Protein 4I19 (pdb70)

InterPro domains:
  IPR000639 Epoxide hydrolase-like [PR00412] (96-114)
  IPR000639 Epoxide hydrolase-like [PR00412] (125-140)
  IPR000639 Epoxide hydrolase-like [PR00412] (356-378)
  IPR010497 Epoxide hydrolase, N-terminal [PF06441] (1-105)
  IPR016292 Epoxide hydrolase [PIRSF001112] (1-384)
  IPR029058 Alpha/Beta hydrolase fold [G3DSA:3.40.50.1820] (1-385)
  IPR029058 Alpha/Beta hydrolase fold [SSF53474] (1-378)

Foldseek 3Di:
DFWDADDFDVVLLVVLLVLLVVDDDDDDDDPACQPFHGPVVLNVLSVCLNPPFDLVVLSVLVRVFTKTWDDFPQFIKIKTWAAAPPNPAAEEEEEAVPDDCLLQSLQRCCQRYVVVVVHDRNLHYGYIYMYFGLHFPSFFDPDDQCALLNRLSVVVCVVVVQQAHEQEYEHSSLSSRQSVLVVPVRRYLFYEYAADAFFAAPDPPPVVPDDPVQVVQQCLLVCCLPPPVVLVLQPCLVVQLVVQSHLSSLVRVVLSCAQQKDADRGNCRLDPSNSSNGSVSCHSSSSSSRSSNHNNNHVVVDVNNDRHRADAAGAGEEYEYAPAESHGDDVVSVCVRYVHYQYYYYDDHIGNSRVSDVVVVNVRSSVRVVSSVVD

CATH classification: 3.40.50.1820

Radius of gyration: 20.39 Å; Cα contacts (8 Å, |Δi|>4): 677; chains: 1; bounding box: 53×54×51 Å

Organism: NCBI:txid167636

Sequence (375 aa):
ARPFQVQIPQADIDDLKRRLSETRWPELVDVGWSRGAPLSYIKELAEYWRDGFDWRAAERRINQYPQFTTEIDGATIHFLHVRSPEPDATPVITHGWPGTPVEFLDIIGPLTDPRAHGGDPADAFHLVIPSLPGFGLSGPLKSAGWELGRIAAWSKLASLGYERYIAQGGDIGAFTSLLLGAIDPSHLAGIHVNLLQTNLSGEPGELETLSDADKARLAVSERFLDDLSGPKQSTRPHTIGYLNDSPVAQLAYLLEFKHWAQTENVPEDAVDRDLLTHISLFWFTATGGSSAAQAHYELKPFLPITSLIGRSPTLDVPGVAVYPGALFQPVRSLAERDFKQIVHWAELDRGGHFSAEEPDLFVDDLRTFNRTLKKL

Secondary structure (DSSP, 8-state):
--EE-----HHHHHHHHHHHHT--------BTBBTBS-HHHHHHHHHHHHHT--HHHHHHHHHTS-EEEEEETTEEEEEEEE--SSTT-B--EE--TT--GGGGHHHHHHHH-GGGGTS-GGG-B-EEEEPPTTSGGG---SS----HHHH--TTT--TTS-SSEEEEESTHHHHHHHHHHHH-GGGEEEEEESS----B---GGGGGG--HHHHHHHHTHHHIIIII------S-HHHHH--TT-HHHHHHHHH---SSS--SSSGGGTS-S---HHHHHHHHHT-HHHHHHHHHHTGGG-TTT--B-PPPPB----EEE-TB-SS---HHHHHHHBTT---EEE-SS-BSS----HHHHHHHHHHHHHHHHH-

Nearest PDB structures (foldseek):
  5f4z-assembly3_E  TM=9.730E-01  e=4.874E-51  Streptomyces carzinostaticus subsp. neocarzinostaticus
  1qo7-assembly1_A  TM=8.556E-01  e=6.800E-31  Aspergillus niger
  6ix4-assembly1_B  TM=8.657E-01  e=2.946E-30  Aspergillus usamii
  3g02-assembly1_A  TM=8.547E-01  e=3.512E-30  Aspergillus niger
  8xiz-assembly1_B  TM=8.518E-01  e=1.203E-29  Aspergillus usamii

B-factor: mean 39.52, std 10.57, range [20.61, 99.13]

Structure (mmCIF, N/CA/C/O backbone):
data_4I19
#
_entry.id   4I19
#
_cell.length_a   76.011
_cell.length_b   76.011
_cell.length_c   161.263
_cell.angle_alpha   90.00
_cell.angle_beta   90.00
_cell.angle_gamma   90.00
#
_symmetry.space_group_name_H-M   'P 41 21 2'
#
loop_
_entity.id
_entity.type
_entity.pdbx_description
1 polymer 'Epoxide hydrolase'
2 non-polymer 'ACETATE ION'
3 non-polymer 'FORMIC ACID'
4 water water
#
loop_
_atom_site.group_PDB
_atom_site.id
_atom_site.type_symbol
_atom_site.label_atom_id
_atom_site.label_alt_id
_atom_site.label_comp_id
_atom_site.label_asym_id
_atom_site.label_entity_id
_atom_site.label_seq_id
_atom_site.pdbx_PDB_ins_code
_atom_site.Cartn_x
_atom_site.Cartn_y
_atom_site.Cartn_z
_atom_site.occupancy
_atom_site.B_iso_or_equiv
_atom_site.auth_seq_id
_atom_site.auth_comp_id
_atom_site.auth_asym_id
_atom_site.auth_atom_id
_atom_site.pdbx_PDB_model_num
ATOM 1 N N . ALA A 1 3 ? 22.480 5.051 72.216 1.00 65.52 0 ALA A N 1
ATOM 2 C CA . ALA A 1 3 ? 23.914 4.977 71.933 1.00 69.99 0 ALA A CA 1
ATOM 3 C C . ALA A 1 3 ? 24.189 4.650 70.463 1.00 65.70 0 ALA A C 1
ATOM 4 O O . ALA A 1 3 ? 23.534 3.784 69.873 1.00 63.01 0 ALA A O 1
ATOM 14 N N . ARG A 1 5 ? 26.214 3.172 67.387 1.00 41.15 2 ARG A N 1
ATOM 15 C CA . ARG A 1 5 ? 27.112 2.053 67.155 1.00 42.06 2 ARG A CA 1
ATOM 16 C C . ARG A 1 5 ? 27.808 2.230 65.822 1.00 38.07 2 ARG A C 1
ATOM 17 O O . ARG A 1 5 ? 27.151 2.290 64.786 1.00 39.51 2 ARG A O 1
ATOM 25 N N . PRO A 1 6 ? 29.146 2.315 65.841 1.00 44.41 3 PRO A N 1
ATOM 26 C CA . PRO A 1 6 ? 29.886 2.521 64.595 1.00 40.76 3 PRO A CA 1
ATOM 27 C C . PRO A 1 6 ? 29.485 1.456 63.586 1.00 42.51 3 PRO A C 1
ATOM 28 O O . PRO A 1 6 ? 29.292 0.300 63.970 1.00 39.34 3 PRO A O 1
ATOM 32 N N . PHE A 1 7 ? 29.353 1.844 62.320 1.00 42.89 4 PHE A N 1
ATOM 33 C CA . PHE A 1 7 ? 28.917 0.928 61.268 1.00 40.57 4 PHE A CA 1
ATOM 34 C C . PHE A 1 7 ? 29.791 1.097 60.033 1.00 40.52 4 PHE A C 1
ATOM 35 O O . PHE A 1 7 ? 30.195 2.215 59.699 1.00 34.54 4 PHE A O 1
ATOM 43 N N . GLN A 1 8 ? 30.092 -0.008 59.358 1.00 37.69 5 GLN A N 1
ATOM 44 C CA . GLN A 1 8 ? 30.660 0.067 58.015 1.00 42.32 5 GLN A CA 1
ATOM 45 C C . GLN A 1 8 ? 29.925 -0.892 57.092 1.00 43.79 5 GLN A C 1
AT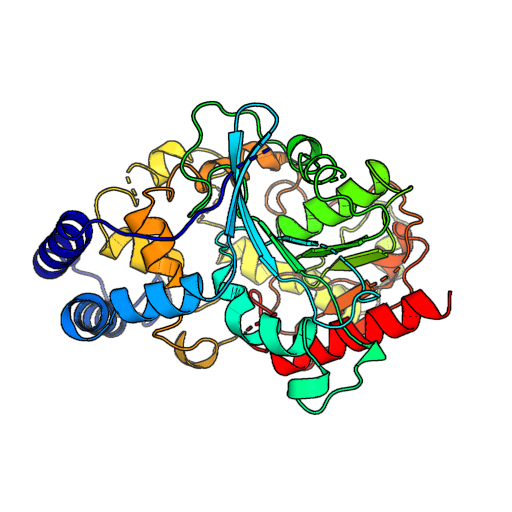OM 46 O O . GLN A 1 8 ? 29.470 -1.953 57.523 1.00 44.58 5 GLN A O 1
ATOM 52 N N . VAL A 1 9 ? 29.780 -0.507 55.829 1.00 37.14 6 VAL A N 1
ATOM 53 C CA . VAL A 1 9 ? 29.198 -1.414 54.856 1.00 39.66 6 VAL A CA 1
ATOM 54 C C . VAL A 1 9 ? 30.218 -2.517 54.557 1.00 40.58 6 VAL A C 1
ATOM 55 O O . VAL A 1 9 ? 31.354 -2.231 54.181 1.00 39.26 6 VAL A O 1
ATOM 59 N N . GLN A 1 10 ? 29.822 -3.770 54.771 1.00 37.45 7 GLN A N 1
ATOM 60 C CA . GLN A 1 10 ? 30.663 -4.915 54.409 1.00 43.09 7 GLN A CA 1
ATOM 61 C C . GLN A 1 10 ? 29.812 -6.062 53.864 1.00 45.40 7 GLN A C 1
ATOM 62 O O . GLN A 1 10 ? 29.355 -6.931 54.606 1.00 45.77 7 GLN A O 1
ATOM 68 N N . ILE A 1 11 ? 29.591 -6.045 52.557 1.00 43.25 8 ILE A N 1
ATOM 69 C CA . ILE A 1 11 ? 28.834 -7.100 51.904 1.00 39.76 8 ILE A CA 1
ATOM 70 C C . ILE A 1 11 ? 29.640 -8.390 51.859 1.00 35.54 8 ILE A C 1
ATOM 71 O O . ILE A 1 11 ? 30.774 -8.417 51.347 1.00 40.60 8 ILE A O 1
ATOM 76 N N . PRO A 1 12 ? 29.071 -9.469 52.418 1.00 40.51 9 PRO A N 1
ATOM 77 C CA . PRO A 1 12 ? 29.752 -10.772 52.389 1.00 44.72 9 PRO A CA 1
ATOM 78 C C . PRO A 1 12 ? 30.049 -11.167 50.952 1.00 40.07 9 PRO A C 1
ATOM 79 O O . PRO A 1 12 ? 29.236 -10.897 50.063 1.00 40.31 9 PRO A O 1
ATOM 83 N N . GLN A 1 13 ? 31.192 -11.800 50.728 1.00 42.74 10 GLN A N 1
ATOM 84 C CA . GLN A 1 13 ? 31.616 -12.155 49.383 1.00 48.91 10 GLN A CA 1
ATOM 85 C C . GLN A 1 13 ? 30.610 -13.106 48.730 1.00 49.84 10 GLN A C 1
ATOM 86 O O . GLN A 1 13 ? 30.320 -12.999 47.533 1.00 44.23 10 GLN A O 1
ATOM 92 N N . ALA A 1 14 ? 30.065 -14.023 49.523 1.00 49.94 11 ALA A N 1
ATOM 93 C CA . ALA A 1 14 ? 29.059 -14.955 49.012 1.00 53.34 11 ALA A CA 1
ATOM 94 C C . ALA A 1 14 ? 27.835 -14.251 48.399 1.00 43.64 11 ALA A C 1
ATOM 95 O O . ALA A 1 14 ? 27.264 -14.738 47.419 1.00 42.97 11 ALA A O 1
ATOM 97 N N . ASP A 1 15 ? 27.437 -13.115 48.969 1.00 39.31 12 ASP A N 1
ATOM 98 C CA . ASP A 1 15 ? 26.296 -12.355 48.460 1.00 37.44 12 ASP A CA 1
ATOM 99 C C . ASP A 1 15 ? 26.604 -11.724 47.108 1.00 39.26 12 ASP A C 1
ATOM 100 O O . ASP A 1 15 ? 25.736 -11.648 46.237 1.00 40.71 12 ASP A O 1
ATOM 105 N N . ILE A 1 16 ? 27.839 -11.256 46.946 1.00 36.62 13 ILE A N 1
ATOM 106 C CA . ILE A 1 16 ? 28.298 -10.736 45.663 1.00 41.48 13 ILE A CA 1
ATOM 107 C C . ILE A 1 16 ? 28.348 -11.860 44.622 1.00 44.13 13 ILE A C 1
ATOM 108 O O . ILE A 1 16 ? 27.889 -11.694 43.488 1.00 44.86 13 ILE A O 1
ATOM 113 N N . ASP A 1 17 ? 28.906 -13.003 45.006 1.00 43.03 14 ASP A N 1
ATOM 114 C CA . ASP A 1 17 ? 28.928 -14.156 44.110 1.00 44.72 14 ASP A CA 1
ATOM 115 C C . ASP A 1 17 ? 27.498 -14.571 43.720 1.00 45.33 14 ASP A C 1
ATOM 116 O O . ASP A 1 17 ? 27.226 -14.899 42.562 1.00 43.78 14 ASP A O 1
ATOM 121 N N . ASP A 1 18 ? 26.586 -14.557 44.689 1.00 44.00 15 ASP A N 1
ATOM 122 C CA . ASP A 1 18 ? 25.193 -14.907 44.415 1.00 44.89 15 ASP A CA 1
ATOM 123 C C . ASP A 1 18 ? 24.535 -13.940 43.422 1.00 39.51 15 ASP A C 1
ATOM 124 O O . ASP A 1 18 ? 23.793 -14.363 42.545 1.00 40.44 15 ASP A O 1
ATOM 129 N N . LEU A 1 19 ? 24.814 -12.648 43.548 1.00 42.00 16 LEU A N 1
ATOM 130 C CA . LEU A 1 19 ? 24.265 -11.669 42.606 1.00 39.78 16 LEU A CA 1
ATOM 131 C C . LEU A 1 19 ? 24.768 -11.918 41.177 1.00 36.16 16 LEU A C 1
ATOM 132 O O . LEU A 1 19 ? 24.003 -11.830 40.211 1.00 35.47 16 LEU A O 1
ATOM 137 N N . LYS A 1 20 ? 26.052 -12.237 41.051 1.00 36.39 17 LYS A N 1
ATOM 138 C CA . LYS A 1 20 ? 26.650 -12.507 39.745 1.00 41.90 17 LYS A CA 1
ATOM 139 C C . LYS A 1 20 ? 26.066 -13.770 39.123 1.00 43.63 17 LYS A C 1
ATOM 140 O O . LYS A 1 20 ? 25.789 -13.820 37.924 1.00 40.97 17 LYS A O 1
ATOM 146 N N . ARG A 1 21 ? 25.885 -14.795 39.947 1.00 45.58 18 ARG A N 1
ATOM 147 C CA . ARG A 1 21 ? 25.255 -16.017 39.486 1.00 48.46 18 ARG A CA 1
ATOM 148 C C . ARG A 1 21 ? 23.844 -15.712 38.956 1.00 44.74 18 ARG A C 1
ATOM 149 O O . ARG A 1 21 ? 23.497 -16.079 37.827 1.00 41.29 18 ARG A O 1
ATOM 157 N N . ARG A 1 22 ? 23.037 -15.032 39.767 1.00 38.95 19 ARG A N 1
ATOM 158 C CA . ARG A 1 22 ? 21.665 -14.718 39.378 1.00 37.44 19 ARG A CA 1
ATOM 159 C C . ARG A 1 22 ? 21.602 -13.866 38.113 1.00 38.74 19 ARG A C 1
ATOM 160 O O . ARG A 1 22 ? 20.749 -14.078 37.247 1.00 40.25 19 ARG A O 1
ATOM 168 N N . LEU A 1 23 ? 22.504 -12.904 38.005 1.00 35.94 20 LEU A N 1
ATOM 169 C CA . LEU A 1 23 ? 22.583 -12.089 36.802 1.00 38.84 20 LEU A CA 1
ATOM 170 C C . LEU A 1 23 ? 22.860 -12.926 35.540 1.00 33.86 20 LEU A C 1
ATOM 171 O O . LEU A 1 23 ? 22.177 -12.762 34.526 1.00 36.41 20 LEU A O 1
ATOM 176 N N . SER A 1 24 ? 23.848 -13.815 35.580 1.00 34.90 21 SER A N 1
ATOM 177 C CA . SER A 1 24 ? 24.118 -14.606 34.383 1.00 49.39 21 SER A CA 1
ATOM 178 C C . SER A 1 24 ? 22.979 -15.596 34.070 1.00 47.32 21 SER A C 1
ATOM 179 O O . SER A 1 24 ? 22.805 -16.014 32.922 1.00 45.88 21 SER A O 1
ATOM 182 N N . GLU A 1 25 ? 22.190 -15.944 35.083 1.00 44.43 22 GLU A N 1
ATOM 183 C CA . GLU A 1 25 ? 21.111 -16.914 34.899 1.00 48.83 22 GLU A CA 1
ATOM 184 C C . GLU A 1 25 ? 19.735 -16.285 34.652 1.00 44.61 22 GLU A C 1
ATOM 185 O O . GLU A 1 25 ? 18.720 -16.987 34.555 1.00 38.42 22 GLU A O 1
ATOM 191 N N . THR A 1 26 ? 19.706 -14.966 34.543 1.00 41.06 23 THR A N 1
ATOM 192 C CA . THR A 1 26 ? 18.465 -14.253 34.250 1.00 35.02 23 THR A CA 1
ATOM 193 C C . THR A 1 26 ? 17.695 -14.897 33.095 1.00 40.63 23 THR A C 1
ATOM 194 O O . THR A 1 26 ? 18.262 -15.163 32.029 1.00 39.69 23 THR A O 1
ATOM 198 N N . ARG A 1 27 ? 16.404 -15.147 33.303 1.00 34.18 24 ARG A N 1
ATOM 199 C CA . ARG A 1 27 ? 15.548 -15.578 32.201 1.00 33.36 24 ARG A CA 1
ATOM 200 C C . ARG A 1 27 ? 14.890 -14.326 31.625 1.00 35.44 24 ARG A C 1
ATOM 201 O O . ARG A 1 27 ? 13.940 -13.780 32.207 1.00 33.47 24 ARG A O 1
ATOM 209 N N . TRP A 1 28 ? 15.431 -13.863 30.500 1.00 32.08 25 TRP A N 1
ATOM 210 C CA . TRP A 1 28 ? 14.986 -12.627 29.853 1.00 36.75 25 TRP A CA 1
ATOM 211 C C . TRP A 1 28 ? 13.649 -12.804 29.122 1.00 34.22 25 TRP A C 1
ATOM 212 O O . TRP A 1 28 ? 13.496 -13.710 28.307 1.00 36.43 25 TRP A O 1
ATOM 223 N N . PRO A 1 29 ? 12.686 -11.921 29.405 1.00 36.88 26 PRO A N 1
ATOM 224 C CA . PRO A 1 29 ? 11.364 -12.042 28.795 1.00 33.92 26 PRO A CA 1
ATOM 225 C C . PRO A 1 29 ? 11.398 -11.660 27.324 1.00 35.10 26 PRO A C 1
ATOM 226 O O . PRO A 1 29 ? 12.197 -10.813 26.928 1.00 36.91 26 PRO A O 1
ATOM 230 N N . GLU A 1 30 ? 10.548 -12.303 26.528 1.00 34.44 27 GLU A N 1
ATOM 231 C CA . GLU A 1 30 ? 10.290 -11.875 25.163 1.00 37.17 27 GLU A CA 1
ATOM 232 C C . GLU A 1 30 ? 9.283 -10.737 25.193 1.00 37.46 27 GLU A C 1
ATOM 233 O O . GLU A 1 30 ? 8.136 -10.927 25.607 1.00 37.05 27 GLU A O 1
ATOM 239 N N . LEU A 1 31 ? 9.730 -9.554 24.772 1.00 37.38 28 LEU A N 1
ATOM 240 C CA . LEU A 1 31 ? 8.910 -8.345 24.750 1.00 37.60 28 LEU A CA 1
ATOM 241 C C . LEU A 1 31 ? 9.093 -7.611 23.421 1.00 38.61 28 LEU A C 1
ATOM 242 O O . LEU A 1 31 ? 10.155 -7.694 22.808 1.00 39.55 28 LEU A O 1
ATOM 247 N N . VAL A 1 32 ? 8.073 -6.883 22.975 1.00 37.77 29 VAL A N 1
ATOM 248 C CA . VAL A 1 32 ? 8.200 -6.102 21.743 1.00 37.66 29 VAL A CA 1
ATOM 249 C C . VAL A 1 32 ? 9.041 -4.843 21.984 1.00 35.78 29 VAL A C 1
ATOM 250 O O . VAL A 1 32 ? 9.090 -4.324 23.103 1.00 35.76 29 VAL A O 1
ATOM 254 N N . ASP A 1 33 ? 9.712 -4.362 20.940 1.00 40.77 30 ASP A N 1
ATOM 255 C CA . ASP A 1 33 ? 10.558 -3.178 21.066 1.00 46.99 30 ASP A CA 1
ATOM 256 C C . ASP A 1 33 ? 9.753 -1.905 20.831 1.00 42.98 30 ASP A C 1
ATOM 257 O O . ASP A 1 33 ? 9.416 -1.568 19.694 1.00 36.33 30 ASP A O 1
ATOM 262 N N . VAL A 1 34 ? 9.451 -1.203 21.918 1.00 36.52 31 VAL A N 1
ATOM 263 C CA . VAL A 1 34 ? 8.748 0.062 21.843 1.00 37.31 31 VAL A CA 1
ATOM 264 C C . VAL A 1 34 ? 9.526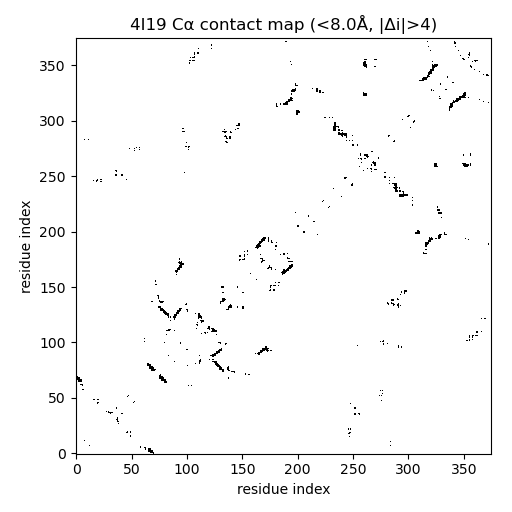 1.128 22.623 1.00 38.77 31 VAL A C 1
ATOM 265 O O . VAL A 1 34 ? 8.944 1.976 23.290 1.00 32.91 31 VAL A O 1
ATOM 269 N N . GLY A 1 35 ? 10.851 1.067 22.536 1.00 38.69 32 GLY A N 1
ATOM 270 C CA . GLY A 1 35 ? 11.710 1.981 23.273 1.00 38.50 32 GLY A CA 1
ATOM 271 C C . GLY A 1 35 ? 11.496 1.869 24.772 1.00 34.23 32 GLY A C 1
ATOM 272 O O . GLY A 1 35 ? 11.442 0.768 25.321 1.00 32.72 32 GLY A O 1
ATOM 273 N N . TRP A 1 36 ? 11.368 3.013 25.431 1.00 30.63 33 TRP A N 1
ATOM 274 C CA . TRP A 1 36 ? 11.118 3.067 26.869 1.00 30.68 33 TRP A CA 1
ATOM 275 C C . TRP A 1 36 ? 9.617 3.131 27.193 1.00 33.09 33 TRP A C 1
ATOM 276 O O . TRP A 1 36 ? 9.230 3.222 28.355 1.00 31.60 33 TRP A O 1
ATOM 287 N N . SER A 1 37 ? 8.779 3.085 26.163 1.00 31.09 34 SER A N 1
ATOM 288 C CA . SER A 1 37 ? 7.354 3.382 26.320 1.00 37.17 34 SER A CA 1
ATOM 289 C C . SER A 1 37 ? 6.628 2.508 27.366 1.00 35.48 34 SER A C 1
ATOM 290 O O . SER A 1 37 ? 5.724 2.982 28.055 1.00 32.53 34 SER A O 1
ATOM 293 N N . ARG A 1 38 ? 7.027 1.243 27.488 1.00 33.02 35 ARG A N 1
ATOM 294 C CA . ARG A 1 38 ? 6.320 0.310 28.371 1.00 31.12 35 ARG A CA 1
ATOM 295 C C . ARG A 1 38 ? 7.206 -0.246 29.496 1.00 33.52 35 ARG A C 1
ATOM 296 O O . ARG A 1 38 ? 6.827 -1.192 30.190 1.00 29.99 35 ARG A O 1
ATOM 304 N N . GLY A 1 39 ? 8.366 0.378 29.684 1.00 30.65 36 GLY A N 1
ATOM 305 C CA . GLY A 1 39 ? 9.396 -0.108 30.586 1.00 28.35 36 GLY A CA 1
ATOM 306 C C . GLY A 1 39 ? 10.755 -0.090 29.885 1.00 35.75 36 GLY A C 1
ATOM 307 O O . GLY A 1 39 ? 10.850 0.224 28.694 1.00 32.26 36 GLY A O 1
ATOM 308 N N . ALA A 1 40 ? 11.811 -0.424 30.619 1.00 36.24 37 ALA A N 1
ATOM 309 C CA . ALA A 1 40 ? 13.156 -0.496 30.049 1.00 35.40 37 ALA A CA 1
ATOM 310 C C . ALA A 1 40 ? 13.212 -1.393 28.803 1.00 28.32 37 ALA A C 1
ATOM 311 O O . ALA A 1 40 ? 12.746 -2.523 28.835 1.00 32.47 37 ALA A O 1
ATOM 313 N N . PRO A 1 41 ? 13.788 -0.888 27.698 1.00 33.49 38 PRO A N 1
ATOM 314 C CA . PRO A 1 41 ? 13.971 -1.756 26.526 1.00 35.41 38 PRO A CA 1
ATOM 315 C C . PRO A 1 41 ? 15.031 -2.820 26.804 1.00 36.69 38 PRO A C 1
ATOM 316 O O . PRO A 1 41 ? 15.996 -2.556 27.530 1.00 34.66 38 PRO A O 1
ATOM 320 N N . LEU A 1 42 ? 14.845 -4.003 26.222 1.00 34.37 39 LEU A N 1
ATOM 321 C CA . LEU A 1 42 ? 15.750 -5.130 26.416 1.00 34.61 39 LEU A CA 1
ATOM 322 C C . LEU A 1 42 ? 17.192 -4.795 26.088 1.00 35.55 39 LEU A C 1
ATOM 323 O O . LEU A 1 42 ? 18.101 -5.152 26.843 1.00 39.00 39 LEU A O 1
ATOM 328 N N . SER A 1 43 ? 17.407 -4.115 24.964 1.00 37.11 40 SER A N 1
ATOM 329 C CA . SER A 1 43 ? 18.760 -3.736 24.554 1.00 47.28 40 SER A CA 1
ATOM 330 C C . SER A 1 43 ? 19.498 -2.954 25.649 1.00 43.34 40 SER A C 1
ATOM 331 O O . SER A 1 43 ? 20.663 -3.220 25.938 1.00 42.86 40 SER A O 1
ATOM 334 N N . TYR A 1 44 ? 18.819 -1.994 26.264 1.00 39.84 41 TYR A N 1
ATOM 335 C CA . TYR A 1 44 ? 19.440 -1.209 27.321 1.00 36.73 41 TYR A CA 1
ATOM 336 C C . TYR A 1 44 ? 19.645 -2.030 28.598 1.00 30.42 41 TYR A C 1
ATOM 337 O O . TYR A 1 44 ? 20.752 -2.099 29.130 1.00 34.36 41 TYR A O 1
ATOM 346 N N . ILE A 1 45 ? 18.591 -2.668 29.092 1.00 32.04 42 ILE A N 1
ATOM 347 C CA . ILE A 1 45 ? 18.712 -3.341 30.379 1.00 33.83 42 ILE A CA 1
ATOM 348 C C . ILE A 1 45 ? 19.668 -4.546 30.349 1.00 31.83 42 ILE A C 1
ATOM 349 O O . ILE A 1 45 ? 20.394 -4.786 31.315 1.00 34.37 42 ILE A O 1
ATOM 354 N N . LYS A 1 46 ? 19.703 -5.274 29.232 1.00 32.74 43 LYS A N 1
ATOM 355 C CA . LYS A 1 46 ? 20.631 -6.396 29.093 1.00 35.09 43 LYS A CA 1
ATOM 356 C C . LYS A 1 46 ? 22.091 -5.942 29.170 1.00 37.17 43 LYS A C 1
ATOM 357 O O . LYS A 1 46 ? 22.907 -6.535 29.876 1.00 34.04 43 LYS A O 1
ATOM 363 N N . GLU A 1 47 ? 22.419 -4.897 28.422 1.00 39.14 44 GLU A N 1
ATOM 364 C CA . GLU A 1 47 ? 23.776 -4.377 28.419 1.00 37.13 44 GLU A CA 1
ATOM 365 C C . GLU A 1 47 ? 24.138 -3.847 29.821 1.00 39.55 44 GLU A C 1
ATOM 366 O O . GLU A 1 47 ? 25.233 -4.101 30.324 1.00 36.69 44 GLU A O 1
ATOM 372 N N . LEU A 1 48 ? 23.210 -3.144 30.464 1.00 35.93 45 LEU A N 1
ATOM 373 C CA . LEU A 1 48 ? 23.454 -2.643 31.819 1.00 32.35 45 LEU A CA 1
ATOM 374 C C . LEU A 1 48 ? 23.648 -3.786 32.819 1.00 33.81 45 LEU A C 1
ATOM 375 O O . LEU A 1 48 ? 24.522 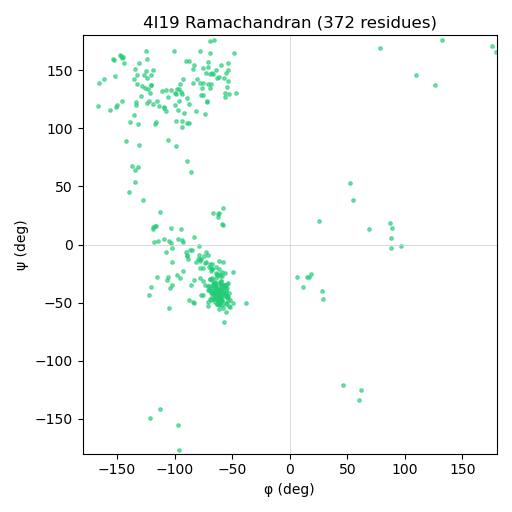-3.731 33.695 1.00 35.28 45 LEU A O 1
ATOM 380 N N . ALA A 1 49 ? 22.827 -4.821 32.683 1.00 30.63 46 ALA A N 1
ATOM 381 C CA . ALA A 1 49 ? 22.891 -5.975 33.572 1.00 29.86 46 ALA A CA 1
ATOM 382 C C . ALA A 1 49 ? 24.209 -6.736 33.401 1.00 35.21 46 ALA A C 1
ATOM 383 O O . ALA A 1 49 ? 24.770 -7.267 34.357 1.00 36.29 46 ALA A O 1
ATOM 385 N N . GLU A 1 50 ? 24.701 -6.779 32.172 1.00 35.35 47 GLU A N 1
ATOM 386 C CA . GLU A 1 50 ? 25.991 -7.389 31.903 1.00 42.20 47 GLU A CA 1
ATOM 387 C C . GLU A 1 50 ? 27.118 -6.556 32.507 1.00 45.51 47 GLU A C 1
ATOM 388 O O . GLU A 1 50 ? 28.076 -7.097 33.078 1.00 36.77 47 GLU A O 1
ATOM 394 N N . TYR A 1 51 ? 27.014 -5.237 32.379 1.00 41.22 48 TYR A N 1
ATOM 395 C CA . TYR A 1 51 ? 28.024 -4.370 32.978 1.00 40.86 48 TYR A CA 1
ATOM 396 C C . TYR A 1 51 ? 27.978 -4.519 34.498 1.00 38.74 48 TYR A C 1
ATOM 397 O O . TYR A 1 51 ? 29.015 -4.569 35.166 1.00 39.82 48 TYR A O 1
ATOM 406 N N . TRP A 1 52 ? 26.764 -4.592 35.032 1.00 37.55 49 TRP A N 1
ATOM 407 C CA . TRP A 1 52 ? 26.561 -4.785 36.460 1.00 35.56 49 TRP A CA 1
ATOM 408 C C . TRP A 1 52 ? 27.306 -6.031 36.929 1.00 33.76 49 TRP A C 1
ATOM 409 O O . TRP A 1 52 ? 27.987 -6.008 37.949 1.00 34.86 49 TRP A O 1
ATOM 420 N N . ARG A 1 53 ? 27.183 -7.116 36.177 1.00 36.52 50 ARG A N 1
ATOM 421 C CA . ARG A 1 53 ? 27.914 -8.341 36.503 1.00 41.99 50 ARG A CA 1
ATOM 422 C C . ARG A 1 53 ? 29.429 -8.251 36.251 1.00 41.98 50 ARG A C 1
ATOM 423 O O . ARG A 1 53 ? 30.228 -8.610 37.111 1.00 43.07 50 ARG A O 1
ATOM 431 N N . ASP A 1 54 ? 29.828 -7.787 35.071 1.00 43.60 51 ASP A N 1
ATOM 432 C CA . ASP A 1 54 ? 31.227 -7.933 34.658 1.00 48.32 51 ASP A CA 1
ATOM 433 C C . ASP A 1 54 ? 32.130 -6.723 34.874 1.00 52.11 51 ASP A C 1
ATOM 434 O O . ASP A 1 54 ? 33.338 -6.883 35.013 1.00 65.18 51 ASP A O 1
ATOM 439 N N . GLY A 1 55 ? 31.574 -5.519 34.893 1.00 52.72 52 GLY A N 1
ATOM 440 C CA . GLY A 1 55 ? 32.406 -4.328 34.967 1.00 52.67 52 GLY A CA 1
ATOM 441 C C . GLY A 1 55 ? 32.276 -3.481 36.225 1.00 51.43 52 GLY A C 1
ATOM 442 O O . GLY A 1 55 ? 33.215 -2.787 36.633 1.00 49.41 52 GLY A O 1
ATOM 443 N N . PHE A 1 56 ? 31.104 -3.522 36.841 1.00 46.20 53 PHE A N 1
ATOM 444 C CA . PHE A 1 56 ? 30.873 -2.733 38.037 1.00 44.59 53 PHE A CA 1
ATOM 445 C C . PHE A 1 56 ? 31.684 -3.267 39.222 1.00 44.81 53 PHE A C 1
ATOM 446 O O . PHE A 1 56 ? 31.729 -4.467 39.471 1.00 43.45 53 PHE A O 1
ATOM 454 N N . ASP A 1 57 ? 32.312 -2.353 39.952 1.00 47.61 54 ASP A N 1
ATOM 455 C CA . ASP A 1 57 ? 33.202 -2.689 41.053 1.00 42.18 54 ASP A CA 1
ATOM 456 C C . ASP A 1 57 ? 32.501 -2.386 42.379 1.00 42.59 54 ASP A C 1
ATOM 457 O O . ASP A 1 57 ? 32.592 -1.270 42.903 1.00 39.18 54 ASP A O 1
ATOM 462 N N . TRP A 1 58 ? 31.789 -3.362 42.932 1.00 44.91 55 TRP A N 1
ATOM 463 C CA . TRP A 1 58 ? 31.102 -3.099 44.185 1.00 43.57 55 TRP A CA 1
ATOM 464 C C . TRP A 1 58 ? 32.079 -2.717 45.306 1.00 40.38 55 TRP A C 1
ATOM 465 O O . TRP A 1 58 ? 31.833 -1.765 46.037 1.00 41.85 55 TRP A O 1
ATOM 476 N N . ARG A 1 59 ? 33.182 -3.453 45.438 1.00 38.25 56 ARG A N 1
ATOM 477 C CA . ARG A 1 59 ? 34.125 -3.196 46.531 1.00 44.42 56 ARG A CA 1
ATOM 478 C C . ARG A 1 59 ? 34.603 -1.746 46.568 1.00 45.61 56 ARG A C 1
ATOM 479 O O . ARG A 1 59 ? 34.796 -1.176 47.646 1.00 45.81 56 ARG A O 1
ATOM 487 N N . ALA A 1 60 ? 34.809 -1.170 45.385 1.00 43.95 57 ALA A N 1
ATOM 488 C CA . ALA A 1 60 ? 35.217 0.222 45.256 1.00 44.26 57 ALA A CA 1
ATOM 489 C C . ALA A 1 60 ? 34.100 1.177 45.699 1.00 46.02 57 ALA A C 1
ATOM 490 O O . ALA A 1 60 ? 34.351 2.171 46.388 1.00 45.35 57 ALA A O 1
ATOM 492 N N . ALA A 1 61 ? 32.865 0.869 45.311 1.00 47.60 58 ALA A N 1
ATOM 493 C CA . ALA A 1 61 ? 31.727 1.670 45.735 1.00 37.75 58 ALA A CA 1
ATOM 494 C C . ALA A 1 61 ? 31.618 1.592 47.252 1.00 38.99 58 ALA A C 1
ATOM 495 O O . ALA A 1 61 ? 31.363 2.584 47.930 1.00 33.14 58 ALA A O 1
ATOM 497 N N . GLU A 1 62 ? 31.833 0.396 47.781 1.00 41.56 59 GLU A N 1
ATOM 498 C CA . GLU A 1 62 ? 31.760 0.167 49.214 1.00 41.65 59 GLU A CA 1
ATOM 499 C C . GLU A 1 62 ? 32.800 1.039 49.928 1.00 40.30 59 GLU A C 1
ATOM 500 O O . GLU A 1 62 ? 32.518 1.655 50.962 1.00 36.05 59 GLU A O 1
ATOM 506 N N . ARG A 1 63 ? 33.996 1.115 49.357 1.00 43.03 60 ARG A N 1
ATOM 507 C CA . ARG A 1 63 ? 35.054 1.943 49.937 1.00 44.38 60 ARG A CA 1
ATOM 508 C C . ARG A 1 63 ? 34.679 3.417 49.925 1.00 42.45 60 ARG A C 1
ATOM 509 O O . ARG A 1 63 ? 34.896 4.132 50.907 1.00 37.25 60 ARG A O 1
ATOM 517 N N . ARG A 1 64 ? 34.103 3.870 48.817 1.00 41.98 61 ARG A N 1
ATOM 518 C CA . ARG A 1 64 ? 33.709 5.264 48.718 1.00 39.88 61 ARG A CA 1
ATOM 519 C C . ARG A 1 64 ? 32.667 5.625 49.787 1.00 44.01 61 ARG A C 1
ATOM 520 O O . ARG A 1 64 ? 32.733 6.699 50.374 1.00 38.96 61 ARG A O 1
ATOM 528 N N . ILE A 1 65 ? 31.709 4.733 50.042 1.00 36.98 62 ILE A N 1
ATOM 529 C CA . ILE A 1 65 ? 30.737 4.978 51.106 1.00 36.06 62 ILE A CA 1
ATOM 530 C C . ILE A 1 65 ? 31.379 4.951 52.500 1.00 32.88 62 ILE A C 1
ATOM 531 O O . ILE A 1 65 ? 31.006 5.727 53.383 1.00 31.98 62 ILE A O 1
ATOM 536 N N . ASN A 1 66 ? 32.339 4.055 52.697 1.00 32.85 63 ASN A N 1
ATOM 537 C CA . ASN A 1 66 ? 32.910 3.856 54.027 1.00 39.94 63 ASN A CA 1
ATOM 538 C C . ASN A 1 66 ? 33.931 4.887 54.465 1.00 44.08 63 ASN A C 1
ATOM 539 O O . ASN A 1 66 ? 34.445 4.811 55.585 1.00 40.94 63 ASN A O 1
ATOM 544 N N . GLN A 1 67 ? 34.226 5.845 53.588 1.00 42.64 64 GLN A N 1
ATOM 545 C CA . GLN A 1 67 ? 35.080 6.954 53.979 1.00 47.84 64 GLN A CA 1
ATOM 546 C C . GLN A 1 67 ? 34.289 7.889 54.886 1.00 37.46 64 GLN A C 1
ATOM 547 O O . GLN A 1 67 ? 34.860 8.711 55.600 1.00 32.68 64 GLN A O 1
ATOM 553 N N . TYR A 1 68 ? 32.969 7.744 54.883 1.00 35.78 65 TYR A N 1
ATOM 554 C CA . TYR A 1 68 ? 32.147 8.573 55.758 1.00 34.74 65 TYR A CA 1
ATOM 555 C C . TYR A 1 68 ? 31.774 7.821 57.026 1.00 36.66 65 TYR A C 1
ATOM 556 O O . TYR A 1 68 ? 31.321 6.680 56.971 1.00 38.64 65 TYR A O 1
ATOM 565 N N . PRO A 1 69 ? 31.997 8.452 58.184 1.00 38.44 66 PRO A N 1
ATOM 566 C CA . PRO A 1 69 ? 31.592 7.825 59.445 1.00 36.06 66 PRO A CA 1
ATOM 567 C C . PRO A 1 69 ? 30.094 7.496 59.435 1.00 37.93 66 PRO A C 1
ATOM 568 O O . PRO A 1 69 ? 29.251 8.340 59.093 1.00 34.55 66 PRO A O 1
ATOM 572 N N . GLN A 1 70 ? 29.774 6.261 59.801 1.00 32.86 67 GLN A N 1
ATOM 573 C CA . GLN A 1 70 ? 28.395 5.820 59.841 1.00 34.56 67 GLN A CA 1
ATOM 574 C C . GLN A 1 70 ? 28.093 5.144 61.160 1.00 31.70 67 GLN A C 1
ATOM 575 O O . GLN A 1 70 ? 28.989 4.628 61.818 1.00 36.23 67 GLN A O 1
ATOM 581 N N . PHE A 1 71 ? 26.818 5.137 61.532 1.00 33.90 68 PHE A N 1
ATOM 582 C CA . PHE A 1 71 ? 26.386 4.526 62.778 1.00 34.80 68 PHE A CA 1
ATOM 583 C C . PHE A 1 71 ? 25.024 3.902 62.574 1.00 36.89 68 PHE A C 1
ATOM 584 O O . PHE A 1 71 ? 24.319 4.213 61.603 1.00 34.52 68 PHE A O 1
ATOM 592 N N . THR A 1 72 ? 24.670 2.996 63.477 1.00 37.10 69 THR A N 1
ATOM 593 C CA . THR A 1 72 ? 23.298 2.540 63.590 1.00 37.06 69 THR A CA 1
ATOM 594 C C . THR A 1 72 ? 22.875 2.765 65.019 1.00 39.90 69 THR A C 1
ATOM 595 O O . THR A 1 72 ? 23.690 2.731 65.944 1.00 41.32 69 THR A O 1
ATOM 599 N N . THR A 1 73 ? 21.593 3.018 65.198 1.00 34.72 70 THR A N 1
ATOM 600 C CA . THR A 1 73 ? 21.048 3.115 66.530 1.00 35.22 70 THR A CA 1
ATOM 601 C C . THR A 1 73 ? 19.623 2.610 66.459 1.00 37.19 70 THR A C 1
ATOM 602 O O . THR A 1 73 ? 19.055 2.492 65.369 1.00 41.60 70 THR A O 1
ATOM 606 N N . GLU A 1 74 ? 19.055 2.283 67.613 1.00 36.33 71 GLU A N 1
ATOM 607 C CA . GLU A 1 74 ? 17.683 1.803 67.658 1.00 37.85 71 GLU A CA 1
ATOM 608 C C . GLU A 1 74 ? 16.787 2.903 68.213 1.00 40.11 71 GLU A C 1
ATOM 609 O O . GLU A 1 74 ? 17.053 3.458 69.286 1.00 37.23 71 GLU A O 1
ATOM 615 N N . ILE A 1 75 ? 15.735 3.223 67.466 1.00 34.78 72 ILE A N 1
ATOM 616 C CA . ILE A 1 75 ? 14.793 4.249 67.883 1.00 38.50 72 ILE A CA 1
ATOM 617 C C . ILE A 1 75 ? 13.378 3.744 67.690 1.00 38.28 72 ILE A C 1
ATOM 618 O O . ILE A 1 75 ? 12.980 3.402 66.573 1.00 36.56 72 ILE A O 1
ATOM 623 N N . ASP A 1 76 ? 12.626 3.692 68.784 1.00 41.16 73 ASP A N 1
ATOM 624 C CA . ASP A 1 76 ? 11.220 3.305 68.735 1.00 42.59 73 ASP A CA 1
ATOM 625 C C . ASP A 1 76 ? 11.042 1.951 68.060 1.00 44.44 73 ASP A C 1
ATOM 626 O O . ASP A 1 76 ? 10.089 1.735 67.307 1.00 44.29 73 ASP A O 1
ATOM 631 N N . GLY A 1 77 ? 11.974 1.043 68.331 1.00 42.80 74 GLY A N 1
ATOM 632 C CA . GLY A 1 77 ? 11.857 -0.329 67.882 1.00 42.97 74 GLY A CA 1
ATOM 633 C C . GLY A 1 77 ? 12.417 -0.601 66.499 1.00 50.25 74 GLY A C 1
ATOM 634 O O . GLY A 1 77 ? 12.277 -1.707 65.981 1.00 55.94 74 GLY A O 1
ATOM 635 N N . ALA A 1 78 ? 13.046 0.396 65.887 1.00 48.85 75 ALA A N 1
ATOM 636 C CA . ALA A 1 78 ? 13.639 0.181 64.570 1.00 42.71 75 ALA A CA 1
ATOM 637 C C . ALA A 1 78 ? 15.103 0.574 64.518 1.00 42.55 75 ALA A C 1
ATOM 638 O O . ALA A 1 78 ? 15.533 1.533 65.161 1.00 41.66 75 ALA A O 1
ATOM 640 N N . THR A 1 79 ? 15.862 -0.174 63.728 1.00 40.14 76 THR A N 1
ATOM 641 C CA . THR A 1 79 ? 17.248 0.157 63.477 1.00 41.91 76 THR A CA 1
ATOM 642 C C . THR A 1 79 ? 17.336 1.299 62.469 1.00 35.10 76 THR A C 1
ATOM 643 O O . THR A 1 79 ? 16.723 1.253 61.404 1.00 32.27 76 THR A O 1
ATOM 647 N N . ILE A 1 80 ? 18.095 2.328 62.819 1.00 33.16 77 ILE A N 1
ATOM 648 C CA . ILE A 1 80 ? 18.330 3.437 61.913 1.00 29.92 77 ILE A CA 1
ATOM 649 C C . ILE A 1 80 ? 19.821 3.556 61.612 1.00 34.61 77 ILE A C 1
ATOM 650 O O . ILE A 1 80 ? 20.648 3.720 62.527 1.00 34.85 77 ILE A O 1
ATOM 655 N N . HIS A 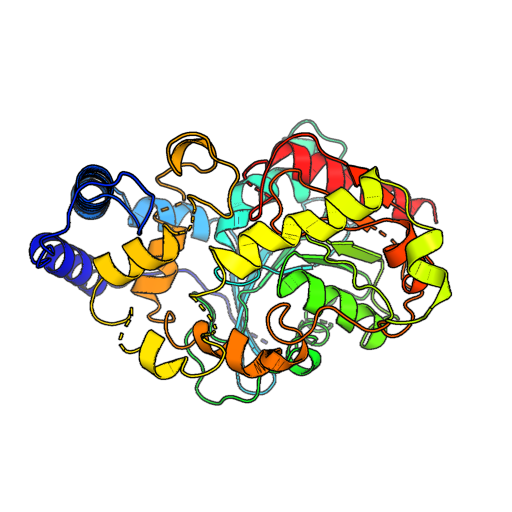1 81 ? 20.162 3.451 60.332 1.00 31.37 78 HIS A N 1
ATOM 656 C CA . HIS A 1 81 ? 21.522 3.702 59.879 1.00 31.04 78 HIS A CA 1
ATOM 657 C C . HIS A 1 81 ? 21.655 5.161 59.455 1.00 30.94 78 HIS A C 1
ATOM 658 O O . HIS A 1 81 ? 20.715 5.723 58.882 1.00 31.77 78 HIS A O 1
ATOM 665 N N . PHE A 1 82 ? 22.802 5.785 59.743 1.00 28.51 79 PHE A N 1
ATOM 666 C CA . PHE A 1 82 ? 23.034 7.165 59.286 1.00 31.98 79 PHE A CA 1
ATOM 667 C C . PHE A 1 82 ? 24.501 7.519 59.073 1.00 34.82 79 PHE A C 1
ATOM 668 O O . PHE A 1 82 ? 25.375 7.056 59.806 1.00 25.78 79 PHE A O 1
ATOM 676 N N . LEU A 1 83 ? 24.763 8.352 58.070 1.00 33.58 80 LEU A N 1
ATOM 677 C CA . LEU A 1 83 ? 26.067 8.993 57.966 1.00 35.86 80 LEU A CA 1
ATOM 678 C C . LEU A 1 83 ? 26.068 10.173 58.921 1.00 36.64 80 LEU A C 1
ATOM 679 O O . LEU A 1 83 ? 25.048 10.844 59.083 1.00 31.01 80 LEU A O 1
ATOM 684 N N . HIS A 1 84 ? 27.203 10.408 59.572 1.00 34.45 81 HIS A N 1
ATOM 685 C CA . HIS A 1 84 ? 27.366 11.584 60.410 1.00 32.76 81 HIS A CA 1
ATOM 686 C C . HIS A 1 84 ? 28.697 12.235 60.049 1.00 33.87 81 HIS A C 1
ATOM 687 O O . HIS A 1 84 ? 29.761 11.739 60.419 1.00 33.90 81 HIS A O 1
ATOM 694 N N . VAL A 1 85 ? 28.641 13.333 59.305 1.00 33.72 82 VAL A N 1
ATOM 695 C CA . VAL A 1 85 ? 29.866 13.931 58.804 1.00 32.65 82 VAL A CA 1
ATOM 696 C C . VAL A 1 85 ? 30.046 15.327 59.379 1.00 34.17 82 VAL A C 1
ATOM 697 O O . VAL A 1 85 ? 29.372 16.278 58.971 1.00 29.87 82 VAL A O 1
ATOM 701 N N . ARG A 1 86 ? 30.946 15.408 60.352 1.00 31.84 83 ARG A N 1
ATOM 702 C CA . ARG A 1 86 ? 31.287 16.640 61.040 1.00 34.41 83 ARG A CA 1
ATOM 703 C C . ARG A 1 86 ? 32.178 17.528 60.181 1.00 37.51 83 ARG A C 1
ATOM 704 O O . ARG A 1 86 ? 33.151 17.060 59.576 1.00 33.04 83 ARG A O 1
ATOM 712 N N . SER A 1 87 ? 31.840 18.810 60.136 1.00 32.99 84 SER A N 1
ATOM 713 C CA . SER A 1 87 ? 32.677 19.815 59.485 1.00 38.61 84 SER A CA 1
ATOM 714 C C . SER A 1 87 ? 33.957 20.063 60.299 1.00 35.40 84 SER A C 1
ATOM 715 O O . SER A 1 87 ? 33.955 19.876 61.511 1.00 33.60 84 SER A O 1
ATOM 718 N N . PRO A 1 88 ? 35.059 20.478 59.640 1.00 37.08 85 PRO A N 1
ATOM 719 C CA . PRO A 1 88 ? 36.188 20.976 60.444 1.00 36.96 85 PRO A CA 1
ATOM 720 C C . PRO A 1 88 ? 35.902 22.367 61.049 1.00 36.65 85 PRO A C 1
ATOM 721 O O . PRO A 1 88 ? 36.708 22.863 61.832 1.00 37.60 85 PRO A O 1
ATOM 725 N N . GLU A 1 89 ? 34.781 22.990 60.681 1.00 33.92 86 GLU A N 1
ATOM 726 C CA . GLU A 1 89 ? 34.346 24.228 61.325 1.00 35.00 86 GLU A CA 1
ATOM 727 C C . GLU A 1 89 ? 33.415 23.841 62.472 1.00 30.46 86 GLU A C 1
ATOM 728 O O . GLU A 1 89 ? 32.346 23.311 62.230 1.00 32.00 86 GLU A O 1
ATOM 734 N N . PRO A 1 90 ? 33.830 24.076 63.728 1.00 33.69 87 PRO A N 1
ATOM 735 C CA . PRO A 1 90 ? 33.023 23.628 64.874 1.00 36.11 87 PRO A CA 1
ATOM 736 C C . PRO A 1 90 ? 31.662 24.321 64.917 1.00 37.10 87 PRO A C 1
ATOM 737 O O . PRO A 1 90 ? 30.703 23.764 65.455 1.00 31.31 87 PRO A O 1
ATOM 741 N N . ASP A 1 91 ? 31.587 25.516 64.341 1.00 35.64 88 ASP A N 1
ATOM 742 C CA . ASP A 1 91 ? 30.359 26.300 64.361 1.00 35.11 88 ASP A CA 1
ATOM 743 C C . ASP A 1 91 ? 29.506 26.079 63.107 1.00 33.42 88 ASP A C 1
ATOM 744 O O . ASP A 1 91 ? 28.568 26.839 62.839 1.00 36.29 88 ASP A O 1
ATOM 749 N N . ALA A 1 92 ? 29.834 25.041 62.336 1.00 32.84 89 ALA A N 1
ATOM 750 C CA . ALA A 1 92 ? 29.024 24.689 61.175 1.00 33.51 89 ALA A CA 1
ATOM 751 C C . ALA A 1 92 ? 27.576 24.527 61.607 1.00 34.71 89 ALA A C 1
ATOM 752 O O . ALA A 1 92 ? 27.294 24.244 62.771 1.00 35.75 89 ALA A O 1
ATOM 754 N N . THR A 1 93 ? 26.668 24.700 60.657 1.00 32.83 90 THR A N 1
ATOM 755 C CA . THR A 1 93 ? 25.240 24.556 60.896 1.00 33.02 90 THR A CA 1
ATOM 756 C C . THR A 1 93 ? 24.818 23.092 60.714 1.00 29.72 90 THR A C 1
ATOM 757 O O . THR A 1 93 ? 25.003 22.504 59.645 1.00 26.64 90 THR A O 1
ATOM 761 N N . PRO A 1 94 ? 24.259 22.495 61.767 1.00 30.63 91 PRO A N 1
ATOM 762 C CA . PRO A 1 94 ? 23.794 21.106 61.652 1.00 29.52 91 PRO A CA 1
ATOM 763 C C . PRO A 1 94 ? 22.619 20.986 60.679 1.00 31.72 91 PRO A C 1
ATOM 764 O O . PRO A 1 94 ? 21.713 21.832 60.677 1.00 30.89 91 PRO A O 1
ATOM 776 N N . VAL A 1 96 ? 20.037 17.835 58.862 1.00 31.53 93 VAL A N 1
ATOM 777 C CA . VAL A 1 96 ? 19.649 16.471 58.559 1.00 30.09 93 VAL A CA 1
ATOM 778 C C . VAL A 1 96 ? 19.017 16.447 57.166 1.00 30.49 93 VAL A C 1
ATOM 779 O O . VAL A 1 96 ? 18.062 17.183 56.886 1.00 27.06 93 VAL A O 1
ATOM 783 N N . ILE A 1 97 ? 19.583 15.614 56.297 1.00 36.11 94 ILE A N 1
ATOM 784 C CA . ILE A 1 97 ? 19.101 15.452 54.933 1.00 33.27 94 ILE A CA 1
ATOM 785 C C . ILE A 1 97 ? 18.438 14.089 54.787 1.00 33.38 94 ILE A C 1
ATOM 786 O O . ILE A 1 97 ? 19.088 13.057 54.942 1.00 32.67 94 ILE A O 1
ATOM 791 N N . THR A 1 98 ? 17.150 14.087 54.469 1.00 33.58 95 THR A N 1
ATOM 792 C CA . THR A 1 98 ? 16.369 12.854 54.456 1.00 31.53 95 THR A CA 1
ATOM 793 C C . THR A 1 98 ? 15.926 12.487 53.046 1.00 32.92 95 THR A C 1
ATOM 794 O O . THR A 1 98 ? 15.218 13.255 52.401 1.00 27.33 95 THR A O 1
ATOM 798 N N . HIS A 1 99 ? 16.357 11.325 52.567 1.00 31.47 96 HIS A N 1
ATOM 799 C CA . HIS A 1 99 ? 15.914 10.833 51.258 1.00 32.76 96 HIS A CA 1
ATOM 800 C C . HIS A 1 99 ? 14.435 10.445 51.274 1.00 34.59 96 HIS A C 1
ATOM 801 O O . HIS A 1 99 ? 13.781 10.486 52.325 1.00 37.01 96 HIS A O 1
ATOM 808 N N . GLY A 1 100 ? 13.903 10.077 50.108 1.00 26.78 97 GLY A N 1
ATOM 809 C CA . GLY A 1 100 ? 12.538 9.589 50.013 1.00 29.32 97 GLY A CA 1
ATOM 810 C C . GLY A 1 100 ? 12.514 8.185 49.418 1.00 31.57 97 GLY A C 1
ATOM 811 O O . GLY A 1 100 ? 13.454 7.409 49.616 1.00 30.36 97 GLY A O 1
ATOM 812 N N . TRP A 1 101 ? 11.441 7.853 48.704 1.00 31.34 98 TRP A N 1
ATOM 813 C CA . TRP A 1 101 ? 11.376 6.586 47.966 1.00 34.70 98 TRP A CA 1
ATOM 814 C C . TRP A 1 101 ? 11.613 6.871 46.490 1.00 32.13 98 TRP A C 1
ATOM 815 O O . TRP A 1 101 ? 11.003 7.785 45.943 1.00 30.94 98 TRP A O 1
ATOM 826 N N . PRO A 1 102 ? 12.481 6.086 45.831 1.00 36.48 99 PRO A N 1
ATOM 827 C CA . PRO A 1 102 ? 13.287 4.986 46.370 1.00 39.77 99 PRO A CA 1
ATOM 828 C C . PRO A 1 102 ? 14.700 5.481 46.662 1.00 40.13 99 PRO A C 1
ATOM 829 O O . PRO A 1 102 ? 15.587 5.322 45.826 1.00 42.29 99 PRO A O 1
ATOM 833 N N . GLY A 1 103 ? 14.909 6.077 47.829 1.00 37.85 100 GLY A N 1
ATOM 834 C CA . GLY A 1 103 ? 16.160 6.764 48.090 1.00 36.54 100 GLY A CA 1
ATOM 835 C C . GLY A 1 103 ? 17.183 6.017 48.914 1.00 34.10 100 GLY A C 1
ATOM 836 O O . GLY A 1 103 ? 16.882 4.990 49.532 1.00 30.10 100 GLY A O 1
ATOM 837 N N . THR A 1 104 ? 18.406 6.549 48.902 1.00 29.93 101 THR A N 1
ATOM 838 C CA . THR A 1 104 ? 19.515 6.060 49.706 1.00 28.54 101 THR A CA 1
ATOM 839 C C . THR A 1 104 ? 20.435 7.250 49.924 1.00 33.58 101 THR A C 1
ATOM 840 O O . THR A 1 104 ? 20.373 8.231 49.178 1.00 33.18 101 THR A O 1
ATOM 844 N N . PRO A 1 105 ? 21.280 7.180 50.958 1.00 38.30 102 PRO A N 1
ATOM 845 C CA . PRO A 1 105 ? 22.269 8.240 51.222 1.00 41.72 102 PRO A CA 1
ATOM 846 C C . PRO A 1 105 ? 23.274 8.416 50.068 1.00 40.72 102 PRO A C 1
ATOM 847 O O . PRO A 1 105 ? 23.977 9.426 50.006 1.00 40.92 102 PRO A O 1
ATOM 851 N N . VAL A 1 106 ? 23.320 7.451 49.155 1.00 35.78 103 VAL A N 1
ATOM 852 C CA . VAL A 1 106 ? 24.266 7.490 48.041 1.00 38.06 103 VAL A CA 1
ATOM 853 C C . VAL A 1 106 ? 23.946 8.619 47.052 1.00 36.26 103 VAL A C 1
ATOM 854 O O . VAL A 1 106 ? 24.809 9.064 46.285 1.00 34.77 103 VAL A O 1
ATOM 858 N N . GLU A 1 107 ? 22.700 9.079 47.088 1.00 29.46 104 GLU A N 1
ATOM 859 C CA . GLU A 1 107 ? 22.273 10.256 46.343 1.00 36.19 104 GLU A CA 1
ATOM 860 C C . GLU A 1 107 ? 23.112 11.480 46.695 1.00 35.56 104 GLU A C 1
ATOM 861 O O . GLU A 1 107 ? 23.211 12.425 45.911 1.00 34.76 104 GLU A O 1
ATOM 867 N N . PHE A 1 108 ? 23.700 11.466 47.884 1.00 34.85 105 PHE A N 1
ATOM 868 C CA . PHE A 1 108 ? 24.323 12.668 48.423 1.00 34.57 105 PHE A CA 1
ATOM 869 C C . PHE A 1 108 ? 25.840 12.660 48.474 1.00 36.56 105 PHE A C 1
ATOM 870 O O . PHE A 1 108 ? 26.446 13.608 48.982 1.00 36.31 105 PHE A O 1
ATOM 878 N N . LEU A 1 109 ? 26.468 11.620 47.937 1.00 34.27 106 LEU A N 1
ATOM 879 C CA . LEU A 1 109 ? 27.930 11.551 48.015 1.00 36.66 106 LEU A CA 1
ATOM 880 C C . LEU A 1 109 ? 28.610 12.784 47.416 1.00 34.95 106 LEU A C 1
ATOM 881 O O . LEU A 1 109 ? 29.635 13.243 47.925 1.00 33.41 106 LEU A O 1
ATOM 886 N N . ASP A 1 110 ? 28.044 13.325 46.342 1.00 34.46 107 ASP A N 1
ATOM 887 C CA . ASP A 1 110 ? 28.681 14.450 45.650 1.00 36.62 107 ASP A CA 1
ATOM 888 C C . ASP A 1 110 ? 28.500 15.805 46.342 1.00 34.81 107 ASP A C 1
ATOM 889 O O . ASP A 1 110 ? 29.169 16.777 45.992 1.00 36.19 107 ASP A O 1
ATOM 894 N N . ILE A 1 111 ? 27.603 15.883 47.316 1.00 32.54 108 ILE A N 1
ATOM 895 C CA . ILE A 1 111 ? 27.404 17.157 47.999 1.00 30.28 108 ILE A CA 1
ATOM 896 C C . ILE A 1 111 ? 28.073 17.218 49.381 1.00 32.47 108 ILE A C 1
ATOM 897 O O . ILE A 1 111 ? 28.252 18.306 49.943 1.00 31.19 108 ILE A O 1
ATOM 902 N N . ILE A 1 112 ? 28.459 16.058 49.911 1.00 27.18 109 ILE A N 1
ATOM 903 C CA . ILE A 1 112 ? 28.936 15.978 51.289 1.00 31.68 109 ILE A CA 1
ATOM 904 C C . ILE A 1 112 ? 30.190 16.816 51.534 1.00 35.09 109 ILE A C 1
ATOM 905 O O . ILE A 1 112 ? 30.244 17.604 52.483 1.00 36.83 109 ILE A O 1
ATOM 910 N N . GLY A 1 113 ? 31.192 16.632 50.678 1.00 34.18 110 GLY A N 1
ATOM 911 C CA . GLY A 1 113 ? 32.438 17.364 50.778 1.00 34.40 110 GLY A CA 1
ATOM 912 C C . GLY A 1 113 ? 32.245 18.872 50.770 1.00 33.73 110 GLY A C 1
ATOM 913 O O . GLY A 1 113 ? 32.670 19.556 51.698 1.00 31.62 110 GLY A O 1
ATOM 914 N N . PRO A 1 114 ? 31.620 19.402 49.707 1.00 32.62 111 PRO A N 1
ATOM 915 C CA . PRO A 1 114 ? 31.367 20.846 49.609 1.00 40.11 111 PRO A CA 1
ATOM 916 C C . PRO A 1 114 ? 30.548 21.412 50.770 1.00 35.41 111 PRO A C 1
ATOM 917 O O . PRO A 1 114 ? 30.882 22.494 51.251 1.00 35.19 111 PRO A O 1
ATOM 921 N N . LEU A 1 115 ? 29.513 20.701 51.214 1.00 25.89 112 LEU A N 1
ATOM 922 C CA . LEU A 1 115 ? 28.711 21.167 52.339 1.00 28.81 112 LEU A CA 1
ATOM 923 C C . LEU A 1 115 ? 29.472 21.176 53.668 1.00 31.39 112 LEU A C 1
ATOM 924 O O . LEU A 1 115 ? 29.382 22.150 54.425 1.00 29.89 112 LEU A O 1
ATOM 929 N N . THR A 1 116 ? 30.204 20.104 53.966 1.00 28.21 113 THR A N 1
ATOM 930 C CA . THR A 1 116 ? 30.861 20.018 55.274 1.00 30.94 113 THR A CA 1
ATOM 931 C C . THR A 1 116 ? 32.200 20.755 55.342 1.00 32.66 113 THR A C 1
ATOM 932 O O . THR A 1 116 ? 32.583 21.259 56.398 1.00 32.78 113 THR A O 1
ATOM 936 N N . ASP A 1 117 ? 32.911 20.821 54.219 1.00 26.98 114 ASP A N 1
ATOM 937 C CA . ASP A 1 117 ? 34.236 21.428 54.206 1.00 29.73 114 ASP A CA 1
ATOM 938 C C . ASP A 1 117 ? 34.381 22.415 53.045 1.00 30.52 114 ASP A C 1
ATOM 939 O O . ASP A 1 117 ? 35.156 22.178 52.113 1.00 29.96 114 ASP A O 1
ATOM 944 N N . PRO A 1 118 ? 33.631 23.528 53.090 1.00 34.81 115 PRO A N 1
ATOM 945 C CA . PRO A 1 118 ? 33.702 24.467 51.961 1.00 36.41 115 PRO A CA 1
ATOM 946 C C . PRO A 1 118 ? 35.101 25.039 51.717 1.00 39.90 115 PRO A C 1
ATOM 947 O O . PRO A 1 118 ? 35.441 25.294 50.557 1.00 38.97 115 PRO A O 1
ATOM 951 N N . ARG A 1 119 ? 35.890 25.228 52.777 1.00 38.11 116 ARG A N 1
ATOM 952 C CA . ARG A 1 119 ? 37.241 25.759 52.646 1.00 39.86 116 ARG A CA 1
ATOM 953 C C . ARG A 1 119 ? 38.085 24.929 51.690 1.00 39.95 116 ARG A C 1
ATOM 954 O O . ARG A 1 119 ? 38.866 25.468 50.906 1.00 42.29 116 ARG A O 1
ATOM 962 N N . ALA A 1 120 ? 37.940 23.614 51.774 1.00 43.29 117 ALA A N 1
ATOM 963 C CA . ALA A 1 120 ? 38.716 22.718 50.922 1.00 48.54 117 ALA A CA 1
ATOM 964 C C . ALA A 1 120 ? 38.160 22.667 49.496 1.00 50.40 117 ALA A C 1
ATOM 965 O O . ALA A 1 120 ? 38.811 22.160 48.582 1.00 55.80 117 ALA A O 1
ATOM 967 N N . HIS A 1 121 ? 36.960 23.203 49.309 1.00 46.44 118 HIS A N 1
ATOM 968 C CA . HIS A 1 121 ? 36.316 23.181 47.999 1.00 48.26 118 HIS A CA 1
ATOM 969 C C . HIS A 1 121 ? 36.178 24.578 47.392 1.00 49.12 118 HIS A C 1
ATOM 970 O O . HIS A 1 121 ? 35.264 24.836 46.602 1.00 51.95 118 HIS A O 1
ATOM 977 N N . GLY A 1 122 ? 37.093 25.467 47.765 1.00 47.88 119 GLY A N 1
ATOM 978 C CA . GLY A 1 122 ? 37.096 26.823 47.258 1.00 53.47 119 GLY A CA 1
ATOM 979 C C . GLY A 1 122 ? 35.945 27.684 47.746 1.00 53.24 119 GLY A C 1
ATOM 980 O O . GLY A 1 122 ? 35.715 28.767 47.207 1.00 55.89 119 GLY A O 1
ATOM 981 N N . GLY A 1 123 ? 35.228 27.215 48.765 1.00 46.68 120 GLY A N 1
ATOM 982 C CA . GLY A 1 123 ? 34.118 27.967 49.327 1.00 47.20 120 GLY A CA 1
ATOM 983 C C . GLY A 1 123 ? 34.486 28.779 50.559 1.00 43.65 120 GLY A C 1
ATOM 984 O O . GLY A 1 123 ? 35.643 28.805 50.969 1.00 40.01 120 GLY A O 1
ATOM 985 N N . ASP A 1 124 ? 33.485 29.436 51.144 1.00 41.97 121 ASP A N 1
ATOM 986 C CA . ASP A 1 124 ? 33.639 30.233 52.358 1.00 39.63 121 ASP A CA 1
ATOM 987 C C . ASP A 1 124 ? 33.422 29.342 53.580 1.00 38.69 121 ASP A C 1
ATOM 988 O O . ASP A 1 124 ? 32.388 28.683 53.692 1.00 39.41 121 ASP A O 1
ATOM 993 N N . PRO A 1 125 ? 34.387 29.327 54.514 1.00 37.77 122 PRO A N 1
ATOM 994 C CA . PRO A 1 125 ? 34.260 28.436 55.675 1.00 40.64 122 PRO A CA 1
ATOM 995 C C . PRO A 1 125 ? 33.024 28.755 56.516 1.00 38.67 122 PRO A C 1
ATOM 996 O O . PRO A 1 125 ? 32.572 27.899 57.274 1.00 33.13 122 PRO A O 1
ATOM 1000 N N . ALA A 1 126 ? 32.502 29.975 56.392 1.00 41.86 123 ALA A N 1
ATOM 1001 C CA . ALA A 1 126 ? 31.292 30.374 57.106 1.00 43.62 123 ALA A CA 1
ATOM 1002 C C . ALA A 1 126 ? 30.064 29.615 56.601 1.00 40.64 123 ALA A C 1
ATOM 1003 O O . ALA A 1 126 ? 29.069 29.489 57.318 1.00 38.95 123 ALA A O 1
ATOM 1005 N N . ASP A 1 127 ? 30.143 29.081 55.383 1.00 41.91 124 ASP A N 1
ATOM 1006 C CA . ASP A 1 127 ? 29.021 28.327 54.811 1.00 37.63 124 ASP A CA 1
ATOM 1007 C C . ASP A 1 127 ? 28.941 26.861 55.246 1.00 33.39 124 ASP A C 1
ATOM 1008 O O . ASP A 1 127 ? 28.103 26.130 54.728 1.00 31.86 124 ASP A O 1
ATOM 1013 N N . ALA A 1 128 ? 29.789 26.426 56.179 1.00 31.36 125 ALA A N 1
ATOM 1014 C CA . ALA A 1 128 ? 29.851 24.994 56.535 1.00 24.40 125 ALA A CA 1
ATOM 1015 C C . ALA A 1 128 ? 28.601 24.433 57.227 1.00 33.66 125 ALA A C 1
ATOM 1016 O O . ALA A 1 128 ? 27.933 25.133 57.990 1.00 34.86 125 ALA A O 1
ATOM 1018 N N . PHE A 1 129 ? 28.314 23.158 56.943 1.00 37.84 126 PHE A N 1
ATOM 1019 C CA . PHE A 1 129 ? 27.298 22.369 57.642 1.00 32.74 126 PHE A CA 1
ATOM 1020 C C . PHE A 1 129 ? 27.944 21.162 58.323 1.00 29.56 126 PHE A C 1
ATOM 1021 O O . PHE A 1 129 ? 28.960 20.657 57.852 1.00 33.76 126 PHE A O 1
ATOM 1029 N N . HIS A 1 130 ? 27.360 20.723 59.440 1.00 31.73 127 HIS A N 1
ATOM 1030 C CA . HIS A 1 130 ? 27.581 19.381 59.967 1.00 33.57 127 HIS A CA 1
ATOM 1031 C C . HIS A 1 130 ? 26.427 18.555 59.386 1.00 38.38 127 HIS A C 1
ATOM 1032 O O . HIS A 1 130 ? 25.272 18.979 59.472 1.00 34.73 127 HIS A O 1
ATOM 1039 N N . LEU A 1 131 ? 26.719 17.391 58.801 1.00 33.38 128 LEU A N 1
ATOM 1040 C CA . LEU A 1 131 ? 25.680 16.614 58.120 1.00 32.11 128 LEU A CA 1
ATOM 1041 C C . LEU A 1 131 ? 25.288 15.305 58.815 1.00 29.13 128 LEU A C 1
ATOM 1042 O O . LEU A 1 131 ? 26.147 14.500 59.205 1.00 32.48 128 LEU A O 1
ATOM 1047 N N . VAL A 1 132 ? 23.980 15.108 58.951 1.00 29.91 129 VAL A N 1
ATOM 1048 C CA . VAL A 1 132 ? 23.402 13.830 59.371 1.00 32.54 129 VAL A CA 1
ATOM 1049 C C . VAL A 1 132 ? 22.563 13.292 58.206 1.00 29.96 129 VAL A C 1
ATOM 1050 O O . VAL A 1 132 ? 21.669 13.974 57.715 1.00 30.69 129 VAL A O 1
ATOM 1054 N N . ILE A 1 133 ? 22.863 12.079 57.750 1.00 32.69 130 ILE A N 1
ATOM 1055 C CA . ILE A 1 133 ? 22.203 11.533 56.568 1.00 31.00 130 ILE A CA 1
ATOM 1056 C C . ILE A 1 133 ? 21.692 10.119 56.841 1.00 30.73 130 ILE A C 1
ATOM 1057 O O . ILE A 1 133 ? 22.381 9.135 56.566 1.00 30.42 130 ILE A O 1
ATOM 1062 N N . PRO A 1 134 ? 20.482 10.025 57.403 1.00 27.05 131 PRO A N 1
ATOM 1063 C CA . PRO A 1 134 ? 19.926 8.747 57.830 1.00 28.64 131 PRO A CA 1
ATOM 1064 C C . PRO A 1 134 ? 19.256 7.977 56.701 1.00 34.63 131 PRO A C 1
ATOM 1065 O O . PRO A 1 134 ? 18.806 8.545 55.701 1.00 36.06 131 PRO A O 1
ATOM 1069 N N . SER A 1 135 ? 19.209 6.664 56.868 1.00 28.11 132 SER A N 1
ATOM 1070 C CA . SER A 1 135 ? 18.403 5.825 55.999 1.00 32.40 132 SER A CA 1
ATOM 1071 C C . SER A 1 135 ? 17.029 5.615 56.654 1.00 33.99 132 SER A C 1
ATOM 1072 O O . SER A 1 135 ? 16.943 5.264 57.844 1.00 31.50 132 SER A O 1
ATOM 1075 N N . LEU A 1 136 ? 15.959 5.853 55.896 1.00 28.78 133 LEU A N 1
ATOM 1076 C CA . LEU A 1 136 ? 14.607 5.684 56.442 1.00 27.10 133 LEU A CA 1
ATOM 1077 C C . LEU A 1 136 ? 14.436 4.292 57.047 1.00 31.27 133 LEU A C 1
ATOM 1078 O O . LEU A 1 136 ? 15.075 3.331 56.608 1.00 31.71 133 LEU A O 1
ATOM 1083 N N . PRO A 1 137 ? 13.573 4.182 58.065 1.00 31.18 134 PRO A N 1
ATOM 1084 C CA . PRO A 1 137 ? 13.281 2.870 58.649 1.00 31.51 134 PRO A CA 1
ATOM 1085 C C . PRO A 1 137 ? 12.786 1.917 57.560 1.00 34.22 134 PRO A C 1
ATOM 1086 O O . PRO A 1 137 ? 11.860 2.251 56.812 1.00 29.27 134 PRO A O 1
ATOM 1090 N N . GLY A 1 138 ? 13.415 0.755 57.453 1.00 35.83 135 GLY A N 1
ATOM 1091 C CA . GLY A 1 138 ? 13.045 -0.212 56.435 1.00 34.80 135 GLY A CA 1
ATOM 1092 C C . GLY A 1 138 ? 13.740 -0.069 55.088 1.00 34.77 135 GLY A C 1
ATOM 1093 O O . GLY A 1 138 ? 13.515 -0.895 54.206 1.00 37.27 135 GLY A O 1
ATOM 1094 N N . PHE A 1 139 ? 14.580 0.961 54.927 1.00 30.69 136 PHE A N 1
ATOM 1095 C CA . PHE A 1 139 ? 15.290 1.215 53.664 1.00 28.08 136 PHE A CA 1
ATOM 1096 C C . PHE A 1 139 ? 16.779 0.882 53.740 1.00 29.61 136 PHE A C 1
ATOM 1097 O O . PHE A 1 139 ? 17.475 1.309 54.664 1.00 34.05 136 PHE A O 1
ATOM 1105 N N . GLY A 1 140 ? 17.276 0.169 52.737 1.00 30.05 137 GLY A N 1
ATOM 1106 C CA . GLY A 1 140 ? 18.708 0.007 52.554 1.00 31.56 137 GLY A CA 1
ATOM 1107 C C . GLY A 1 140 ? 19.468 -0.352 53.816 1.00 32.71 137 GLY A C 1
ATOM 1108 O O . GLY A 1 140 ? 19.181 -1.365 54.456 1.00 31.60 137 GLY A O 1
ATOM 1109 N N . LEU A 1 141 ? 20.429 0.492 54.187 1.00 35.66 138 LEU A N 1
ATOM 1110 C CA . LEU A 1 141 ? 21.332 0.173 55.292 1.00 34.31 138 LEU A CA 1
ATOM 1111 C C . LEU A 1 141 ? 20.686 0.165 56.674 1.00 35.47 138 LEU A C 1
ATOM 1112 O O . LEU A 1 141 ? 21.260 -0.376 57.619 1.00 38.13 138 LEU A O 1
ATOM 1117 N N . SER A 1 142 ? 19.501 0.757 56.805 1.00 33.56 139 SER A N 1
ATOM 1118 C CA . SER A 1 142 ? 18.748 0.606 58.045 1.00 30.10 139 SER A CA 1
ATOM 1119 C C . SER A 1 142 ? 18.231 -0.834 58.182 1.00 36.73 139 SER A C 1
ATOM 1120 O O . SER A 1 142 ? 17.885 -1.283 59.274 1.00 38.33 139 SER A O 1
ATOM 1123 N N . GLY A 1 143 ? 18.185 -1.558 57.068 1.00 33.38 140 GLY A N 1
ATOM 1124 C CA . GLY A 1 143 ? 17.728 -2.937 57.089 1.00 32.89 140 GLY A CA 1
ATOM 1125 C C . GLY A 1 143 ? 16.213 -3.052 57.146 1.00 34.67 140 GLY A C 1
ATOM 1126 O O . GLY A 1 143 ? 15.509 -2.064 57.358 1.00 34.04 140 GLY A O 1
ATOM 1127 N N . PRO A 1 144 ? 15.698 -4.271 56.946 1.00 37.63 141 PRO A N 1
ATOM 1128 C CA . PRO A 1 144 ? 14.245 -4.463 56.884 1.00 38.99 141 PRO A CA 1
ATOM 1129 C C . PRO A 1 144 ? 13.537 -4.311 58.235 1.00 40.21 141 PRO A C 1
ATOM 1130 O O . PRO A 1 144 ? 14.138 -4.430 59.307 1.00 37.35 141 PRO A O 1
ATOM 1134 N N . LEU A 1 145 ? 12.248 -4.009 58.167 1.00 30.86 142 LEU A N 1
ATOM 1135 C CA . LEU A 1 145 ? 11.441 -3.826 59.367 1.00 34.44 142 LEU A CA 1
ATOM 1136 C C . LEU A 1 145 ? 11.082 -5.152 60.047 1.00 37.88 142 LEU A C 1
ATOM 1137 O O . LEU A 1 145 ? 10.741 -6.130 59.381 1.00 41.00 142 LEU A O 1
ATOM 1142 N N . LYS A 1 146 ? 11.143 -5.164 61.375 1.00 42.61 143 LYS A N 1
ATOM 1143 C CA . LYS A 1 146 ? 10.650 -6.280 62.177 1.00 49.56 143 LYS A CA 1
ATOM 1144 C C . LYS A 1 146 ? 9.197 -6.057 62.604 1.00 51.52 143 LYS A C 1
ATOM 1145 O O . LYS A 1 146 ? 8.477 -7.010 62.920 1.00 48.71 143 LYS A O 1
ATOM 1150 N N . SER A 1 147 ? 8.777 -4.792 62.615 1.00 48.05 144 SER A N 1
ATOM 1151 C CA . SER A 1 147 ? 7.385 -4.436 62.890 1.00 49.17 144 SER A CA 1
ATOM 1152 C C . SER A 1 147 ? 6.986 -3.234 62.025 1.00 43.99 144 SER A C 1
ATOM 1153 O O . SER A 1 147 ? 7.844 -2.481 61.586 1.00 40.66 144 SER A O 1
ATOM 1156 N N . ALA A 1 148 ? 5.691 -3.068 61.770 1.00 43.11 145 ALA A N 1
ATOM 1157 C CA . ALA A 1 148 ? 5.214 -1.982 60.912 1.00 45.89 145 ALA A CA 1
ATOM 1158 C C . ALA A 1 148 ? 4.743 -0.763 61.717 1.00 47.85 145 ALA A C 1
ATOM 1159 O O . ALA A 1 148 ? 5.174 -0.555 62.848 1.00 47.57 145 ALA A O 1
ATOM 1161 N N . GLY A 1 149 ? 3.856 0.035 61.123 1.00 45.31 146 GLY A N 1
ATOM 1162 C CA . GLY A 1 149 ? 3.297 1.203 61.789 1.00 42.54 146 GLY A CA 1
ATOM 1163 C C . GLY A 1 149 ? 4.111 2.482 61.642 1.00 34.55 146 GLY A C 1
ATOM 1164 O O . GLY A 1 149 ? 3.930 3.432 62.409 1.00 36.89 146 GLY A O 1
ATOM 1165 N N . TRP A 1 150 ? 5.001 2.527 60.658 1.00 33.62 147 TRP A N 1
ATOM 1166 C CA . TRP A 1 150 ? 5.868 3.702 60.493 1.00 36.19 147 TRP A CA 1
ATOM 1167 C C . TRP A 1 150 ? 5.266 4.844 59.667 1.00 36.36 147 TRP A C 1
ATOM 1168 O O . TRP A 1 150 ? 5.790 5.221 58.610 1.00 30.49 147 TRP A O 1
ATOM 1179 N N . GLU A 1 151 ? 4.170 5.401 60.168 1.00 33.44 148 GLU A N 1
ATOM 1180 C CA . GLU A 1 151 ? 3.539 6.557 59.538 1.00 40.26 148 GLU A CA 1
ATOM 1181 C C . GLU A 1 151 ? 4.442 7.782 59.697 1.00 37.69 148 GLU A C 1
ATOM 1182 O O . GLU A 1 151 ? 5.383 7.766 60.494 1.00 32.09 148 GLU A O 1
ATOM 1188 N N . LEU A 1 152 ? 4.170 8.829 58.923 1.00 37.89 149 LEU A N 1
ATOM 1189 C CA . LEU A 1 152 ? 5.069 9.989 58.867 1.00 41.21 149 LEU A CA 1
ATOM 1190 C C . LEU A 1 152 ? 5.387 10.597 60.228 1.00 36.45 149 LEU A C 1
ATOM 1191 O O . LEU A 1 152 ? 6.545 10.916 60.525 1.00 31.31 149 LEU A O 1
ATOM 1196 N N . GLY A 1 153 ? 4.356 10.761 61.050 1.00 40.54 150 GLY A N 1
ATOM 1197 C CA . GLY A 1 153 ? 4.531 11.370 62.357 1.00 43.29 150 GLY A CA 1
ATOM 1198 C C . GLY A 1 153 ? 5.510 10.572 63.195 1.00 41.22 150 GLY A C 1
ATOM 1199 O O . GLY A 1 153 ? 6.260 11.131 63.984 1.00 41.87 150 GLY A O 1
ATOM 1200 N N . ARG A 1 154 ? 5.497 9.254 63.021 1.00 42.01 151 ARG A N 1
ATOM 1201 C CA . ARG A 1 154 ? 6.406 8.394 63.758 1.00 42.90 151 ARG A CA 1
ATOM 1202 C C . ARG A 1 154 ? 7.837 8.589 63.247 1.00 42.09 151 ARG A C 1
ATOM 1203 O O . ARG A 1 154 ? 8.786 8.614 64.034 1.00 39.85 151 ARG A O 1
ATOM 1211 N N . ILE A 1 155 ? 7.995 8.751 61.934 1.00 36.96 152 ILE A N 1
ATOM 1212 C CA . ILE A 1 155 ? 9.320 9.034 61.371 1.00 33.87 152 ILE A CA 1
ATOM 1213 C C . ILE A 1 155 ? 9.859 10.360 61.900 1.00 36.06 152 ILE A C 1
ATOM 1214 O O . ILE A 1 155 ? 11.017 10.450 62.318 1.00 29.32 152 ILE A O 1
ATOM 1219 N N . ALA A 1 156 ? 9.012 11.388 61.891 1.00 38.91 153 ALA A N 1
ATOM 1220 C CA . ALA A 1 156 ? 9.422 12.701 62.382 1.00 37.38 153 ALA A CA 1
ATOM 1221 C C . ALA A 1 156 ? 9.798 12.641 63.856 1.00 35.46 153 ALA A C 1
ATOM 1222 O O . ALA A 1 156 ? 10.820 13.193 64.264 1.00 34.65 153 ALA A O 1
ATOM 1232 N N . ALA A 1 158 ? 10.932 10.073 65.464 1.00 36.70 155 ALA A N 1
ATOM 1233 C CA . ALA A 1 158 ? 12.227 9.406 65.474 1.00 33.89 155 ALA A CA 1
ATOM 1234 C C . ALA A 1 158 ? 13.374 10.375 65.149 1.00 36.28 155 ALA A C 1
ATOM 1235 O O . ALA A 1 158 ? 14.399 10.386 65.833 1.00 32.87 155 ALA A O 1
ATOM 1237 N N . TRP A 1 159 ? 13.195 11.174 64.099 1.00 31.95 156 TRP A N 1
ATOM 1238 C CA . TRP A 1 159 ? 14.230 12.095 63.641 1.00 31.64 156 TRP A CA 1
ATOM 1239 C C . TRP A 1 159 ? 14.591 13.140 64.704 1.00 36.56 156 TRP A C 1
ATOM 1240 O O . TRP A 1 159 ? 15.770 13.451 64.899 1.00 33.03 156 TRP A O 1
ATOM 1251 N N . SER A 1 160 ? 13.580 13.689 65.379 1.00 36.91 157 SER A N 1
ATOM 1252 C CA . SER A 1 160 ? 13.825 14.647 66.454 1.00 36.67 157 SER A CA 1
ATOM 1253 C C . SER A 1 160 ? 14.590 13.992 67.624 1.00 38.16 157 SER A C 1
ATOM 1254 O O . SER A 1 160 ? 15.430 14.632 68.258 1.00 37.41 157 SER A O 1
ATOM 1257 N N . LYS A 1 161 ? 14.298 12.723 67.905 1.00 34.81 158 LYS A N 1
ATOM 1258 C CA . LYS A 1 161 ? 15.032 11.991 68.937 1.00 42.41 158 LYS A CA 1
ATOM 1259 C C . LYS A 1 161 ? 16.491 11.766 68.531 1.00 40.51 158 LYS A C 1
ATOM 1260 O O . LYS A 1 161 ? 17.400 11.901 69.345 1.00 37.76 158 LYS A O 1
ATOM 1265 N N . LEU A 1 162 ? 16.704 11.424 67.267 1.00 33.57 159 LEU A N 1
ATOM 1266 C CA . LEU A 1 162 ? 18.054 11.265 66.731 1.00 35.29 159 LEU A CA 1
ATOM 1267 C C . LEU A 1 162 ? 18.900 12.550 66.849 1.00 36.86 159 LEU A C 1
ATOM 1268 O O . LEU A 1 162 ? 20.006 12.529 67.397 1.00 34.94 159 LEU A O 1
ATOM 1281 N N . ALA A 1 164 ? 18.418 15.124 68.721 1.00 28.73 161 ALA A N 1
ATOM 1282 C CA . ALA A 1 164 ? 18.568 15.455 70.130 1.00 35.78 161 ALA A CA 1
ATOM 1283 C C . ALA A 1 164 ? 19.666 14.625 70.792 1.00 39.99 161 ALA A C 1
ATOM 1284 O O . ALA A 1 164 ? 20.434 15.131 71.612 1.00 42.56 161 ALA A O 1
ATOM 1286 N N . SER A 1 165 ? 19.738 13.347 70.444 1.00 34.60 162 SER A N 1
ATOM 1287 C CA . SER A 1 165 ? 20.697 12.470 71.093 1.00 39.69 162 SER A CA 1
ATOM 1288 C C . SER A 1 165 ? 22.097 12.621 70.480 1.00 38.54 162 SER A C 1
ATOM 1289 O O . SER A 1 165 ? 23.083 12.199 71.076 1.00 44.14 162 SER A O 1
ATOM 1292 N N . LEU A 1 166 ? 22.182 13.238 69.303 1.00 38.09 163 LEU A N 1
ATOM 1293 C CA . LEU A 1 166 ? 23.486 13.562 68.724 1.00 39.59 163 LEU A CA 1
ATOM 1294 C C . LEU A 1 166 ? 23.996 14.892 69.285 1.00 39.72 163 LEU A C 1
ATOM 1295 O O . LEU A 1 166 ? 25.113 15.302 68.997 1.00 38.82 163 LEU A O 1
ATOM 1300 N N . GLY A 1 167 ? 23.172 15.557 70.090 1.00 36.57 164 GLY A N 1
ATOM 1301 C CA . GLY A 1 167 ? 23.575 16.809 70.712 1.00 41.47 164 GLY A CA 1
ATOM 1302 C C . GLY A 1 167 ? 23.283 18.062 69.894 1.00 40.19 164 GLY A C 1
ATOM 1303 O O . GLY A 1 167 ? 23.798 19.133 70.197 1.00 46.24 164 GLY A O 1
ATOM 1304 N N . TYR A 1 168 ? 22.452 17.936 68.863 1.00 33.21 165 TYR A N 1
ATOM 1305 C CA . TYR A 1 168 ? 22.117 19.079 68.018 1.00 37.08 165 TYR A CA 1
ATOM 1306 C C . TYR A 1 168 ? 20.845 19.780 68.484 1.00 37.77 165 TYR A C 1
ATOM 1307 O O . TYR A 1 168 ? 19.739 19.276 68.267 1.00 37.41 165 TYR A O 1
ATOM 1316 N N . GLU A 1 169 ? 21.010 20.953 69.093 1.00 36.40 166 GLU A N 1
ATOM 1317 C CA . GLU A 1 169 ? 19.887 21.721 69.634 1.00 43.25 166 GLU A CA 1
ATOM 1318 C C . GLU A 1 169 ? 19.272 22.689 68.617 1.00 39.98 166 GLU A C 1
ATOM 1319 O O . GLU A 1 169 ? 18.214 23.283 68.857 1.00 41.83 166 GLU A O 1
ATOM 1325 N N . ARG A 1 170 ? 19.940 22.851 67.484 1.00 41.09 167 ARG A N 1
ATOM 1326 C CA . ARG A 1 170 ? 19.447 23.718 66.419 1.00 37.38 167 ARG A CA 1
ATOM 1327 C C . ARG A 1 170 ? 19.946 23.171 65.085 1.00 40.70 167 ARG A C 1
ATOM 1328 O O . ARG A 1 170 ? 21.151 23.084 64.856 1.00 47.96 167 ARG A O 1
ATOM 1336 N N . TYR A 1 171 ? 19.018 22.781 64.216 1.00 36.47 168 TYR A N 1
ATOM 1337 C CA . TYR A 1 171 ? 19.389 22.160 62.955 1.00 36.15 168 TYR A CA 1
ATOM 1338 C C . TYR A 1 171 ? 18.425 22.514 61.830 1.00 38.31 168 TYR A C 1
ATOM 1339 O O . TYR A 1 171 ? 17.298 22.971 62.059 1.00 32.53 168 TYR A O 1
ATOM 1348 N N . ILE A 1 172 ? 18.889 22.291 60.606 1.00 35.21 169 ILE A N 1
ATOM 1349 C CA . ILE A 1 172 ? 18.041 22.396 59.432 1.00 33.22 169 ILE A CA 1
ATOM 1350 C C . ILE A 1 172 ? 17.529 21.003 59.067 1.00 31.97 169 ILE A C 1
ATOM 1351 O O . ILE A 1 172 ? 18.296 20.044 59.066 1.00 32.80 169 ILE A O 1
ATOM 1356 N N . ALA A 1 173 ? 16.228 20.894 58.797 1.00 32.47 170 ALA A N 1
ATOM 1357 C CA . ALA A 1 173 ? 15.662 19.681 58.233 1.00 31.60 170 ALA A CA 1
ATOM 1358 C C . ALA A 1 173 ? 15.474 19.882 56.739 1.00 30.01 170 ALA A C 1
ATOM 1359 O O . ALA A 1 173 ? 14.731 20.772 56.317 1.00 33.38 170 ALA A O 1
ATOM 1361 N N . GLN A 1 174 ? 16.141 19.041 55.949 1.00 27.82 171 GLN A N 1
ATOM 1362 C CA . GLN A 1 174 ? 16.116 19.140 54.494 1.00 28.36 171 GLN A CA 1
ATOM 1363 C C . GLN A 1 174 ? 15.644 17.826 53.876 1.00 34.12 171 GLN A C 1
ATOM 1364 O O . GLN A 1 174 ? 15.972 16.745 54.367 1.00 30.68 171 GLN A O 1
ATOM 1370 N N . GLY A 1 175 ? 14.887 17.904 52.789 1.00 35.06 172 GLY A N 1
ATOM 1371 C CA . GLY A 1 175 ? 14.580 16.695 52.049 1.00 28.88 172 GLY A CA 1
ATOM 1372 C C . GLY A 1 175 ? 13.630 16.867 50.887 1.00 29.20 172 GLY A C 1
ATOM 1373 O O . GLY A 1 175 ? 13.041 17.926 50.701 1.00 31.70 172 GLY A O 1
ATOM 1374 N N . GLY A 1 176 ? 13.496 15.811 50.091 1.00 35.06 173 GLY A N 1
ATOM 1375 C CA . GLY A 1 176 ? 12.470 15.748 49.070 1.00 31.88 173 GLY A CA 1
ATOM 1376 C C . GLY A 1 176 ? 11.617 14.501 49.267 1.00 36.71 173 GLY A C 1
ATOM 1377 O O . GLY A 1 176 ? 12.040 13.557 49.935 1.00 32.63 173 GLY A O 1
ATOM 1378 N N . ASP A 1 177 ? 10.413 14.492 48.698 1.00 37.03 174 ASP A N 1
ATOM 1379 C CA . ASP A 1 177 ? 9.561 13.298 48.745 1.00 30.00 174 ASP A CA 1
ATOM 1380 C C . ASP A 1 177 ? 9.226 12.957 50.211 1.00 30.96 174 ASP A C 1
ATOM 1381 O O . ASP A 1 177 ? 8.727 13.816 50.941 1.00 30.90 174 ASP A O 1
ATOM 1386 N N . ILE A 1 178 ? 9.497 11.731 50.658 1.00 31.34 175 ILE A N 1
ATOM 1387 C CA . ILE A 1 178 ? 9.223 11.394 52.054 1.00 31.85 175 ILE A CA 1
ATOM 1388 C C . ILE A 1 178 ? 10.020 12.314 52.983 1.00 34.47 175 ILE A C 1
ATOM 1389 O O . ILE A 1 178 ? 9.556 12.683 54.061 1.00 33.09 175 ILE A O 1
ATOM 1394 N N . GLY A 1 179 ? 11.219 12.690 52.544 1.00 33.61 176 GLY A N 1
ATOM 1395 C CA . GLY A 1 179 ? 12.098 13.519 53.344 1.00 33.07 176 GLY A CA 1
ATOM 1396 C C . GLY A 1 179 ? 11.572 14.932 53.497 1.00 32.56 176 GLY A C 1
ATOM 1397 O O . GLY A 1 179 ? 11.828 15.601 54.502 1.00 26.83 176 GLY A O 1
ATOM 1398 N N . ALA A 1 180 ? 10.834 15.385 52.492 1.00 30.71 177 ALA A N 1
ATOM 1399 C CA . ALA A 1 180 ? 10.176 16.677 52.548 1.00 30.12 177 ALA A CA 1
ATOM 1400 C C . ALA A 1 180 ? 9.033 16.673 53.570 1.00 33.50 177 ALA A C 1
ATOM 1401 O O . ALA A 1 180 ? 8.922 17.595 54.389 1.00 31.63 177 ALA A O 1
ATOM 1403 N N . PHE A 1 181 ? 8.193 15.635 53.525 1.00 31.96 178 PHE A N 1
ATOM 1404 C CA . PHE A 1 181 ? 7.094 15.498 54.485 1.00 30.89 178 PHE A CA 1
ATOM 1405 C C . PHE A 1 181 ? 7.608 15.389 55.908 1.00 34.11 178 PHE A C 1
ATOM 1406 O O . PHE A 1 181 ? 7.054 15.995 56.828 1.00 31.88 178 PHE A O 1
ATOM 1414 N N . THR A 1 182 ? 8.659 14.592 56.081 1.00 29.45 179 THR A N 1
ATOM 1415 C CA . THR A 1 182 ? 9.273 14.400 57.386 1.00 31.68 179 THR A CA 1
ATOM 1416 C C . THR A 1 182 ? 9.750 15.738 57.943 1.00 31.67 179 THR A C 1
ATOM 1417 O O . THR A 1 182 ? 9.493 16.080 59.103 1.00 31.80 179 THR A O 1
ATOM 1421 N N . SER A 1 183 ? 10.451 16.491 57.105 1.00 30.37 180 SER A N 1
ATOM 1422 C CA . SER A 1 183 ? 10.945 17.807 57.493 1.00 29.62 180 SER A CA 1
ATOM 1423 C C . SER A 1 183 ? 9.807 18.776 57.821 1.00 33.24 180 SER A C 1
ATOM 1424 O O . SER A 1 183 ? 9.874 19.536 58.795 1.00 29.76 180 SER A O 1
ATOM 1427 N N . LEU A 1 184 ? 8.757 18.746 57.009 1.00 28.50 181 LEU A N 1
ATOM 1428 C CA . LEU A 1 184 ? 7.618 19.614 57.259 1.00 28.81 181 LEU A CA 1
ATOM 1429 C C . LEU A 1 184 ? 6.924 19.249 58.576 1.00 33.18 181 LEU A C 1
ATOM 1430 O O . LEU A 1 184 ? 6.490 20.128 59.327 1.00 31.19 181 LEU A O 1
ATOM 1435 N N . LEU A 1 185 ? 6.812 17.955 58.856 1.00 32.51 182 LEU A N 1
ATOM 1436 C CA . LEU A 1 185 ? 6.222 17.527 60.118 1.00 37.62 182 LEU A CA 1
ATOM 1437 C C . LEU A 1 185 ? 7.110 17.854 61.313 1.00 36.10 182 LEU A C 1
ATOM 1438 O O . LEU A 1 185 ? 6.612 18.069 62.415 1.00 34.06 182 LEU A O 1
ATOM 1443 N N . LEU A 1 186 ? 8.422 17.887 61.095 1.00 33.72 183 LEU A N 1
ATOM 1444 C CA . LEU A 1 186 ? 9.336 18.293 62.156 1.00 32.52 183 LEU A CA 1
ATOM 1445 C C . LEU A 1 186 ? 8.984 19.705 62.586 1.00 32.10 183 LEU A C 1
ATOM 1446 O O . LEU A 1 186 ? 9.140 20.070 63.749 1.00 34.41 183 LEU A O 1
ATOM 1451 N N . GLY A 1 187 ? 8.485 20.485 61.630 1.00 31.51 184 GLY A N 1
ATOM 1452 C CA . GLY A 1 187 ? 8.041 21.836 61.894 1.00 36.37 184 GLY A CA 1
ATOM 1453 C C . GLY A 1 187 ? 7.017 21.942 63.011 1.00 38.97 184 GLY A C 1
ATOM 1454 O O . GLY A 1 187 ? 7.008 22.920 63.756 1.00 37.88 184 GLY A O 1
ATOM 1455 N N . ALA A 1 188 ? 6.158 20.938 63.141 1.00 32.86 185 ALA A N 1
ATOM 1456 C CA . ALA A 1 188 ? 5.139 20.955 64.185 1.00 37.88 185 ALA A CA 1
ATOM 1457 C C . ALA A 1 188 ? 5.628 20.190 65.411 1.00 40.68 185 ALA A C 1
ATOM 1458 O O . ALA A 1 188 ? 5.245 20.487 66.544 1.00 45.30 185 ALA A O 1
ATOM 1460 N N . ILE A 1 189 ? 6.494 19.212 65.171 1.00 34.35 186 ILE A N 1
ATOM 1461 C CA . ILE A 1 189 ? 6.946 18.298 66.212 1.00 40.04 186 ILE A CA 1
ATOM 1462 C C . ILE A 1 189 ? 8.139 18.818 67.025 1.00 44.80 186 ILE A C 1
ATOM 1463 O O . ILE A 1 189 ? 8.228 18.582 68.234 1.00 46.14 186 ILE A O 1
ATOM 1468 N N . ASP A 1 190 ? 9.038 19.550 66.377 1.00 40.50 187 ASP A N 1
ATOM 1469 C CA . ASP A 1 190 ? 10.271 19.971 67.048 1.00 40.98 187 ASP A CA 1
ATOM 1470 C C . ASP A 1 190 ? 10.684 21.410 66.732 1.00 40.54 187 ASP A C 1
ATOM 1471 O O . ASP A 1 190 ? 11.859 21.676 66.474 1.00 42.03 187 ASP A O 1
ATOM 1476 N N . PRO A 1 191 ? 9.724 22.349 66.760 1.00 43.04 188 PRO A N 1
ATOM 1477 C CA . PRO A 1 191 ? 10.030 23.709 66.298 1.00 44.63 188 PRO A CA 1
ATOM 1478 C C . PRO A 1 191 ? 11.076 24.438 67.149 1.00 46.30 188 PRO A C 1
ATOM 1479 O O . PRO A 1 191 ? 11.739 25.354 66.651 1.00 46.45 188 PRO A O 1
ATOM 1483 N N . SER A 1 192 ? 11.229 24.045 68.409 1.00 43.69 189 SER A N 1
ATOM 1484 C CA . SER A 1 192 ? 12.180 24.731 69.277 1.00 46.83 189 SER A CA 1
ATOM 1485 C C . SER A 1 192 ? 13.644 24.397 68.925 1.00 40.21 189 SER A C 1
ATOM 1486 O O . SER A 1 192 ? 14.569 25.084 69.361 1.00 39.50 189 SER A O 1
ATOM 1489 N N . HIS A 1 193 ? 13.851 23.343 68.143 1.00 39.40 190 HIS A N 1
ATOM 1490 C CA . HIS A 1 193 ? 15.206 22.935 67.776 1.00 36.13 190 HIS A CA 1
ATOM 1491 C C . HIS A 1 193 ? 15.468 23.095 66.285 1.00 38.51 190 HIS A C 1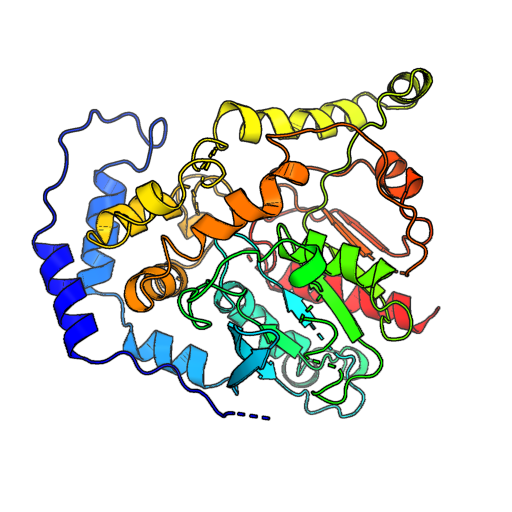
ATOM 1492 O O . HIS A 1 193 ? 16.541 22.744 65.791 1.00 38.15 190 HIS A O 1
ATOM 1499 N N . LEU A 1 194 ? 14.484 23.632 65.575 1.00 43.54 191 LEU A N 1
ATOM 1500 C CA . LEU A 1 194 ? 14.554 23.755 64.127 1.00 44.03 191 LEU A CA 1
ATOM 1501 C C . LEU A 1 194 ? 15.018 25.149 63.722 1.00 46.39 191 LEU A C 1
ATOM 1502 O O . LEU A 1 194 ? 14.339 26.137 63.992 1.00 48.81 191 LEU A O 1
ATOM 1507 N N . ALA A 1 195 ? 16.182 25.246 63.089 1.00 40.96 192 ALA A N 1
ATOM 1508 C CA . ALA A 1 195 ? 16.614 26.543 62.580 1.00 41.61 192 ALA A CA 1
ATOM 1509 C C . ALA A 1 195 ? 15.816 26.876 61.330 1.00 41.42 192 ALA A C 1
ATOM 1510 O O . ALA A 1 195 ? 15.541 28.042 61.042 1.00 43.78 192 ALA A O 1
ATOM 1512 N N . GLY A 1 196 ? 15.443 25.841 60.587 1.00 38.10 193 GLY A N 1
ATOM 1513 C CA . GLY A 1 196 ? 14.738 26.045 59.345 1.00 35.45 193 GLY A CA 1
ATOM 1514 C C . GLY A 1 196 ? 14.417 24.740 58.651 1.00 31.93 193 GLY A C 1
ATOM 1515 O O . GLY A 1 196 ? 14.952 23.687 58.991 1.00 35.18 193 GLY A O 1
ATOM 1516 N N . ILE A 1 197 ? 13.522 24.822 57.677 1.00 30.03 194 ILE A N 1
ATOM 1517 C CA . ILE A 1 197 ? 13.170 23.687 56.842 1.00 29.76 194 ILE A CA 1
ATOM 1518 C C . ILE A 1 197 ? 13.479 24.046 55.404 1.00 29.95 194 ILE A C 1
ATOM 1519 O O . ILE A 1 197 ? 13.186 25.149 54.956 1.00 34.98 194 ILE A O 1
ATOM 1524 N N . HIS A 1 198 ? 14.069 23.107 54.680 1.00 34.47 195 HIS A N 1
ATOM 1525 C CA . HIS A 1 198 ? 14.301 23.290 53.261 1.00 30.37 195 HIS A CA 1
ATOM 1526 C C . HIS A 1 198 ? 13.788 22.082 52.478 1.00 34.97 195 HIS A C 1
ATOM 1527 O O . HIS A 1 198 ? 14.141 20.944 52.782 1.00 32.52 195 HIS A O 1
ATOM 1534 N N . VAL A 1 199 ? 12.959 22.323 51.467 1.00 35.71 196 VAL A N 1
ATOM 1535 C CA . VAL A 1 199 ? 12.450 21.217 50.657 1.00 33.98 196 VAL A CA 1
ATOM 1536 C C . VAL A 1 199 ? 12.796 21.439 49.201 1.00 35.60 196 VAL A C 1
ATOM 1537 O O . VAL A 1 199 ? 12.626 22.542 48.676 1.00 33.77 196 VAL A O 1
ATOM 1541 N N . ASN A 1 200 ? 13.298 20.398 48.547 1.00 33.39 197 ASN A N 1
ATOM 1542 C CA . ASN A 1 200 ? 13.640 20.526 47.139 1.00 35.07 197 ASN A CA 1
ATOM 1543 C C . ASN A 1 200 ? 12.620 19.840 46.237 1.00 33.34 197 ASN A C 1
ATOM 1544 O O . ASN A 1 200 ? 12.789 19.791 45.019 1.00 32.73 197 ASN A O 1
ATOM 1549 N N . LEU A 1 201 ? 11.573 19.293 46.849 1.00 28.03 198 LEU A N 1
ATOM 1550 C CA . LEU A 1 201 ? 10.427 18.770 46.113 1.00 34.79 198 LEU A CA 1
ATOM 1551 C C . LEU A 1 201 ? 9.149 19.159 46.854 1.00 40.62 198 LEU A C 1
ATOM 1552 O O . LEU A 1 201 ? 8.821 18.600 47.903 1.00 41.46 198 LEU A O 1
ATOM 1557 N N . LEU A 1 202 ? 8.431 20.131 46.318 1.00 36.76 199 LEU A N 1
ATOM 1558 C CA . LEU A 1 202 ? 7.232 20.598 46.987 1.00 38.87 199 LEU A CA 1
ATOM 1559 C C . LEU A 1 202 ? 6.025 20.452 46.070 1.00 35.45 199 LEU A C 1
ATOM 1560 O O . LEU A 1 202 ? 6.018 20.952 44.942 1.00 40.33 199 LEU A O 1
ATOM 1565 N N . GLN A 1 203 ? 5.022 19.732 46.551 1.00 36.22 200 GLN A N 1
ATOM 1566 C CA . GLN A 1 203 ? 3.726 19.676 45.887 1.00 39.86 200 GLN A CA 1
ATOM 1567 C C . GLN A 1 203 ? 2.794 20.640 46.619 1.00 35.53 200 GLN A C 1
ATOM 1568 O O . GLN A 1 203 ? 2.724 20.630 47.847 1.00 35.54 200 GLN A O 1
ATOM 1574 N N . THR A 1 204 ? 2.118 21.505 45.871 1.00 40.81 201 THR A N 1
ATOM 1575 C CA . THR A 1 204 ? 1.162 22.437 46.469 1.00 38.76 201 THR A CA 1
ATOM 1576 C C . THR A 1 204 ? -0.279 22.058 46.115 1.00 37.08 201 THR A C 1
ATOM 1577 O O . THR A 1 204 ? -0.662 22.075 44.947 1.00 36.75 201 THR A O 1
ATOM 1581 N N . ASN A 1 205 ? -1.075 21.724 47.130 1.00 33.36 202 ASN A N 1
ATOM 1582 C CA . ASN A 1 205 ? -2.482 21.401 46.926 1.00 32.76 202 ASN A CA 1
ATOM 1583 C C . ASN A 1 205 ? -3.401 22.624 46.881 1.00 36.86 202 ASN A C 1
ATOM 1584 O O . ASN A 1 205 ? -3.261 23.558 47.677 1.00 37.97 202 ASN A O 1
ATOM 1589 N N . LEU A 1 206 ? -4.356 22.602 45.960 1.00 29.21 203 LEU A N 1
ATOM 1590 C CA . LEU A 1 206 ? -5.490 23.501 46.061 1.00 32.34 203 LEU A CA 1
ATOM 1591 C C . LEU A 1 206 ? -6.276 23.151 47.326 1.00 33.39 203 LEU A C 1
ATOM 1592 O O . LEU A 1 206 ? -6.299 21.981 47.767 1.00 29.83 203 LEU A O 1
ATOM 1597 N N . SER A 1 207 ? -6.921 24.158 47.910 1.00 32.82 204 SER A N 1
ATOM 1598 C CA . SER A 1 207 ? -7.668 23.963 49.152 1.00 38.75 204 SER A CA 1
ATOM 1599 C C . SER A 1 207 ? -9.004 23.298 48.891 1.00 43.08 204 SER A C 1
ATOM 1600 O O . SER A 1 207 ? -9.542 22.615 49.759 1.00 45.60 204 SER A O 1
ATOM 1603 N N . GLY A 1 208 ? -9.548 23.534 47.701 1.00 43.15 205 GLY A N 1
ATOM 1604 C CA . GLY A 1 208 ? -10.889 23.096 47.377 1.00 43.70 205 GLY A CA 1
ATOM 1605 C C . GLY A 1 208 ? -11.915 24.192 47.582 1.00 47.13 205 GLY A C 1
ATOM 1606 O O . GLY A 1 208 ? -13.097 23.987 47.327 1.00 54.43 205 GLY A O 1
ATOM 1607 N N . GLU A 1 209 ? -11.460 25.358 48.040 1.00 46.45 206 GLU A N 1
ATOM 1608 C CA . GLU A 1 209 ? -12.348 26.501 48.289 1.00 45.96 206 GLU A CA 1
ATOM 1609 C C . GLU A 1 209 ? -12.589 27.276 47.012 1.00 52.18 206 GLU A C 1
ATOM 1610 O O . GLU A 1 209 ? -11.715 27.319 46.147 1.00 48.42 206 GLU A O 1
ATOM 1616 N N . PRO A 1 210 ? -13.765 27.926 46.906 1.00 57.30 207 PRO A N 1
ATOM 1617 C CA . PRO A 1 210 ? -14.199 28.492 45.626 1.00 66.85 207 PRO A CA 1
ATOM 1618 C C . PRO A 1 210 ? -13.211 29.490 45.012 1.00 72.16 207 PRO A C 1
ATOM 1619 O O . PRO A 1 210 ? -12.631 29.187 43.966 1.00 81.71 207 PRO A O 1
ATOM 1623 N N . GLY A 1 211 ? -13.009 30.638 45.651 1.00 65.03 208 GLY A N 1
ATOM 1624 C CA . GLY A 1 211 ? -12.260 31.728 45.045 1.00 65.21 208 GLY A CA 1
ATOM 1625 C C . GLY A 1 211 ? -10.830 31.442 44.600 1.00 62.28 208 GLY A C 1
ATOM 1626 O O . GLY A 1 211 ? -10.255 32.214 43.833 1.00 64.47 208 GLY A O 1
ATOM 1627 N N . GLU A 1 212 ? -10.260 30.332 45.059 1.00 55.47 209 GLU A N 1
ATOM 1628 C CA . GLU A 1 212 ? -8.832 30.071 44.879 1.00 55.15 209 GLU A CA 1
ATOM 1629 C C . GLU A 1 212 ? -8.372 29.979 43.417 1.00 60.99 209 GLU A C 1
ATOM 1630 O O . GLU A 1 212 ? -7.357 30.570 43.046 1.00 55.58 209 GLU A O 1
ATOM 1636 N N . LEU A 1 213 ? -9.111 29.241 42.593 1.00 71.39 210 LEU A N 1
ATOM 1637 C CA . LEU A 1 213 ? -8.737 29.055 41.188 1.00 74.66 210 LEU A CA 1
ATOM 1638 C C . LEU A 1 213 ? -8.623 30.355 40.405 1.00 76.37 210 LEU A C 1
ATOM 1639 O O . LEU A 1 213 ? -7.689 30.536 39.622 1.00 74.60 210 LEU A O 1
ATOM 1644 N N . GLU A 1 214 ? -9.589 31.246 40.604 1.00 76.10 211 GLU A N 1
ATOM 1645 C CA . GLU A 1 214 ? -9.598 32.531 39.916 1.00 73.29 211 GLU A CA 1
ATOM 1646 C C . GLU A 1 214 ? -8.307 33.305 40.159 1.00 66.21 211 GLU A C 1
ATOM 1647 O O . GLU A 1 214 ? -7.830 34.014 39.272 1.00 70.56 211 GLU A O 1
ATOM 1649 N N . THR A 1 215 ? -7.743 33.168 41.358 1.00 58.43 212 THR A N 1
ATOM 1650 C CA . THR A 1 215 ? -6.520 33.888 41.712 1.00 59.87 212 THR A CA 1
ATOM 1651 C C . THR A 1 215 ? -5.272 33.372 40.987 1.00 57.80 212 THR A C 1
ATOM 1652 O O . THR A 1 215 ? -4.211 33.991 41.068 1.00 58.14 212 THR A O 1
ATOM 1656 N N . LEU A 1 216 ? -5.384 32.243 40.285 1.00 51.76 213 LEU A N 1
ATOM 1657 C CA . LEU A 1 216 ? -4.209 31.658 39.629 1.00 48.54 213 LEU A CA 1
ATOM 1658 C C . LEU A 1 216 ? -4.064 32.067 38.165 1.00 46.43 213 LEU A C 1
ATOM 1659 O O . LEU A 1 216 ? -5.045 32.122 37.421 1.00 46.60 213 LEU A O 1
ATOM 1664 N N . SER A 1 217 ? -2.828 32.355 37.767 1.00 48.33 214 SER A N 1
ATOM 1665 C CA . SER A 1 217 ? -2.511 32.700 36.382 1.00 49.41 214 SER A CA 1
ATOM 1666 C C . SER A 1 217 ? -2.456 31.443 35.518 1.00 48.96 214 SER A C 1
ATOM 1667 O O . SER A 1 217 ? -2.403 30.316 36.035 1.00 39.53 214 SER A O 1
ATOM 1670 N N . ASP A 1 218 ? -2.461 31.630 34.202 1.00 49.83 215 ASP A N 1
ATOM 1671 C CA . ASP A 1 218 ? -2.376 30.488 33.301 1.00 53.75 215 ASP A CA 1
ATOM 1672 C C . ASP A 1 218 ? -1.116 29.679 33.601 1.00 47.03 215 ASP A C 1
ATOM 1673 O O . ASP A 1 218 ? -1.124 28.454 33.519 1.00 48.98 215 ASP A O 1
ATOM 1678 N N . ALA A 1 219 ? -0.039 30.371 33.967 1.00 46.73 216 ALA A N 1
ATOM 1679 C CA . ALA A 1 219 ? 1.229 29.706 34.254 1.00 42.34 216 ALA A CA 1
ATOM 1680 C C . ALA A 1 219 ? 1.168 28.890 35.540 1.00 40.24 216 ALA A C 1
ATOM 1681 O O . ALA A 1 219 ? 1.791 27.830 35.630 1.00 39.21 216 ALA A O 1
ATOM 1683 N N . ASP A 1 220 ? 0.429 29.389 36.533 1.00 41.78 217 ASP A N 1
ATOM 1684 C CA . ASP A 1 220 ? 0.243 28.663 37.794 1.00 40.22 217 ASP A CA 1
ATOM 1685 C C . ASP A 1 220 ? -0.520 27.372 37.530 1.00 40.44 217 ASP A C 1
ATOM 1686 O O . ASP A 1 220 ? -0.204 26.310 38.068 1.00 38.93 217 ASP A O 1
ATOM 1691 N N . LYS A 1 221 ? -1.541 27.479 36.695 1.00 46.93 218 LYS A N 1
ATOM 1692 C CA . LYS A 1 221 ? -2.404 26.348 36.414 1.00 47.52 218 LYS A CA 1
ATOM 1693 C C . LYS A 1 221 ? -1.634 25.298 35.623 1.00 41.05 218 LYS A C 1
ATOM 1694 O O . LYS A 1 221 ? -1.778 24.104 35.868 1.00 44.05 218 LYS A O 1
ATOM 1700 N N . ALA A 1 222 ? -0.815 25.752 34.678 1.00 35.99 219 ALA A N 1
ATOM 1701 C CA . ALA A 1 222 ? 0.014 24.842 33.899 1.00 36.44 219 ALA A CA 1
ATOM 1702 C C . ALA A 1 222 ? 0.984 24.104 34.830 1.00 39.58 219 ALA A C 1
ATOM 1703 O O . ALA A 1 222 ? 1.275 22.920 34.650 1.00 41.27 219 ALA A O 1
ATOM 1705 N N . ARG A 1 223 ? 1.476 24.812 35.836 1.00 37.01 220 ARG A N 1
ATOM 1706 C CA . ARG A 1 223 ? 2.387 24.213 36.805 1.00 38.27 220 ARG A CA 1
ATOM 1707 C C . ARG A 1 223 ? 1.681 23.139 37.646 1.00 35.02 220 ARG A C 1
ATOM 1708 O O . ARG A 1 223 ? 2.245 22.074 37.921 1.00 37.94 220 ARG A O 1
ATOM 1716 N N . LEU A 1 224 ? 0.435 23.404 38.031 1.00 41.74 221 LEU A N 1
ATOM 1717 C CA . LEU A 1 224 ? -0.353 22.422 38.768 1.00 41.97 221 LEU A CA 1
ATOM 1718 C C . LEU A 1 224 ? -0.634 21.184 37.917 1.00 41.04 221 LEU A C 1
ATOM 1719 O O . LEU A 1 224 ? -0.660 20.062 38.432 1.00 39.78 221 LEU A O 1
ATOM 1724 N N . ALA A 1 225 ? -0.839 21.393 36.616 1.00 39.52 222 ALA A N 1
ATOM 1725 C CA . ALA A 1 225 ? -1.125 20.292 35.693 1.00 39.82 222 ALA A CA 1
ATOM 1726 C C . ALA A 1 225 ? 0.105 19.434 35.343 1.00 40.58 222 ALA A C 1
ATOM 1727 O O . ALA A 1 225 ? -0.028 18.379 34.717 1.00 42.17 222 ALA A O 1
ATOM 1729 N N . VAL A 1 226 ? 1.298 19.880 35.735 1.00 39.73 223 VAL A N 1
ATOM 1730 C CA . VAL A 1 226 ? 2.504 19.075 35.517 1.00 40.54 223 VAL A CA 1
ATOM 1731 C C . VAL A 1 226 ? 2.321 17.690 36.146 1.00 42.26 223 VAL A C 1
ATOM 1732 O O . VAL A 1 226 ? 2.716 16.664 35.577 1.00 44.19 223 VAL A O 1
ATOM 1736 N N . SER A 1 227 ? 1.686 17.680 37.312 1.00 37.26 224 SER A N 1
ATOM 1737 C CA . SER A 1 227 ? 1.375 16.462 38.051 1.00 35.22 224 SER A CA 1
ATOM 1738 C C . SER A 1 227 ? 0.710 15.365 37.206 1.00 35.16 224 SER A C 1
ATOM 1739 O O . SER A 1 227 ? 0.761 14.186 37.559 1.00 36.91 224 SER A O 1
ATOM 1742 N N . GLU A 1 228 ? 0.068 15.753 36.108 1.00 36.82 225 GLU A N 1
ATOM 1743 C CA . GLU A 1 228 ? -0.685 14.803 35.292 1.00 38.57 225 GLU A CA 1
ATOM 1744 C C . GLU A 1 228 ? 0.198 13.712 34.673 1.00 34.37 225 GLU A C 1
ATOM 1745 O O . GLU A 1 228 ? -0.231 12.564 34.520 1.00 36.88 225 GLU A O 1
ATOM 1751 N N . ARG A 1 229 ? 1.434 14.060 34.335 1.00 34.16 226 ARG A N 1
ATOM 1752 C CA . ARG A 1 229 ? 2.383 13.062 33.843 1.00 42.74 226 ARG A CA 1
ATOM 1753 C C . ARG A 1 229 ? 2.619 11.959 34.887 1.00 36.48 226 ARG A C 1
ATOM 1754 O O . ARG A 1 229 ? 2.566 10.767 34.579 1.00 38.28 226 ARG A O 1
ATOM 1762 N N . PHE A 1 230 ? 2.862 12.355 36.127 1.00 38.17 227 PHE A N 1
ATOM 1763 C CA . PHE A 1 230 ? 3.119 11.366 37.159 1.00 36.06 227 PHE A CA 1
ATOM 1764 C C . PHE A 1 230 ? 1.887 10.514 37.389 1.00 38.07 227 PHE A C 1
ATOM 1765 O O . PHE A 1 230 ? 1.962 9.275 37.400 1.00 34.43 227 PHE A O 1
ATOM 1773 N N . LEU A 1 231 ? 0.748 11.180 37.560 1.00 35.34 228 LEU A N 1
ATOM 1774 C CA . LEU A 1 231 ? -0.493 10.489 37.882 1.00 36.53 228 LEU A CA 1
ATOM 1775 C C . LEU A 1 231 ? -0.934 9.516 36.794 1.00 35.32 228 LEU A C 1
ATOM 1776 O O . LEU A 1 231 ? -1.387 8.415 37.085 1.00 37.88 228 LEU A O 1
ATOM 1781 N N . ASP A 1 232 ? -0.816 9.920 35.537 1.00 32.80 229 ASP A N 1
ATOM 1782 C CA . ASP A 1 232 ? -1.209 9.039 34.443 1.00 35.10 229 ASP A CA 1
ATOM 1783 C C . ASP A 1 232 ? -0.178 7.945 34.167 1.00 37.76 229 ASP A C 1
ATOM 1784 O O . ASP A 1 232 ? -0.538 6.788 33.955 1.00 37.88 229 ASP A O 1
ATOM 1789 N N . ASP A 1 233 ? 1.101 8.307 34.165 1.00 38.03 230 ASP A N 1
ATOM 1790 C CA . ASP A 1 233 ? 2.117 7.439 33.563 1.00 45.09 230 ASP A CA 1
ATOM 1791 C C . ASP A 1 233 ? 3.034 6.709 34.549 1.00 40.08 230 ASP A C 1
ATOM 1792 O O . ASP A 1 233 ? 3.518 5.597 34.266 1.00 37.77 230 ASP A O 1
ATOM 1797 N N . LEU A 1 234 ? 3.276 7.343 35.694 1.00 24.40 231 LEU A N 1
ATOM 1798 C CA . LEU A 1 234 ? 4.397 6.968 36.567 1.00 28.62 231 LEU A CA 1
ATOM 1799 C C . LEU A 1 234 ? 3.954 6.495 37.950 1.00 30.29 231 LEU A C 1
ATOM 1800 O O . LEU A 1 234 ? 4.786 6.198 38.809 1.00 31.41 231 LEU A O 1
ATOM 1805 N N . SER A 1 235 ? 2.646 6.439 38.171 1.00 27.14 232 SER A N 1
ATOM 1806 C CA . SER A 1 235 ? 2.127 6.242 39.518 1.00 29.59 232 SER A CA 1
ATOM 1807 C C . SER A 1 235 ? 1.930 4.754 39.872 1.00 30.75 232 SER A C 1
ATOM 1808 O O . SER A 1 235 ? 1.620 4.425 41.022 1.00 35.07 232 SER A O 1
ATOM 1811 N N . GLY A 1 236 ? 2.113 3.867 38.892 1.00 31.06 233 GLY A N 1
ATOM 1812 C CA . GLY A 1 236 ? 1.948 2.429 39.102 1.00 33.57 233 GLY A CA 1
ATOM 1813 C C . GLY A 1 236 ? 2.667 1.838 40.317 1.00 34.80 233 GLY A C 1
ATOM 1814 O O . GLY A 1 236 ? 2.069 1.093 41.098 1.00 30.06 233 GLY A O 1
ATOM 1815 N N . PRO A 1 237 ? 3.975 2.131 40.460 1.00 29.66 234 PRO A N 1
ATOM 1816 C CA . PRO A 1 237 ? 4.744 1.592 41.591 1.00 28.42 234 PRO A CA 1
ATOM 1817 C C . PRO A 1 237 ? 4.200 2.091 42.935 1.00 32.37 234 PRO A C 1
ATOM 1818 O O . PRO A 1 237 ? 4.105 1.316 43.886 1.00 34.07 234 PRO A O 1
ATOM 1830 N N . LYS A 1 239 ? 1.049 3.063 43.526 1.00 25.04 236 LYS A N 1
ATOM 1831 C CA . LYS A 1 239 ? -0.238 2.404 43.729 1.00 29.33 236 LYS A CA 1
ATOM 1832 C C . LYS A 1 239 ? -0.076 0.979 44.260 1.00 34.71 236 LYS A C 1
ATOM 1833 O O . LYS A 1 239 ? -0.757 0.576 45.200 1.00 32.36 236 LYS A O 1
ATOM 1847 N N . GLN A 1 241 ? 2.595 -0.216 45.781 1.00 28.05 238 GLN A N 1
ATOM 1848 C CA . GLN A 1 241 ? 3.222 -0.197 47.103 1.00 32.44 238 GLN A CA 1
ATOM 1849 C C . GLN A 1 241 ? 2.265 0.285 48.202 1.00 36.95 238 GLN A C 1
ATOM 1850 O O . GLN A 1 241 ? 2.389 -0.120 49.364 1.00 32.70 238 GLN A O 1
ATOM 1856 N N . SER A 1 242 ? 1.292 1.115 47.827 1.00 25.61 239 SER A N 1
ATOM 1857 C CA . SER A 1 242 ? 0.326 1.620 48.796 1.00 26.48 239 SER A CA 1
ATOM 1858 C C . SER A 1 242 ? -0.767 0.591 49.133 1.00 28.90 239 SER A C 1
ATOM 1859 O O . SER A 1 242 ? -1.572 0.819 50.031 1.00 33.21 239 SER A O 1
ATOM 1862 N N . THR A 1 243 ? -0.814 -0.519 48.397 1.00 26.86 240 THR A N 1
ATOM 1863 C CA . THR A 1 243 ? -1.833 -1.553 48.631 1.00 26.30 240 THR A CA 1
ATOM 1864 C C . THR A 1 243 ? -1.228 -2.927 48.947 1.00 29.73 240 THR A C 1
ATOM 1865 O O . THR A 1 243 ? -1.685 -3.624 49.855 1.00 30.66 240 THR A O 1
ATOM 1869 N N . ARG A 1 244 ? -0.199 -3.317 48.199 1.00 29.03 241 ARG A N 1
ATOM 1870 C CA . ARG A 1 244 ? 0.393 -4.643 48.366 1.00 26.06 241 ARG A CA 1
ATOM 1871 C C . ARG A 1 244 ? 1.911 -4.592 48.391 1.00 30.84 241 ARG A C 1
ATOM 1872 O O . ARG A 1 244 ? 2.573 -5.129 47.503 1.00 29.44 241 ARG A O 1
ATOM 1880 N N . PRO A 1 245 ? 2.475 -3.935 49.412 1.00 32.23 242 PRO A N 1
ATOM 1881 C CA . PRO A 1 245 ? 3.939 -3.839 49.449 1.00 31.98 242 PRO A CA 1
ATOM 1882 C C . PRO A 1 245 ? 4.634 -5.196 49.609 1.00 33.54 242 PRO A C 1
ATOM 1883 O O . PRO A 1 245 ? 5.758 -5.340 49.132 1.00 32.55 242 PRO A O 1
ATOM 1887 N N . HIS A 1 246 ? 3.990 -6.166 50.258 1.00 29.99 243 HIS A N 1
ATOM 1888 C CA . HIS A 1 246 ? 4.579 -7.502 50.381 1.00 31.99 243 HIS A CA 1
ATOM 1889 C C . HIS A 1 246 ? 4.734 -8.141 48.994 1.00 29.67 243 HIS A C 1
ATOM 1890 O O . HIS A 1 246 ? 5.749 -8.765 48.694 1.00 28.35 243 HIS A O 1
ATOM 1897 N N . THR A 1 247 ? 3.711 -7.986 48.159 1.00 29.90 244 THR A N 1
ATOM 1898 C CA . THR A 1 247 ? 3.714 -8.557 46.820 1.00 29.97 244 THR A CA 1
ATOM 1899 C C . THR A 1 247 ? 4.894 -7.992 46.021 1.00 30.62 244 THR A C 1
ATOM 1900 O O . THR A 1 247 ? 5.634 -8.738 45.375 1.00 27.59 244 THR A O 1
ATOM 1904 N N . ILE A 1 248 ? 5.060 -6.672 46.078 1.00 27.60 245 ILE A N 1
ATOM 1905 C CA . ILE A 1 248 ? 6.232 -6.004 45.509 1.00 29.65 245 ILE A CA 1
ATOM 1906 C C . ILE A 1 248 ? 7.526 -6.628 46.077 1.00 34.92 245 ILE A C 1
ATOM 1907 O O . ILE A 1 248 ? 8.475 -6.909 45.335 1.00 32.56 245 ILE A O 1
ATOM 1912 N N . GLY A 1 249 ? 7.558 -6.854 47.390 1.00 31.07 246 GLY A N 1
ATOM 1913 C CA . GLY A 1 249 ? 8.693 -7.529 48.014 1.00 31.63 246 GLY A CA 1
ATOM 1914 C C . GLY A 1 249 ? 9.054 -8.851 47.341 1.00 32.96 246 GLY A C 1
ATOM 1915 O O . GLY A 1 249 ? 10.207 -9.072 46.923 1.00 31.63 246 GLY A O 1
ATOM 1916 N N . TYR A 1 250 ? 8.064 -9.731 47.207 1.00 30.10 247 TYR A N 1
ATOM 1917 C CA . TYR A 1 250 ? 8.303 -11.012 46.546 1.00 35.26 247 TYR A CA 1
ATOM 1918 C C . TYR A 1 250 ? 8.812 -10.817 45.119 1.00 34.13 247 TYR A C 1
ATOM 1919 O O . TYR A 1 250 ? 9.601 -11.617 44.622 1.00 34.49 247 TYR A O 1
ATOM 1936 N N . LEU A 1 252 ? 10.664 -8.307 43.970 1.00 30.40 249 LEU A N 1
ATOM 1937 C CA . LEU A 1 252 ? 11.973 -7.650 43.887 1.00 34.56 249 LEU A CA 1
ATOM 1938 C C . LEU A 1 252 ? 13.087 -8.482 44.525 1.00 38.19 249 LEU A C 1
ATOM 1939 O O . LEU A 1 252 ? 14.265 -8.353 44.171 1.00 33.52 249 LEU A O 1
ATOM 1944 N N . ASN A 1 253 ? 12.716 -9.304 45.500 1.00 31.31 250 ASN A N 1
ATOM 1945 C CA . ASN A 1 253 ? 13.707 -9.893 46.389 1.00 29.95 250 ASN A CA 1
ATOM 1946 C C . ASN A 1 253 ? 14.476 -11.062 45.790 1.00 34.52 250 ASN A C 1
ATOM 1947 O O . ASN A 1 253 ? 15.546 -11.401 46.278 1.00 29.05 250 ASN A O 1
ATOM 1952 N N . ASP A 1 254 ? 13.921 -11.673 44.743 1.00 33.47 251 ASP A N 1
ATOM 1953 C CA . ASP A 1 254 ? 14.434 -12.936 44.235 1.00 33.39 251 ASP A CA 1
ATOM 1954 C C . ASP A 1 254 ? 14.911 -12.830 42.787 1.00 35.48 251 ASP A C 1
ATOM 1955 O O . ASP A 1 254 ? 15.114 -13.834 42.107 1.00 44.20 251 ASP A O 1
ATOM 1960 N N . SER A 1 255 ? 15.093 -11.605 42.319 1.00 34.94 252 SER A N 1
ATOM 1961 C CA . SER A 1 255 ? 15.604 -11.385 40.972 1.00 38.84 252 SER A CA 1
ATOM 1962 C C . SER A 1 255 ? 16.267 -10.010 40.881 1.00 37.93 252 SER A C 1
ATOM 1963 O O . SER A 1 255 ? 15.608 -8.987 41.061 1.00 39.42 252 SER A O 1
ATOM 1966 N N . PRO A 1 256 ? 17.590 -9.985 40.635 1.00 39.77 253 PRO A N 1
ATOM 1967 C CA . PRO A 1 256 ? 18.329 -8.716 40.558 1.00 33.39 253 PRO A CA 1
ATOM 1968 C C . PRO A 1 256 ? 17.838 -7.878 39.384 1.00 32.75 253 PRO A C 1
ATOM 1969 O O . PRO A 1 256 ? 17.721 -6.654 39.501 1.00 35.15 253 PRO A O 1
ATOM 1973 N N . VAL A 1 257 ? 17.558 -8.537 38.263 1.00 33.51 254 VAL A N 1
ATOM 1974 C CA . VAL A 1 257 ? 17.046 -7.853 37.074 1.00 38.00 254 VAL A CA 1
ATOM 1975 C C . VAL A 1 257 ? 15.659 -7.248 37.315 1.00 33.60 254 VAL A C 1
ATOM 1976 O O . VAL A 1 257 ? 15.363 -6.157 36.826 1.00 41.24 254 VAL A O 1
ATOM 1980 N N . ALA A 1 258 ? 14.819 -7.925 38.094 1.00 32.47 255 ALA A N 1
ATOM 1981 C CA . ALA A 1 258 ? 13.537 -7.330 38.484 1.00 30.80 255 ALA A CA 1
ATOM 1982 C C . ALA A 1 258 ? 13.770 -6.034 39.274 1.00 30.85 255 ALA A C 1
ATOM 1983 O O . ALA A 1 258 ? 13.137 -4.992 39.014 1.00 26.68 255 ALA A O 1
ATOM 1985 N N . GLN A 1 259 ? 14.682 -6.107 40.243 1.00 28.23 256 GLN A N 1
ATOM 1986 C CA . GLN A 1 259 ? 14.995 -4.964 41.091 1.00 27.82 256 GLN A CA 1
ATOM 1987 C C . GLN A 1 259 ? 15.583 -3.830 40.249 1.00 35.65 256 GLN A C 1
ATOM 1988 O O . GLN A 1 259 ? 15.280 -2.644 40.463 1.00 30.20 256 GLN A O 1
ATOM 1994 N N . LEU A 1 260 ? 16.432 -4.205 39.294 1.00 30.37 257 LEU A N 1
ATOM 1995 C CA . LEU A 1 260 ? 17.001 -3.249 38.355 1.00 30.84 257 LEU A CA 1
ATOM 1996 C C . LEU A 1 260 ? 15.917 -2.562 37.507 1.00 29.68 257 LEU A C 1
ATOM 1997 O O . LEU A 1 260 ? 15.824 -1.334 37.470 1.00 28.71 257 LEU A O 1
ATOM 2002 N N . ALA A 1 261 ? 15.109 -3.371 36.824 1.00 28.61 258 ALA A N 1
ATOM 2003 C CA . ALA A 1 261 ? 14.092 -2.874 35.909 1.00 29.35 258 ALA A CA 1
ATOM 2004 C C . ALA A 1 261 ? 13.103 -1.933 36.591 1.00 30.53 258 ALA A C 1
ATOM 2005 O O . ALA A 1 261 ? 12.681 -0.935 36.010 1.00 26.76 258 ALA A O 1
ATOM 2007 N N . TYR A 1 262 ? 12.752 -2.262 37.828 1.00 35.86 259 TYR A N 1
ATOM 2008 C CA . TYR A 1 262 ? 11.820 -1.485 38.636 1.00 28.99 259 TYR A CA 1
ATOM 2009 C C . TYR A 1 262 ? 12.365 -0.081 38.908 1.00 34.89 259 TYR A C 1
ATOM 2010 O O . TYR A 1 262 ? 11.690 0.920 38.683 1.00 35.02 259 TYR A O 1
ATOM 2019 N N . LEU A 1 263 ? 13.594 -0.011 39.399 1.00 32.45 260 LEU A N 1
ATOM 2020 C CA . LEU A 1 263 ? 14.182 1.277 39.727 1.00 30.42 260 LEU A CA 1
ATOM 2021 C C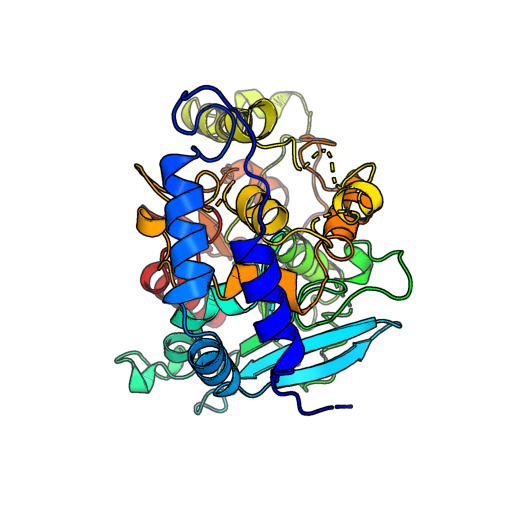 . LEU A 1 263 ? 14.639 2.075 38.502 1.00 28.28 260 LEU A C 1
ATOM 2022 O O . LEU A 1 263 ? 14.819 3.281 38.597 1.00 32.43 260 LEU A O 1
ATOM 2027 N N . LEU A 1 264 ? 14.849 1.405 37.368 1.00 28.46 261 LEU A N 1
ATOM 2028 C CA . LEU A 1 264 ? 15.219 2.105 36.142 1.00 24.60 261 LEU A CA 1
ATOM 2029 C C . LEU A 1 264 ? 14.124 3.083 35.750 1.00 36.25 261 LEU A C 1
ATOM 2030 O O . LEU A 1 264 ? 14.384 4.085 35.076 1.00 38.34 261 LEU A O 1
ATOM 2035 N N . GLU A 1 265 ? 12.895 2.796 36.179 1.00 35.04 262 GLU A N 1
ATOM 2036 C CA . GLU A 1 265 ? 11.788 3.705 35.931 1.00 29.85 262 GLU A CA 1
ATOM 2037 C C . GLU A 1 265 ? 12.070 5.086 36.529 1.00 29.62 262 GLU A C 1
ATOM 2038 O O . GLU A 1 265 ? 11.862 6.124 35.886 1.00 30.78 262 GLU A O 1
ATOM 2052 N N . PHE A 1 267 ? 15.070 6.320 37.530 1.00 31.20 264 PHE A N 1
ATOM 2053 C CA . PHE A 1 267 ? 16.281 6.893 36.938 1.00 35.03 264 PHE A CA 1
ATOM 2054 C C . PHE A 1 267 ? 16.090 7.398 35.509 1.00 31.33 264 PHE A C 1
ATOM 2055 O O . PHE A 1 267 ? 16.818 8.279 35.063 1.00 31.23 264 PHE A O 1
ATOM 2063 N N . LYS A 1 268 ? 15.111 6.844 34.799 1.00 31.81 265 LYS A N 1
ATOM 2064 C CA . LYS A 1 268 ? 14.785 7.315 33.454 1.00 27.75 265 LYS A CA 1
ATOM 2065 C C . LYS A 1 268 ? 13.842 8.518 33.486 1.00 33.30 265 LYS A C 1
ATOM 2066 O O . LYS A 1 268 ? 14.098 9.520 32.820 1.00 30.69 265 LYS A O 1
ATOM 2072 N N . HIS A 1 269 ? 12.751 8.407 34.251 1.00 30.39 266 HIS A N 1
ATOM 2073 C CA . HIS A 1 269 ? 11.655 9.367 34.152 1.00 33.38 266 HIS A CA 1
ATOM 2074 C C . HIS A 1 269 ? 11.551 10.356 35.302 1.00 30.32 266 HIS A C 1
ATOM 2075 O O . HIS A 1 269 ? 11.032 11.451 35.110 1.00 32.24 266 HIS A O 1
ATOM 2082 N N . TRP A 1 270 ? 12.003 9.973 36.494 1.00 26.51 267 TRP A N 1
ATOM 2083 C CA . TRP A 1 270 ? 11.905 10.880 37.640 1.00 28.67 267 TRP A CA 1
ATOM 2084 C C . TRP A 1 270 ? 13.079 11.841 37.603 1.00 33.03 267 TRP A C 1
ATOM 2085 O O . TRP A 1 270 ? 12.897 13.047 37.721 1.00 30.79 267 TRP A O 1
ATOM 2096 N N . ALA A 1 271 ? 14.286 11.291 37.455 1.00 33.29 268 ALA A N 1
ATOM 2097 C CA . ALA A 1 271 ? 15.445 12.091 37.092 1.00 34.73 268 ALA A CA 1
ATOM 2098 C C . ALA A 1 271 ? 15.141 12.732 35.749 1.00 34.41 268 ALA A C 1
ATOM 2099 O O . ALA A 1 271 ? 14.345 12.198 34.963 1.00 30.57 268 ALA A O 1
ATOM 2101 N N . GLN A 1 272 ? 15.784 13.865 35.483 1.00 35.80 269 GLN A N 1
ATOM 2102 C CA . GLN A 1 272 ? 15.610 14.582 34.225 1.00 33.98 269 GLN A CA 1
ATOM 2103 C C . GLN A 1 272 ? 16.607 14.069 33.204 1.00 32.01 269 GLN A C 1
ATOM 2104 O O . GLN A 1 272 ? 17.787 14.401 33.281 1.00 35.96 269 GLN A O 1
ATOM 2110 N N . THR A 1 273 ? 16.134 13.262 32.254 1.00 30.59 270 THR A N 1
ATOM 2111 C CA . THR A 1 273 ? 16.989 12.687 31.215 1.00 34.77 270 THR A CA 1
ATOM 2112 C C . THR A 1 273 ? 16.477 13.009 29.814 1.00 38.18 270 THR A C 1
ATOM 2113 O O . THR A 1 273 ? 15.337 13.441 29.638 1.00 36.91 270 THR A O 1
ATOM 2117 N N . GLU A 1 274 ? 17.311 12.774 28.812 1.0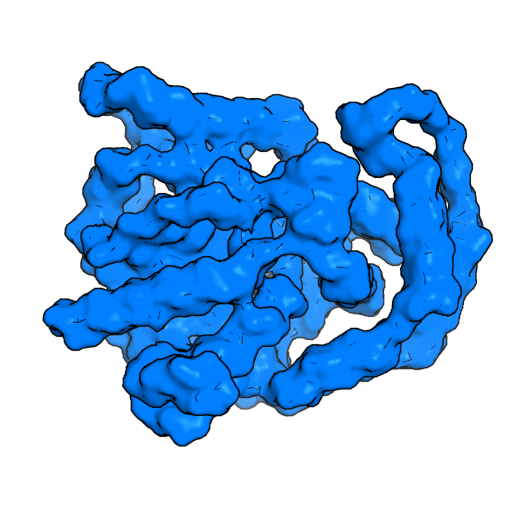0 38.91 271 GLU A N 1
ATOM 2118 C CA . GLU A 1 274 ? 16.884 12.947 27.427 1.00 46.79 271 GLU A CA 1
ATOM 2119 C C . GLU A 1 274 ? 16.642 11.587 26.783 1.00 52.28 271 GLU A C 1
ATOM 2120 O O . GLU A 1 274 ? 15.551 11.316 26.277 1.00 59.32 271 GLU A O 1
ATOM 2123 N N . ASN A 1 275 ? 17.654 10.726 26.834 1.00 50.22 272 ASN A N 1
ATOM 2124 C CA . ASN A 1 275 ? 17.588 9.409 26.203 1.00 47.78 272 ASN A CA 1
ATOM 2125 C C . ASN A 1 275 ? 17.774 8.239 27.171 1.00 44.52 272 ASN A C 1
ATOM 2126 O O . ASN A 1 275 ? 17.157 7.188 27.012 1.00 47.14 272 ASN A O 1
ATOM 2131 N N . VAL A 1 276 ? 18.641 8.419 28.161 1.00 38.90 273 VAL A N 1
ATOM 2132 C CA . VAL A 1 276 ? 19.032 7.338 29.063 1.00 38.08 273 VAL A CA 1
ATOM 2133 C C . VAL A 1 276 ? 19.277 7.883 30.470 1.00 39.47 273 VAL A C 1
ATOM 2134 O O . VAL A 1 276 ? 19.486 9.087 30.643 1.00 41.21 273 VAL A O 1
ATOM 2138 N N . PRO A 1 277 ? 19.240 7.000 31.482 1.00 39.87 274 PRO A N 1
ATOM 2139 C CA . PRO A 1 277 ? 19.551 7.386 32.864 1.00 37.10 274 PRO A CA 1
ATOM 2140 C C . PRO A 1 277 ? 20.906 8.084 33.006 1.00 33.90 274 PRO A C 1
ATOM 2141 O O . PRO A 1 277 ? 21.053 8.978 33.844 1.00 36.25 274 PRO A O 1
ATOM 2145 N N . GLU A 1 278 ? 21.867 7.690 32.181 1.00 29.56 275 GLU A N 1
ATOM 2146 C CA . GLU A 1 278 ? 23.225 8.219 32.254 1.00 41.62 275 GLU A CA 1
ATOM 2147 C C . GLU A 1 278 ? 23.270 9.716 31.953 1.00 42.09 275 GLU A C 1
ATOM 2148 O O . GLU A 1 278 ? 24.234 10.380 32.309 1.00 43.05 275 GLU A O 1
ATOM 2154 N N . ASP A 1 279 ? 22.237 10.244 31.300 1.00 40.61 276 ASP A N 1
ATOM 2155 C CA . ASP A 1 279 ? 22.151 11.689 31.077 1.00 41.36 276 ASP A CA 1
ATOM 2156 C C . ASP A 1 279 ? 22.157 12.459 32.395 1.00 41.56 276 ASP A C 1
ATOM 2157 O O . ASP A 1 279 ? 22.733 13.538 32.484 1.00 39.86 276 ASP A O 1
ATOM 2162 N N . ALA A 1 280 ? 21.508 11.894 33.410 1.00 35.52 277 ALA A N 1
ATOM 2163 C CA . ALA A 1 280 ? 21.295 12.580 34.685 1.00 35.24 277 ALA A CA 1
ATOM 2164 C C . ALA A 1 280 ? 22.225 12.088 35.802 1.00 36.40 277 ALA A C 1
ATOM 2165 O O . ALA A 1 280 ? 22.668 12.862 36.645 1.00 36.42 277 ALA A O 1
ATOM 2167 N N . VAL A 1 281 ? 22.491 10.791 35.819 1.00 36.96 278 VAL A N 1
ATOM 2168 C CA . VAL A 1 281 ? 23.238 10.194 36.911 1.00 38.07 278 VAL A CA 1
ATOM 2169 C C . VAL A 1 281 ? 24.320 9.288 36.363 1.00 35.94 278 VAL A C 1
ATOM 2170 O O . VAL A 1 281 ? 24.103 8.550 35.395 1.00 35.58 278 VAL A O 1
ATOM 2174 N N . ASP A 1 282 ? 25.491 9.373 36.984 1.00 41.19 279 ASP A N 1
ATOM 2175 C CA . ASP A 1 282 ? 26.604 8.468 36.717 1.00 38.82 279 ASP A CA 1
ATOM 2176 C C . ASP A 1 282 ? 26.142 7.018 36.895 1.00 34.87 279 ASP A C 1
ATOM 2177 O O . ASP A 1 282 ? 25.454 6.690 37.865 1.00 33.66 279 ASP A O 1
ATOM 2182 N N . ARG A 1 283 ? 26.520 6.160 35.954 1.00 33.87 280 ARG A N 1
ATOM 2183 C CA . ARG A 1 283 ? 26.057 4.779 35.935 1.00 35.72 280 ARG A CA 1
ATOM 2184 C C . ARG A 1 283 ? 26.529 3.985 37.155 1.00 36.86 280 ARG A C 1
ATOM 2185 O O . ARG A 1 283 ? 25.799 3.129 37.680 1.00 34.08 280 ARG A O 1
ATOM 2193 N N . ASP A 1 284 ? 27.750 4.257 37.598 1.00 31.27 281 ASP A N 1
ATOM 2194 C CA . ASP A 1 284 ? 28.317 3.511 38.714 1.00 34.76 281 ASP A CA 1
ATOM 2195 C C . ASP A 1 284 ? 27.655 3.940 40.008 1.00 32.06 281 ASP A C 1
ATOM 2196 O O . ASP A 1 284 ? 27.442 3.127 40.903 1.00 34.09 281 ASP A O 1
ATOM 2201 N N . LEU A 1 285 ? 27.316 5.217 40.103 1.00 31.41 282 LEU A N 1
ATOM 2202 C CA . LEU A 1 285 ? 26.574 5.687 41.266 1.00 32.99 282 LEU A CA 1
ATOM 2203 C C . LEU A 1 285 ? 25.165 5.088 41.290 1.00 33.03 282 LEU A C 1
ATOM 2204 O O . LEU A 1 285 ? 24.639 4.709 42.348 1.00 32.33 282 LEU A O 1
ATOM 2217 N N . LEU A 1 287 ? 24.177 2.238 39.968 1.00 30.10 284 LEU A N 1
ATOM 2218 C CA . LEU A 1 287 ? 24.271 0.811 40.292 1.00 33.20 284 LEU A CA 1
ATOM 2219 C C . LEU A 1 287 ? 24.654 0.597 41.760 1.00 33.24 284 LEU A C 1
ATOM 2220 O O . LEU A 1 287 ? 24.287 -0.412 42.350 1.00 34.56 284 LEU A O 1
ATOM 2225 N N . THR A 1 288 ? 25.374 1.553 42.349 1.00 31.91 285 THR A N 1
ATOM 2226 C CA . THR A 1 288 ? 25.665 1.514 43.782 1.00 35.69 285 THR A CA 1
ATOM 2227 C C . THR A 1 288 ? 24.365 1.616 44.579 1.00 37.03 285 THR A C 1
ATOM 2228 O O . THR A 1 288 ? 24.094 0.819 45.489 1.00 33.77 285 THR A O 1
ATOM 2232 N N . HIS A 1 289 ? 23.583 2.632 44.223 1.00 35.79 286 HIS A N 1
ATOM 2233 C CA . HIS A 1 289 ? 22.275 2.905 44.800 1.00 29.24 286 HIS A CA 1
ATOM 2234 C C . HIS A 1 289 ? 21.379 1.668 44.667 1.00 31.92 286 HIS A C 1
ATOM 2235 O O . HIS A 1 289 ? 20.783 1.202 45.644 1.00 34.72 286 HIS A O 1
ATOM 2242 N N . ILE A 1 290 ? 21.300 1.134 43.452 1.00 30.06 287 ILE A N 1
ATOM 2243 C CA . ILE A 1 290 ? 20.467 -0.031 43.181 1.00 33.90 287 ILE A CA 1
ATOM 2244 C C . ILE A 1 290 ? 20.956 -1.281 43.926 1.00 37.62 287 ILE A C 1
ATOM 2245 O O . ILE A 1 290 ? 20.149 -2.025 44.498 1.00 36.06 287 ILE A O 1
ATOM 2250 N N . SER A 1 291 ? 22.272 -1.495 43.939 1.00 35.78 288 SER A N 1
ATOM 2251 C CA . SER A 1 291 ? 22.866 -2.642 44.645 1.00 32.44 288 SER A CA 1
ATOM 2252 C C . SER A 1 291 ? 22.558 -2.630 46.138 1.00 34.29 288 SER A C 1
ATOM 2253 O O . SER A 1 291 ? 22.366 -3.689 46.737 1.00 36.87 288 SER A O 1
ATOM 2256 N N . LEU A 1 292 ? 22.522 -1.435 46.729 1.00 34.81 289 LEU A N 1
ATOM 2257 C CA . LEU A 1 292 ? 22.151 -1.285 48.139 1.00 36.67 289 LEU A CA 1
ATOM 2258 C C . LEU A 1 292 ? 20.831 -1.960 48.447 1.00 35.11 289 LEU A C 1
ATOM 2259 O O . LEU A 1 292 ? 20.737 -2.748 49.385 1.00 37.74 289 LEU A O 1
ATOM 2264 N N . PHE A 1 293 ? 19.804 -1.626 47.672 1.00 31.06 290 PHE A N 1
ATOM 2265 C CA . PHE A 1 293 ? 18.519 -2.305 47.800 1.00 36.64 290 PHE A CA 1
ATOM 2266 C C . PHE A 1 293 ? 18.629 -3.818 47.650 1.00 34.88 290 PHE A C 1
ATOM 2267 O O . PHE A 1 293 ? 18.112 -4.570 48.488 1.00 34.41 290 PHE A O 1
ATOM 2275 N N . TRP A 1 294 ? 19.293 -4.263 46.584 1.00 29.83 291 TRP A N 1
ATOM 2276 C CA . TRP A 1 294 ? 19.458 -5.691 46.364 1.00 32.21 291 TRP A CA 1
ATOM 2277 C C . TRP A 1 294 ? 20.172 -6.392 47.529 1.00 35.70 291 TRP A C 1
ATOM 2278 O O . TRP A 1 294 ? 19.651 -7.354 48.082 1.00 33.16 291 TRP A O 1
ATOM 2289 N N . PHE A 1 295 ? 21.355 -5.904 47.901 1.00 36.29 292 PHE A N 1
ATOM 2290 C CA . PHE A 1 295 ? 22.148 -6.536 48.958 1.00 35.19 292 PHE A CA 1
ATOM 2291 C C . PHE A 1 295 ? 21.477 -6.518 50.329 1.00 37.35 292 PHE A C 1
ATOM 2292 O O . PHE A 1 295 ? 21.565 -7.492 51.078 1.00 38.95 292 PHE A O 1
ATOM 2300 N N . THR A 1 296 ? 20.808 -5.415 50.657 1.00 30.09 293 THR A N 1
ATOM 2301 C CA . THR A 1 296 ? 20.123 -5.306 51.945 1.00 33.40 293 THR A CA 1
ATOM 2302 C C . THR A 1 296 ? 18.781 -6.031 51.941 1.00 35.61 293 THR A C 1
ATOM 2303 O O . THR A 1 296 ? 18.178 -6.242 52.994 1.00 30.11 293 THR A O 1
ATOM 2307 N N . ALA A 1 297 ? 18.328 -6.417 50.752 1.00 36.46 294 ALA A N 1
ATOM 2308 C CA . ALA A 1 297 ? 17.039 -7.074 50.591 1.00 32.67 294 ALA A CA 1
ATOM 2309 C C . ALA A 1 297 ? 15.916 -6.264 51.260 1.00 35.45 294 ALA A C 1
ATOM 2310 O O . ALA A 1 297 ? 15.148 -6.791 52.074 1.00 31.38 294 ALA A O 1
ATOM 2312 N N . THR A 1 298 ? 15.830 -4.984 50.908 1.00 29.67 295 THR A N 1
ATOM 2313 C CA . THR A 1 298 ? 14.810 -4.098 51.468 1.00 32.44 295 THR A CA 1
ATOM 2314 C C . THR A 1 298 ? 13.836 -3.571 50.414 1.00 28.82 295 THR A C 1
ATOM 2315 O O . THR A 1 298 ? 13.112 -2.621 50.668 1.00 32.90 295 THR A O 1
ATOM 2319 N N . GLY A 1 299 ? 13.806 -4.186 49.237 1.00 30.71 296 GLY A N 1
ATOM 2320 C CA . GLY A 1 299 ? 12.802 -3.825 48.245 1.00 28.59 296 GLY A CA 1
ATOM 2321 C C . GLY A 1 299 ? 11.397 -3.851 48.840 1.00 34.85 296 GLY A C 1
ATOM 2322 O O . GLY A 1 299 ? 10.602 -2.906 48.678 1.00 31.14 296 GLY A O 1
ATOM 2323 N N . GLY A 1 300 ? 11.090 -4.934 49.550 1.00 29.21 297 GLY A N 1
ATOM 2324 C CA . GLY A 1 300 ? 9.774 -5.104 50.154 1.00 28.41 297 GLY A CA 1
ATOM 2325 C C . GLY A 1 300 ? 9.565 -4.245 51.392 1.00 28.79 297 GLY A C 1
ATOM 2326 O O . GLY A 1 300 ? 8.503 -3.634 51.565 1.00 31.03 297 GLY A O 1
ATOM 2327 N N . SER A 1 301 ? 10.567 -4.195 52.262 1.00 28.61 298 SER A N 1
ATOM 2328 C CA A SER A 1 301 ? 10.506 -3.369 53.462 0.47 31.86 298 SER A CA 1
ATOM 2329 C CA B SER A 1 301 ? 10.463 -3.370 53.464 0.53 32.05 298 SER A CA 1
ATOM 2330 C C . SER A 1 301 ? 10.358 -1.880 53.135 1.00 34.98 298 SER A C 1
ATOM 2331 O O . SER A 1 301 ? 9.645 -1.149 53.822 1.00 29.54 298 SER A O 1
ATOM 2336 N N . ALA A 1 302 ? 11.055 -1.426 52.092 1.00 28.72 299 ALA A N 1
ATOM 2337 C CA . ALA A 1 302 ? 10.960 -0.019 51.694 1.00 29.50 299 ALA A CA 1
ATOM 2338 C C . ALA A 1 302 ? 9.595 0.259 51.080 1.00 29.81 299 ALA A C 1
ATOM 2339 O O . ALA A 1 302 ? 9.027 1.325 51.275 1.00 30.07 299 ALA A O 1
ATOM 2341 N N . ALA A 1 303 ? 9.065 -0.715 50.351 1.00 29.93 300 ALA A N 1
ATOM 2342 C CA . ALA A 1 303 ? 7.753 -0.564 49.742 1.00 28.40 300 ALA A CA 1
ATOM 2343 C C . ALA A 1 303 ? 6.680 -0.291 50.799 1.00 28.98 300 ALA A C 1
ATOM 2344 O O . ALA A 1 303 ? 5.640 0.288 50.481 1.00 33.95 300 ALA A O 1
ATOM 2346 N N . GLN A 1 304 ? 6.929 -0.702 52.045 1.00 27.79 301 GLN A N 1
ATOM 2347 C CA . GLN A 1 304 ? 5.956 -0.508 53.128 1.00 28.81 301 GLN A CA 1
ATOM 2348 C C . GLN A 1 304 ? 5.653 0.971 53.348 1.00 29.82 301 GLN A C 1
ATOM 2349 O O . GLN A 1 304 ? 4.570 1.326 53.833 1.00 28.67 301 GLN A O 1
ATOM 2355 N N . ALA A 1 305 ? 6.610 1.838 53.018 1.00 23.17 302 ALA A N 1
ATOM 2356 C CA . ALA A 1 305 ? 6.431 3.266 53.291 1.00 30.31 302 ALA A CA 1
ATOM 2357 C C . ALA A 1 305 ? 5.201 3.853 52.585 1.00 31.14 302 ALA A C 1
ATOM 2358 O O . ALA A 1 305 ? 4.479 4.686 53.150 1.00 27.54 302 ALA A O 1
ATOM 2360 N N . HIS A 1 306 ? 4.960 3.433 51.349 1.00 30.49 303 HIS A N 1
ATOM 2361 C CA . HIS A 1 306 ? 3.790 3.946 50.635 1.00 30.64 303 HIS A CA 1
ATOM 2362 C C . HIS A 1 306 ? 2.478 3.484 51.266 1.00 34.62 303 HIS A C 1
ATOM 2363 O O . HIS A 1 306 ? 1.493 4.230 51.273 1.00 32.94 303 HIS A O 1
ATOM 2370 N N . TYR A 1 307 ? 2.476 2.268 51.811 1.00 34.82 304 TYR A N 1
ATOM 2371 C CA . TYR A 1 307 ? 1.301 1.755 52.505 1.00 32.39 304 TYR A CA 1
ATOM 2372 C C . TYR A 1 307 ? 1.068 2.590 53.763 1.00 32.84 304 TYR A C 1
ATOM 2373 O O . TYR A 1 307 ? -0.049 3.032 54.023 1.00 30.85 304 TYR A O 1
ATOM 2382 N N . GLU A 1 308 ? 2.134 2.821 54.527 1.00 33.14 305 GLU A N 1
ATOM 2383 C CA . GLU A 1 308 ? 2.038 3.567 55.783 1.00 32.65 305 GLU A CA 1
ATOM 2384 C C . GLU A 1 308 ? 1.698 5.052 55.605 1.00 29.59 305 GLU A C 1
ATOM 2385 O O . GLU A 1 308 ? 1.086 5.666 56.488 1.00 30.01 305 GLU A O 1
ATOM 2391 N N . LEU A 1 309 ? 2.101 5.624 54.473 1.00 32.39 306 LEU A N 1
ATOM 2392 C CA . LEU A 1 309 ? 1.914 7.053 54.214 1.00 32.44 306 LEU A CA 1
ATOM 2393 C C . LEU A 1 309 ? 0.755 7.340 53.265 1.00 29.73 306 LEU A C 1
ATOM 2394 O O . LEU A 1 309 ? 0.638 8.449 52.732 1.00 27.44 306 LEU A O 1
ATOM 2399 N N . LYS A 1 310 ? -0.092 6.336 53.050 1.00 29.08 307 LYS A N 1
ATOM 2400 C CA . LYS A 1 310 ? -1.227 6.442 52.142 1.00 27.90 307 LYS A CA 1
ATOM 2401 C C . LYS A 1 310 ? -1.961 7.806 52.152 1.00 32.68 307 LYS A C 1
ATOM 2402 O O . LYS A 1 310 ? -2.193 8.393 51.088 1.00 28.37 307 LYS A O 1
ATOM 2407 N N . PRO A 1 311 ? -2.332 8.314 53.344 1.00 30.55 308 PRO A N 1
ATOM 2408 C CA . PRO A 1 311 ? -3.083 9.578 53.393 1.00 35.62 308 PRO A CA 1
ATOM 2409 C C . PRO A 1 311 ? -2.342 10.762 52.758 1.00 35.24 308 PRO A C 1
ATOM 2410 O O . PRO A 1 311 ? -2.997 11.690 52.282 1.00 32.12 308 PRO A O 1
ATOM 2414 N N . PHE A 1 312 ? -1.009 10.719 52.749 1.00 31.83 309 PHE A N 1
ATOM 2415 C CA . PHE A 1 312 ? -0.184 11.808 52.228 1.00 34.56 309 PHE A CA 1
ATOM 2416 C C . PHE A 1 312 ? 0.120 11.683 50.738 1.00 35.07 309 PHE A C 1
ATOM 2417 O O . PHE A 1 312 ? 0.663 12.609 50.134 1.00 35.20 309 PHE A O 1
ATOM 2425 N N . LEU A 1 313 ? -0.230 10.538 50.155 1.00 37.37 310 LEU A N 1
ATOM 2426 C CA . LEU A 1 313 ? 0.112 10.227 48.767 1.00 34.00 310 LEU A CA 1
ATOM 2427 C C . LEU A 1 313 ? -0.645 11.108 47.770 1.00 36.14 310 LEU A C 1
ATOM 2428 O O . LEU A 1 313 ? -1.844 11.344 47.922 1.00 34.63 310 LEU A O 1
ATOM 2433 N N . PRO A 1 314 ? 0.048 11.587 46.728 1.00 32.05 311 PRO A N 1
ATOM 2434 C CA . PRO A 1 314 ? -0.716 12.358 45.742 1.00 33.05 311 PRO A CA 1
ATOM 2435 C C . PRO A 1 314 ? -1.729 11.499 44.971 1.00 35.68 311 PRO A C 1
ATOM 2436 O O . PRO A 1 314 ? -2.633 12.069 44.364 1.00 33.29 311 PRO A O 1
ATOM 2440 N N . ILE A 1 315 ? -1.601 10.171 44.991 1.00 36.30 312 ILE A N 1
ATOM 2441 C CA . ILE A 1 315 ? -2.609 9.332 44.337 1.00 40.05 312 ILE A CA 1
ATOM 2442 C C . ILE A 1 315 ? -3.855 9.219 45.208 1.00 30.62 312 ILE A C 1
ATOM 2443 O O . ILE A 1 315 ? -4.920 8.775 44.760 1.00 32.11 312 ILE A O 1
ATOM 2448 N N . THR A 1 316 ? -3.708 9.611 46.464 1.00 29.63 313 THR A N 1
ATOM 2449 C CA . THR A 1 316 ? -4.807 9.544 47.420 1.00 34.68 313 THR A CA 1
ATOM 2450 C C . THR A 1 316 ? -5.657 10.814 47.375 1.00 37.64 313 THR A C 1
ATOM 2451 O O . THR A 1 316 ? -6.887 10.752 47.300 1.00 38.98 313 THR A O 1
ATOM 2455 N N . SER A 1 317 ? -4.989 11.962 47.405 1.00 35.46 314 SER A N 1
ATOM 2456 C CA . SER A 1 317 ? -5.675 13.248 47.391 1.00 39.07 314 SER A CA 1
ATOM 2457 C C . SER A 1 317 ? -4.730 14.375 46.977 1.00 38.66 314 SER A C 1
ATOM 2458 O O . SER A 1 317 ? -3.566 14.381 47.355 1.00 33.15 314 SER A O 1
ATOM 2461 N N . LEU A 1 318 ? -5.249 15.332 46.213 1.00 37.74 315 LEU A N 1
ATOM 2462 C CA . LEU A 1 318 ? -4.492 16.512 45.810 1.00 39.65 315 LEU A CA 1
ATOM 2463 C C . LEU A 1 318 ? -5.118 17.793 46.370 1.00 39.30 315 LEU A C 1
ATOM 2464 O O . LEU A 1 318 ? -4.810 18.901 45.914 1.00 34.10 315 LEU A O 1
ATOM 2469 N N . ILE A 1 319 ? -5.991 17.632 47.359 1.00 36.37 316 ILE A N 1
ATOM 2470 C CA . ILE A 1 319 ? -6.855 18.713 47.830 1.00 37.69 316 ILE A CA 1
ATOM 2471 C C . ILE A 1 319 ? -6.755 18.877 49.345 1.00 33.77 316 ILE A C 1
ATOM 2472 O O . ILE A 1 319 ? -6.780 17.892 50.082 1.00 32.04 316 ILE A O 1
ATOM 2477 N N . GLY A 1 320 ? -6.661 20.123 49.804 1.00 32.82 317 GLY A N 1
ATOM 2478 C CA . GLY A 1 320 ? -6.782 20.419 51.223 1.00 33.76 317 GLY A CA 1
ATOM 2479 C C . GLY A 1 320 ? -5.625 21.205 51.813 1.00 36.65 317 GLY A C 1
ATOM 2480 O O . GLY A 1 320 ? -4.459 20.918 51.520 1.00 32.68 317 GLY A O 1
ATOM 2481 N N . ARG A 1 321 ? -5.944 22.192 52.653 1.00 30.96 318 ARG A N 1
ATOM 2482 C CA . ARG A 1 321 ? -4.925 22.989 53.339 1.00 31.29 318 ARG A CA 1
ATOM 2483 C C . ARG A 1 321 ? -4.092 22.124 54.276 1.00 35.44 318 ARG A C 1
ATOM 2484 O O . ARG A 1 321 ? -4.621 21.226 54.929 1.00 31.93 318 ARG A O 1
ATOM 2492 N N . SER A 1 322 ? -2.799 22.417 54.374 1.00 37.66 319 SER A N 1
ATOM 2493 C CA . SER A 1 322 ? -1.969 21.788 55.398 1.00 40.76 319 SER A CA 1
ATOM 2494 C C . SER A 1 322 ? -2.000 22.639 56.664 1.00 36.90 319 SER A C 1
ATOM 2495 O O . SER A 1 322 ? -2.312 23.818 56.593 1.00 28.43 319 SER A O 1
ATOM 2498 N N . PRO A 1 323 ? -1.696 22.043 57.832 1.00 33.90 320 PRO A N 1
ATOM 2499 C CA . PRO A 1 323 ? -1.650 22.890 59.029 1.00 34.88 320 PRO A CA 1
ATOM 2500 C C . PRO A 1 323 ? -0.678 24.050 58.822 1.00 38.93 320 PRO A C 1
ATOM 2501 O O . PRO A 1 323 ? 0.314 23.911 58.102 1.00 35.34 320 PRO A O 1
ATOM 2505 N N . THR A 1 324 ? -0.962 25.197 59.425 1.00 36.53 321 THR A N 1
ATOM 2506 C CA . THR A 1 324 ? -0.087 26.341 59.221 1.00 41.36 321 THR A CA 1
ATOM 2507 C C . THR A 1 324 ? 1.275 26.094 59.854 1.00 39.67 321 THR A C 1
ATOM 2508 O O . THR A 1 324 ? 1.396 25.419 60.878 1.00 36.21 321 THR A O 1
ATOM 2512 N N . LEU A 1 325 ? 2.294 26.657 59.222 1.00 35.08 322 LEU A N 1
ATOM 2513 C CA . LEU A 1 325 ? 3.675 26.438 59.608 1.00 42.94 322 LEU A CA 1
ATOM 2514 C C . LEU A 1 325 ? 4.385 27.786 59.650 1.00 42.58 322 LEU A C 1
ATOM 2515 O O . LEU A 1 325 ? 4.403 28.507 58.650 1.00 35.41 322 LEU A O 1
ATOM 2520 N N . ASP A 1 326 ? 4.949 28.117 60.813 1.00 41.92 323 ASP A N 1
ATOM 2521 C CA . ASP A 1 326 ? 5.625 29.393 61.047 1.00 47.20 323 ASP A CA 1
ATOM 2522 C C . ASP A 1 326 ? 7.156 29.308 61.004 1.00 43.86 323 ASP A C 1
ATOM 2523 O O . ASP A 1 326 ? 7.844 30.321 61.169 1.00 44.09 323 ASP A O 1
ATOM 2528 N N . VAL A 1 327 ? 7.689 28.106 60.828 1.00 40.79 324 VAL A N 1
ATOM 2529 C CA . VAL A 1 327 ? 9.141 27.903 60.821 1.00 37.76 324 VAL A CA 1
ATOM 2530 C C . VAL A 1 327 ? 9.746 28.486 59.542 1.00 36.73 324 VAL A C 1
ATOM 2531 O O . VAL A 1 327 ? 9.180 28.328 58.460 1.00 36.37 324 VAL A O 1
ATOM 2535 N N . PRO A 1 328 ? 10.895 29.172 59.661 1.00 35.42 325 PRO A N 1
ATOM 2536 C CA . PRO A 1 328 ? 11.605 29.673 58.476 1.00 37.51 325 PRO A CA 1
ATOM 2537 C C . PRO A 1 328 ? 11.754 28.581 57.419 1.00 34.78 325 PRO A C 1
ATOM 2538 O O . PRO A 1 328 ? 12.259 27.480 57.695 1.00 37.17 325 PRO A O 1
ATOM 2550 N N . GLY A 1 330 ? 12.645 27.252 53.273 1.00 34.47 327 GLY A N 1
ATOM 2551 C CA . GLY A 1 330 ? 13.236 27.420 51.963 1.00 33.40 327 GLY A CA 1
ATOM 2552 C C . GLY A 1 330 ? 12.674 26.421 50.969 1.00 33.36 327 GLY A C 1
ATOM 2553 O O . GLY A 1 330 ? 12.457 25.249 51.287 1.00 30.01 327 GLY A O 1
ATOM 2554 N N . VAL A 1 331 ? 12.425 26.889 49.754 1.00 36.85 328 VAL A N 1
ATOM 2555 C CA . VAL A 1 331 ? 11.923 26.020 48.699 1.00 32.96 328 VAL A CA 1
ATOM 2556 C C . VAL A 1 331 ? 12.824 26.102 47.467 1.00 36.09 328 VAL A C 1
ATOM 2557 O O . VAL A 1 331 ? 13.235 27.195 47.053 1.00 35.76 328 VAL A O 1
ATOM 2561 N N . ALA A 1 332 ? 13.153 24.945 46.898 1.00 32.68 329 ALA A N 1
ATOM 2562 C CA . ALA A 1 332 ? 13.883 24.921 45.639 1.00 32.83 329 ALA A CA 1
ATOM 2563 C C . ALA A 1 332 ? 13.049 24.163 44.618 1.00 34.62 329 ALA A C 1
ATOM 2564 O O . ALA A 1 332 ? 12.549 23.076 44.896 1.00 38.47 329 ALA A O 1
ATOM 2566 N N . VAL A 1 333 ? 12.869 24.764 43.448 1.00 32.77 330 VAL A N 1
ATOM 2567 C CA . VAL A 1 333 ? 12.031 24.181 42.411 1.00 32.83 330 VAL A CA 1
ATOM 2568 C C . VAL A 1 333 ? 12.954 23.665 41.319 1.00 36.57 330 VAL A C 1
ATOM 2569 O O . VAL A 1 333 ? 13.668 24.443 40.680 1.00 33.75 330 VAL A O 1
ATOM 2573 N N . TYR A 1 334 ? 12.970 22.348 41.133 1.00 31.41 331 TYR A N 1
ATOM 2574 C CA . TYR A 1 334 ? 13.738 21.745 40.052 1.00 26.06 331 TYR A CA 1
ATOM 2575 C C . TYR A 1 334 ? 12.818 21.473 38.870 1.00 32.03 331 TYR A C 1
ATOM 2576 O O . TYR A 1 334 ? 11.724 20.941 39.050 1.00 29.02 331 TYR A O 1
ATOM 2585 N N . PRO A 1 335 ? 13.266 21.835 37.654 1.00 35.38 332 PRO A N 1
ATOM 2586 C CA . PRO A 1 335 ? 12.415 21.804 36.457 1.00 36.34 332 PRO A CA 1
ATOM 2587 C C . PRO A 1 335 ? 11.868 20.414 36.160 1.00 35.63 332 PRO A C 1
ATOM 2588 O O . PRO A 1 335 ? 10.764 20.307 35.620 1.00 33.52 332 PRO A O 1
ATOM 2592 N N . GLY A 1 336 ? 12.633 19.375 36.498 1.00 34.57 333 GLY A N 1
ATOM 2593 C CA . GLY A 1 336 ? 12.246 18.004 36.209 1.00 30.89 333 GLY A CA 1
ATOM 2594 C C . GLY A 1 336 ? 11.517 17.329 37.358 1.00 36.15 333 GLY A C 1
ATOM 2595 O O . GLY A 1 336 ? 11.193 16.144 37.276 1.00 37.90 333 GLY A O 1
ATOM 2596 N N . ALA A 1 337 ? 11.256 18.067 38.435 1.00 34.70 334 ALA A N 1
ATOM 2597 C CA . ALA A 1 337 ? 10.494 17.507 39.555 1.00 31.17 334 ALA A CA 1
ATOM 2598 C C . ALA A 1 337 ? 9.113 17.122 39.060 1.00 33.35 334 ALA A C 1
ATOM 2599 O O . ALA A 1 337 ? 8.539 17.811 38.204 1.00 30.64 334 ALA A O 1
ATOM 2601 N N . LEU A 1 338 ? 8.588 16.019 39.597 1.00 34.95 335 LEU A N 1
ATOM 2602 C CA . LEU A 1 338 ? 7.303 15.468 39.176 1.00 31.57 335 LEU A CA 1
ATOM 2603 C C . LEU A 1 338 ? 6.124 16.368 39.551 1.00 35.00 335 LEU A C 1
ATOM 2604 O O . LEU A 1 338 ? 5.095 16.388 38.861 1.00 35.44 335 LEU A O 1
ATOM 2609 N N . PHE A 1 339 ? 6.267 17.091 40.653 1.00 30.18 336 PHE A N 1
ATOM 2610 C CA . PHE A 1 339 ? 5.283 18.093 41.040 1.00 35.13 336 PHE A CA 1
ATOM 2611 C C . PHE A 1 339 ? 5.959 19.455 41.129 1.00 38.26 336 PHE A C 1
ATOM 2612 O O . PHE A 1 339 ? 7.136 19.561 41.479 1.00 38.44 336 PHE A O 1
ATOM 2620 N N . GLN A 1 340 ? 5.210 20.491 40.778 1.00 31.66 337 GLN A N 1
ATOM 2621 C CA . GLN A 1 340 ? 5.743 21.846 40.730 1.00 36.95 337 GLN A CA 1
ATOM 2622 C C . GLN A 1 340 ? 4.897 22.742 41.624 1.00 29.81 337 GLN A C 1
ATOM 2623 O O . GLN A 1 340 ? 3.685 22.865 41.406 1.00 35.16 337 GLN A O 1
ATOM 2629 N N . PRO A 1 341 ? 5.525 23.390 42.620 1.00 32.36 338 PRO A N 1
ATOM 2630 C CA . PRO A 1 341 ? 4.777 24.197 43.590 1.00 34.13 338 PRO A CA 1
ATOM 2631 C C . PRO A 1 341 ? 4.365 25.574 43.056 1.00 33.85 338 PRO A C 1
ATOM 2632 O O . PRO A 1 341 ? 5.127 26.249 42.367 1.00 35.95 338 PRO A O 1
ATOM 2636 N N . VAL A 1 342 ? 3.148 25.987 43.373 1.00 40.26 339 VAL A N 1
ATOM 2637 C CA . VAL A 1 342 ? 2.740 27.352 43.099 1.00 34.41 339 VAL A CA 1
ATOM 2638 C C . VAL A 1 342 ? 2.944 28.151 44.382 1.00 34.41 339 VAL A C 1
ATOM 2639 O O . VAL A 1 342 ? 2.411 27.804 45.445 1.00 31.35 339 VAL A O 1
ATOM 2643 N N . ARG A 1 343 ? 3.730 29.217 44.273 1.00 29.26 340 ARG A N 1
ATOM 2644 C CA . ARG A 1 343 ? 4.144 29.980 45.442 1.00 36.28 340 ARG A CA 1
ATOM 2645 C C . ARG A 1 343 ? 2.984 30.490 46.297 1.00 37.73 340 ARG A C 1
ATOM 2646 O O . ARG A 1 343 ? 3.040 30.443 47.528 1.00 33.02 340 ARG A O 1
ATOM 2654 N N . SER A 1 344 ? 1.944 31.002 45.653 1.00 39.55 341 SER A N 1
ATOM 2655 C CA . SER A 1 344 ? 0.832 31.558 46.406 1.00 41.55 341 SER A CA 1
ATOM 2656 C C . SER A 1 344 ? 0.096 30.473 47.204 1.00 40.54 341 SER A C 1
ATOM 2657 O O . SER A 1 344 ? -0.425 30.745 48.284 1.00 40.53 341 SER A O 1
ATOM 2660 N N . LEU A 1 345 ? 0.059 29.249 46.679 1.00 36.18 342 LEU A N 1
ATOM 2661 C CA . LEU A 1 345 ? -0.526 28.128 47.411 1.00 35.13 342 LEU A CA 1
ATOM 2662 C C . LEU A 1 345 ? 0.358 27.746 48.585 1.00 34.74 342 LEU A C 1
ATOM 2663 O O . LEU A 1 345 ? -0.128 27.404 49.672 1.00 34.52 342 LEU A O 1
ATOM 2668 N N . ALA A 1 346 ? 1.663 27.788 48.346 1.00 33.38 343 ALA A N 1
ATOM 2669 C CA . ALA A 1 346 ? 2.649 27.524 49.385 1.00 36.47 343 ALA A CA 1
ATOM 2670 C C . ALA A 1 346 ? 2.520 28.560 50.499 1.00 34.38 343 ALA A C 1
ATOM 2671 O O . ALA A 1 346 ? 2.482 28.208 51.683 1.00 36.14 343 ALA A O 1
ATOM 2673 N N . GLU A 1 347 ? 2.438 29.832 50.109 1.00 31.10 344 GLU A N 1
ATOM 2674 C CA . GLU A 1 347 ? 2.324 30.940 51.059 1.00 36.33 344 GLU A CA 1
ATOM 2675 C C . GLU A 1 347 ? 1.028 30.848 51.867 1.00 35.74 344 GLU A C 1
ATOM 2676 O O . GLU A 1 347 ? 0.934 31.376 52.978 1.00 38.83 344 GLU A O 1
ATOM 2682 N N . ARG A 1 348 ? 0.021 30.197 51.296 1.00 35.06 345 ARG A N 1
ATOM 2683 C CA . ARG A 1 348 ? -1.254 30.029 51.988 1.00 36.88 345 ARG A CA 1
ATOM 2684 C C . ARG A 1 348 ? -1.047 29.336 53.334 1.00 33.12 345 ARG A C 1
ATOM 2685 O O . ARG A 1 348 ? -1.599 29.755 54.343 1.00 37.77 345 ARG A O 1
ATOM 2693 N N . ASP A 1 349 ? -0.233 28.288 53.352 1.00 32.60 346 ASP A N 1
ATOM 2694 C CA . ASP A 1 349 ? -0.073 27.496 54.571 1.00 32.31 346 ASP A CA 1
ATOM 2695 C C . ASP A 1 349 ? 1.240 27.816 55.313 1.00 37.43 346 ASP A C 1
ATOM 2696 O O . ASP A 1 349 ? 1.286 27.795 56.542 1.00 36.97 346 ASP A O 1
ATOM 2701 N N . PHE A 1 350 ? 2.300 28.106 54.562 1.00 34.45 347 PHE A N 1
ATOM 2702 C CA . PHE A 1 350 ? 3.628 28.329 55.139 1.00 33.58 347 PHE A CA 1
ATOM 2703 C C . PHE A 1 350 ? 3.907 29.815 55.273 1.00 33.41 347 PHE A C 1
ATOM 2704 O O . PHE A 1 350 ? 4.180 30.480 54.274 1.00 38.03 347 PHE A O 1
ATOM 2712 N N . LYS A 1 351 ? 3.860 30.322 56.504 1.00 31.04 348 LYS A N 1
ATOM 2713 C CA . LYS A 1 351 ? 3.870 31.764 56.761 1.00 39.27 348 LYS A CA 1
ATOM 2714 C C . LYS A 1 351 ? 5.253 32.427 56.857 1.00 41.12 348 LYS A C 1
ATOM 2715 O O . LYS A 1 351 ? 5.351 33.651 56.994 1.00 44.94 348 LYS A O 1
ATOM 2721 N N . GLN A 1 352 ? 6.320 31.638 56.800 1.00 40.50 349 GLN A N 1
ATOM 2722 C CA . GLN A 1 352 ? 7.657 32.231 56.824 1.00 37.42 349 GLN A CA 1
ATOM 2723 C C . GLN A 1 352 ? 8.596 31.636 55.772 1.00 41.38 349 GLN A C 1
ATOM 2724 O O . GLN A 1 352 ? 9.687 31.158 56.090 1.00 43.70 349 GLN A O 1
ATOM 2730 N N . ILE A 1 353 ? 8.159 31.656 54.518 1.00 41.98 350 ILE A N 1
ATOM 2731 C CA . ILE A 1 353 ? 9.029 31.288 53.413 1.00 38.60 350 ILE A CA 1
ATOM 2732 C C . ILE A 1 353 ? 10.023 32.430 53.204 1.00 39.53 350 ILE A C 1
ATOM 2733 O O . ILE A 1 353 ? 9.643 33.534 52.822 1.00 39.66 350 ILE A O 1
ATOM 2738 N N . VAL A 1 354 ? 11.293 32.162 53.485 1.00 36.98 351 VAL A N 1
ATOM 2739 C CA . VAL A 1 354 ? 12.331 33.186 53.421 1.00 38.68 351 VAL A CA 1
ATOM 2740 C C . VAL A 1 354 ? 13.232 32.975 52.205 1.00 38.99 351 VAL A C 1
ATOM 2741 O O . VAL A 1 354 ? 14.094 33.796 51.914 1.00 39.23 351 VAL A O 1
ATOM 2745 N N . HIS A 1 355 ? 13.020 31.867 51.500 1.00 36.42 352 HIS A N 1
ATOM 2746 C CA . HIS A 1 355 ? 13.893 31.474 50.401 1.00 39.99 352 HIS A CA 1
ATOM 2747 C C . HIS A 1 355 ? 13.080 30.700 49.378 1.00 37.32 352 HIS A C 1
ATOM 2748 O O . HIS A 1 355 ? 12.495 29.660 49.690 1.00 40.02 352 HIS A O 1
ATOM 2755 N N . TRP A 1 356 ? 13.038 31.209 48.156 1.00 36.28 353 TRP A N 1
ATOM 2756 C CA . TRP A 1 356 ? 12.337 30.526 47.075 1.00 38.40 353 TRP A CA 1
ATOM 2757 C C . TRP A 1 356 ? 13.211 30.561 45.828 1.00 39.92 353 TRP A C 1
ATOM 2758 O O . TRP A 1 356 ? 13.440 31.627 45.254 1.00 41.27 353 TRP A O 1
ATOM 2769 N N . ALA A 1 357 ? 13.725 29.405 45.416 1.00 36.58 354 ALA A N 1
ATOM 2770 C CA . ALA A 1 357 ? 14.648 29.389 44.283 1.00 40.38 354 ALA A CA 1
ATOM 2771 C C . ALA A 1 357 ? 14.130 28.524 43.144 1.00 37.49 354 ALA A C 1
ATOM 2772 O O . ALA A 1 357 ? 13.605 27.438 43.363 1.00 42.54 354 ALA A O 1
ATOM 2774 N N . GLU A 1 358 ? 14.268 29.027 41.925 1.00 38.72 355 GLU A N 1
ATOM 2775 C CA . GLU A 1 358 ? 13.822 28.300 40.746 1.00 39.83 355 GLU A CA 1
ATOM 2776 C C . GLU A 1 358 ? 15.026 27.981 39.875 1.00 39.83 355 GLU A C 1
ATOM 2777 O O . GLU A 1 358 ? 15.590 28.854 39.213 1.00 46.24 355 GLU A O 1
ATOM 2783 N N . LEU A 1 359 ? 15.422 26.718 39.901 1.00 35.93 356 LEU A N 1
ATOM 2784 C CA . LEU A 1 359 ? 16.626 26.258 39.226 1.00 39.93 356 LEU A CA 1
ATOM 2785 C C . LEU A 1 359 ? 16.334 25.873 37.782 1.00 39.26 356 LEU A C 1
ATOM 2786 O O . LEU A 1 359 ? 15.183 25.606 37.429 1.00 41.79 356 LEU A O 1
ATOM 2791 N N . ASP A 1 360 ? 17.354 25.867 36.933 1.00 41.53 357 ASP A N 1
ATOM 2792 C CA . ASP A 1 360 ? 17.083 25.650 35.510 1.00 50.68 357 ASP A CA 1
ATOM 2793 C C . ASP A 1 360 ? 17.415 24.251 34.979 1.00 40.58 357 ASP A C 1
ATOM 2794 O O . ASP A 1 360 ? 17.227 23.982 33.792 1.00 38.26 357 ASP A O 1
ATOM 2799 N N . ARG A 1 361 ? 17.895 23.368 35.854 1.00 35.92 358 ARG A N 1
ATOM 2800 C CA . ARG A 1 361 ? 18.108 21.969 35.475 1.00 42.15 358 ARG A CA 1
ATOM 2801 C C . ARG A 1 361 ? 17.997 21.028 36.673 1.00 37.91 358 ARG A C 1
ATOM 2802 O O . ARG A 1 361 ? 18.137 21.453 37.818 1.00 37.39 358 ARG A O 1
ATOM 2810 N N . GLY A 1 362 ? 17.737 19.752 36.398 1.00 27.93 359 GLY A N 1
ATOM 2811 C CA . GLY A 1 362 ? 17.649 18.745 37.443 1.00 31.48 359 GLY A CA 1
ATOM 2812 C C . GLY A 1 362 ? 16.231 18.240 37.680 1.00 30.37 359 GLY A C 1
ATOM 2813 O O . GLY A 1 362 ? 15.262 18.989 37.557 1.00 30.96 359 GLY A O 1
ATOM 2814 N N . GLY A 1 363 ? 16.109 16.959 38.016 1.00 34.17 360 GLY A N 1
ATOM 2815 C CA . GLY A 1 363 ? 14.808 16.368 38.278 1.00 32.17 360 GLY A CA 1
ATOM 2816 C C . GLY A 1 363 ? 14.591 15.950 39.720 1.00 31.83 360 GLY A C 1
ATOM 2817 O O . GLY A 1 363 ? 15.021 16.630 40.654 1.00 35.72 360 GLY A O 1
ATOM 2818 N N . HIS A 1 364 ? 13.923 14.815 39.889 1.00 34.84 361 HIS A N 1
ATOM 2819 C CA . HIS A 1 364 ? 13.551 14.284 41.202 1.00 32.39 361 HIS A CA 1
ATOM 2820 C C . HIS A 1 364 ? 14.698 14.123 42.207 1.00 35.44 361 HIS A C 1
ATOM 2821 O O . HIS A 1 364 ? 14.554 14.508 43.363 1.00 32.91 361 HIS A O 1
ATOM 2828 N N . PHE A 1 365 ? 15.802 13.504 41.782 1.00 33.21 362 PHE A N 1
ATOM 2829 C CA . PHE A 1 365 ? 16.958 13.296 42.656 1.00 34.65 362 PHE A CA 1
ATOM 2830 C C . PHE A 1 365 ? 17.884 14.512 42.547 1.00 35.20 362 PHE A C 1
ATOM 2831 O O . PHE A 1 365 ? 18.958 14.445 41.957 1.00 33.89 362 PHE A O 1
ATOM 2839 N N . SER A 1 366 ? 17.445 15.628 43.112 1.00 35.42 363 SER A N 1
ATOM 2840 C CA . SER A 1 366 ? 18.054 16.918 42.811 1.00 34.23 363 SER A CA 1
ATOM 2841 C C . SER A 1 366 ? 19.538 16.997 43.173 1.00 33.04 363 SER A C 1
ATOM 2842 O O . SER A 1 366 ? 20.365 17.392 42.344 1.00 33.25 363 SER A O 1
ATOM 2845 N N . ALA A 1 367 ? 19.867 16.627 44.409 1.00 29.83 364 ALA A N 1
ATOM 2846 C CA . ALA A 1 367 ? 21.246 16.672 44.870 1.00 34.80 364 ALA A CA 1
ATOM 2847 C C . ALA A 1 367 ? 22.100 15.722 44.043 1.00 35.82 364 ALA A C 1
ATOM 2848 O O . ALA A 1 367 ? 23.250 16.030 43.715 1.00 31.58 364 ALA A O 1
ATOM 2858 N N . GLU A 1 369 ? 21.513 14.584 40.904 1.00 31.49 366 GLU A N 1
ATOM 2859 C CA . GLU A 1 369 ? 21.604 15.000 39.503 1.00 30.62 366 GLU A CA 1
ATOM 2860 C C . GLU A 1 369 ? 22.398 16.288 39.338 1.00 32.26 366 GLU A C 1
ATOM 2861 O O . GLU A 1 369 ? 23.116 16.471 38.357 1.00 32.91 366 GLU A O 1
ATOM 2867 N N . GLU A 1 370 ? 22.245 17.204 40.285 1.00 29.73 367 GLU A N 1
ATOM 2868 C CA . GLU A 1 370 ? 22.849 18.518 40.120 1.00 34.82 367 GLU A CA 1
ATOM 2869 C C . GLU A 1 370 ? 23.486 18.946 41.428 1.00 35.87 367 GLU A C 1
ATOM 2870 O O . GLU A 1 370 ? 23.001 19.868 42.080 1.00 34.01 367 GLU A O 1
ATOM 2876 N N . PRO A 1 371 ? 24.564 18.246 41.827 1.00 33.19 368 PRO A N 1
ATOM 2877 C CA . PRO A 1 371 ? 25.200 18.517 43.119 1.00 33.81 368 PRO A CA 1
ATOM 2878 C C . PRO A 1 371 ? 25.644 19.975 43.294 1.00 33.82 368 PRO A C 1
ATOM 2879 O O . PRO A 1 371 ? 25.423 20.520 44.372 1.00 33.34 368 PRO A O 1
ATOM 2883 N N . ASP A 1 372 ? 26.238 20.597 42.275 1.00 37.65 369 ASP A N 1
ATOM 2884 C CA . ASP A 1 372 ? 26.712 21.987 42.418 1.00 37.26 369 ASP A CA 1
ATOM 2885 C C . ASP A 1 372 ? 2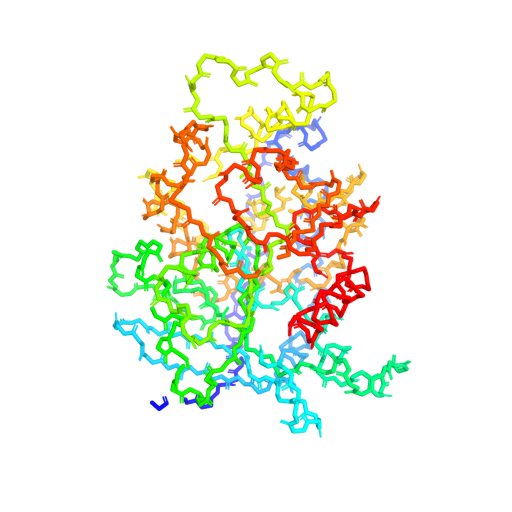5.583 22.998 42.618 1.00 33.36 369 ASP A C 1
ATOM 2886 O O . ASP A 1 372 ? 25.690 23.899 43.449 1.00 34.25 369 ASP A O 1
ATOM 2891 N N . LEU A 1 373 ? 24.501 22.851 41.860 1.00 37.12 370 LEU A N 1
ATOM 2892 C CA . LEU A 1 373 ? 23.331 23.706 42.041 1.00 33.82 370 LEU A CA 1
ATOM 2893 C C . LEU A 1 373 ? 22.759 23.533 43.437 1.00 35.49 370 LEU A C 1
ATOM 2894 O O . LEU A 1 373 ? 22.406 24.505 44.116 1.00 32.38 370 LEU A O 1
ATOM 2899 N N . PHE A 1 374 ? 22.657 22.278 43.856 1.00 32.62 371 PHE A N 1
ATOM 2900 C CA . PHE A 1 374 ? 22.056 21.957 45.135 1.00 32.16 371 PHE A CA 1
ATOM 2901 C C . PHE A 1 374 ? 22.869 22.567 46.271 1.00 29.41 371 PHE A C 1
ATOM 2902 O O . PHE A 1 374 ? 22.311 23.091 47.228 1.00 30.97 371 PHE A O 1
ATOM 2910 N N . VAL A 1 375 ? 24.195 22.505 46.153 1.00 29.31 372 VAL A N 1
ATOM 2911 C CA . VAL A 1 375 ? 25.066 23.002 47.212 1.00 31.30 372 VAL A CA 1
ATOM 2912 C C . VAL A 1 375 ? 24.957 24.511 47.311 1.00 33.50 372 VAL A C 1
ATOM 2913 O O . VAL A 1 375 ? 24.792 25.067 48.402 1.00 32.41 372 VAL A O 1
ATOM 2917 N N . ASP A 1 376 ? 25.051 25.169 46.159 1.00 33.66 373 ASP A N 1
ATOM 2918 C CA . ASP A 1 376 ? 24.949 26.623 46.097 1.00 41.07 373 ASP A CA 1
ATOM 2919 C C . ASP A 1 376 ? 23.615 27.086 46.689 1.00 37.09 373 ASP A C 1
ATOM 2920 O O . ASP A 1 376 ? 23.548 28.087 47.423 1.00 32.56 373 ASP A O 1
ATOM 2925 N N . ASP A 1 377 ? 22.558 26.346 46.362 1.00 30.33 374 ASP A N 1
ATOM 2926 C CA . ASP A 1 377 ? 21.228 26.633 46.880 1.00 35.74 374 ASP A CA 1
ATOM 2927 C C . ASP A 1 377 ? 21.145 26.546 48.405 1.00 36.65 374 ASP A C 1
ATOM 2928 O O . ASP A 1 377 ? 20.660 27.473 49.056 1.00 36.53 374 ASP A O 1
ATOM 2933 N N . LEU A 1 378 ? 21.603 25.432 48.972 1.00 34.62 375 LEU A N 1
ATOM 2934 C CA . LEU A 1 378 ? 21.554 25.257 50.427 1.00 33.89 375 LEU A CA 1
ATOM 2935 C C . LEU A 1 378 ? 22.440 26.266 51.165 1.00 35.49 375 LEU A C 1
ATOM 2936 O O . LEU A 1 378 ? 22.115 26.710 52.267 1.00 37.46 375 LEU A O 1
ATOM 2941 N N . ARG A 1 379 ? 23.553 26.642 50.551 1.00 34.94 376 ARG A N 1
ATOM 2942 C CA . ARG A 1 379 ? 24.409 27.665 51.125 1.00 36.48 376 ARG A CA 1
ATOM 2943 C C . ARG A 1 379 ? 23.682 29.006 51.179 1.00 40.36 376 ARG A C 1
ATOM 2944 O O . ARG A 1 379 ? 23.728 29.710 52.189 1.00 38.24 376 ARG A O 1
ATOM 2952 N N . THR A 1 380 ? 23.024 29.358 50.083 1.00 37.49 377 THR A N 1
ATOM 2953 C CA . THR A 1 380 ? 22.282 30.609 50.023 1.00 36.73 377 THR A CA 1
ATOM 2954 C C . THR A 1 380 ? 21.191 30.621 51.083 1.00 35.07 377 THR A C 1
ATOM 2955 O O . THR A 1 380 ? 21.021 31.617 51.800 1.00 32.75 377 THR A O 1
ATOM 2959 N N . PHE A 1 381 ? 20.473 29.504 51.193 1.00 32.70 378 PHE A N 1
ATOM 2960 C CA . PHE A 1 381 ? 19.375 29.391 52.141 1.00 35.81 378 PHE A CA 1
ATOM 2961 C C . PHE A 1 381 ? 19.856 29.635 53.569 1.00 37.75 378 PHE A C 1
ATOM 2962 O O . PHE A 1 381 ? 19.261 30.419 54.315 1.00 36.61 378 PHE A O 1
ATOM 2970 N N . ASN A 1 382 ? 20.938 28.964 53.940 1.00 37.51 379 ASN A N 1
ATOM 2971 C CA . ASN A 1 382 ? 21.482 29.105 55.281 1.00 42.31 379 ASN A CA 1
ATOM 2972 C C . ASN A 1 382 ? 22.018 30.515 55.562 1.00 37.11 379 ASN A C 1
ATOM 2973 O O . ASN A 1 382 ? 21.932 31.009 56.688 1.00 41.50 379 ASN A O 1
ATOM 2978 N N . ARG A 1 383 ? 22.568 31.169 54.545 1.00 31.71 380 ARG A N 1
ATOM 2979 C CA . ARG A 1 383 ? 22.962 32.568 54.700 1.00 37.38 380 ARG A CA 1
ATOM 2980 C C . ARG A 1 383 ? 21.745 33.432 55.055 1.00 37.66 380 ARG A C 1
ATOM 2981 O O . ARG A 1 383 ? 21.836 34.368 55.859 1.00 34.83 380 ARG A O 1
ATOM 2989 N N . THR A 1 384 ? 20.609 33.118 54.444 1.00 39.18 381 THR A N 1
ATOM 2990 C CA . THR A 1 384 ? 19.380 33.860 54.721 1.00 43.95 381 THR A CA 1
ATOM 2991 C C . THR A 1 384 ? 18.929 33.627 56.167 1.00 43.99 381 THR A C 1
ATOM 2992 O O . THR A 1 384 ? 18.614 34.580 56.879 1.00 44.92 381 THR A O 1
ATOM 2996 N N . LEU A 1 385 ? 18.928 32.364 56.600 1.00 38.42 382 LEU A N 1
ATOM 2997 C CA . LEU A 1 385 ? 18.586 32.019 57.984 1.00 38.04 382 LEU A CA 1
ATOM 2998 C C . LEU A 1 385 ? 19.397 32.807 59.010 1.00 42.06 382 LEU A C 1
ATOM 2999 O O . LEU A 1 385 ? 18.868 33.260 60.026 1.00 47.68 382 LEU A O 1
ATOM 3004 N N . LYS A 1 386 ? 20.689 32.959 58.742 1.00 44.86 383 LYS A N 1
ATOM 3005 C CA . LYS A 1 386 ? 21.594 33.604 59.681 1.00 48.69 383 LYS A CA 1
ATOM 3006 C C . LYS A 1 386 ? 21.306 35.098 59.834 1.00 49.68 383 LYS A C 1
ATOM 3007 O O . LYS A 1 386 ? 21.715 35.715 60.816 1.00 49.71 383 LYS A O 1
ATOM 3013 N N . LYS A 1 387 ? 20.620 35.674 58.851 1.00 52.59 384 LYS A N 1
ATOM 3014 C CA . LYS A 1 387 ? 20.303 37.100 58.874 1.00 59.80 384 LYS A CA 1
ATOM 3015 C C . LYS A 1 387 ? 18.982 37.374 59.591 1.00 57.52 384 LYS A C 1
ATOM 3016 O O . LYS A 1 387 ? 18.674 38.528 59.901 1.00 60.51 384 LYS A O 1
ATOM 3022 N N . LEU A 1 388 ? 18.208 36.316 59.842 1.00 52.54 385 LEU A N 1
ATOM 3023 C CA . LEU A 1 388 ? 16.919 36.446 60.527 1.00 53.35 385 LEU A CA 1
ATOM 3024 C C . LEU A 1 388 ? 17.077 36.979 61.957 1.00 69.47 385 LEU A C 1
ATOM 3025 O O . LEU A 1 388 ? 18.034 36.646 62.666 1.00 77.11 385 LEU A O 1
#

Solvent-accessible surface area: 16430 Å² total